Protein 2WSH (pdb70)

Structure (mmCIF, N/CA/C/O backbone):
data_2WSH
#
_entry.id   2WSH
#
_cell.length_a   57.417
_cell.length_b   104.974
_cell.length_c   57.865
_cell.angle_alpha   90.00
_cell.angle_beta   113.56
_cell.angle_gamma   90.00
#
_symmetry.space_group_name_H-M   'P 1 21 1'
#
loop_
_entity.id
_entity.type
_entity.pdbx_description
1 polymer 'ENDONUCLEASE II'
2 non-polymer 'PHOSPHATE ION'
3 non-polymer DI(HYDROXYETHYL)ETHER
4 water water
#
loop_
_atom_site.group_PDB
_atom_site.id
_atom_site.type_symbol
_atom_site.label_atom_id
_atom_site.label_alt_id
_atom_site.label_comp_id
_atom_site.label_asym_id
_atom_site.label_entity_id
_atom_site.label_seq_id
_atom_site.pdbx_PDB_ins_code
_atom_site.Cartn_x
_atom_site.Cartn_y
_atom_site.Cartn_z
_atom_site.occupancy
_atom_site.B_iso_or_equiv
_atom_site.auth_seq_id
_atom_site.auth_comp_id
_atom_site.auth_asym_id
_atom_site.auth_atom_id
_atom_site.pdbx_PDB_model_num
ATOM 1 N N . HIS A 1 6 ? -31.394 -41.077 -0.577 1.00 55.45 -2 HIS A N 1
ATOM 2 C CA . HIS A 1 6 ? -30.109 -40.405 -0.746 1.00 48.00 -2 HIS A CA 1
ATOM 3 C C . HIS A 1 6 ? -29.380 -40.243 0.585 1.00 50.07 -2 HIS A C 1
ATOM 4 O O . HIS A 1 6 ? -29.755 -39.418 1.420 1.00 38.13 -2 HIS A O 1
ATOM 11 N N . HIS A 1 7 ? -28.327 -41.036 0.764 1.00 51.08 -1 HIS A N 1
ATOM 12 C CA . HIS A 1 7 ? -27.602 -41.115 2.029 1.00 46.16 -1 HIS A CA 1
ATOM 13 C C . HIS A 1 7 ? -26.660 -39.928 2.234 1.00 40.93 -1 HIS A C 1
ATOM 14 O O . HIS A 1 7 ? -25.839 -39.617 1.371 1.00 41.95 -1 HIS A O 1
ATOM 29 N N . LYS A 1 9 ? -24.132 -39.482 4.164 1.00 49.05 2 LYS A N 1
ATOM 30 C CA . LYS A 1 9 ? -22.714 -39.791 4.318 1.00 49.83 2 LYS A CA 1
ATOM 31 C C . LYS A 1 9 ? -21.963 -39.586 3.009 1.00 48.27 2 LYS A C 1
ATOM 32 O O . LYS A 1 9 ? -20.902 -38.962 2.980 1.00 56.12 2 LYS A O 1
ATOM 38 N N . GLU A 1 10 ? -22.527 -40.115 1.929 1.00 37.88 3 GLU A N 1
ATOM 39 C CA . GLU A 1 10 ? -21.884 -40.080 0.623 1.00 37.92 3 GLU A CA 1
ATOM 40 C C . GLU A 1 10 ? -21.997 -38.704 -0.017 1.00 45.06 3 GLU A C 1
ATOM 41 O O . GLU A 1 10 ? -21.050 -38.210 -0.625 1.00 37.98 3 GLU A O 1
ATOM 47 N N . ILE A 1 11 ? -23.163 -38.086 0.125 1.00 41.78 4 ILE A N 1
ATOM 48 C CA . ILE A 1 11 ? -23.371 -36.746 -0.399 1.00 35.14 4 ILE A CA 1
ATOM 49 C C . ILE A 1 11 ? -22.407 -35.762 0.257 1.00 36.48 4 ILE A C 1
ATOM 50 O O . ILE A 1 11 ? -21.790 -34.934 -0.419 1.00 30.78 4 ILE A O 1
ATOM 55 N N . ALA A 1 12 ? -22.264 -35.873 1.574 1.00 29.88 5 ALA A N 1
ATOM 56 C CA . ALA A 1 12 ? -21.418 -34.960 2.331 1.00 30.66 5 ALA A CA 1
ATOM 57 C C . ALA A 1 12 ? -19.969 -34.950 1.842 1.00 43.81 5 ALA A C 1
ATOM 58 O O . ALA A 1 12 ? -19.329 -33.899 1.800 1.00 37.56 5 ALA A O 1
ATOM 60 N N . THR A 1 13 ? -19.453 -36.117 1.473 1.00 40.73 6 THR A N 1
ATOM 61 C CA . THR A 1 13 ? -18.066 -36.217 1.024 1.00 44.19 6 THR A CA 1
ATOM 62 C C . THR A 1 13 ? -17.906 -35.805 -0.440 1.00 40.30 6 THR A C 1
ATOM 63 O O . THR A 1 13 ? -16.936 -35.142 -0.806 1.00 43.07 6 THR A O 1
ATOM 67 N N . GLU A 1 14 ? -18.868 -36.190 -1.271 1.00 43.19 7 GLU A N 1
ATOM 68 C CA . GLU A 1 14 ? -18.819 -35.886 -2.695 1.00 42.04 7 GLU A CA 1
ATOM 69 C C . GLU A 1 14 ? -18.952 -34.386 -2.964 1.00 37.75 7 GLU A C 1
ATOM 70 O O . GLU A 1 14 ? -18.365 -33.862 -3.910 1.00 41.20 7 GLU A O 1
ATOM 76 N N . TYR A 1 15 ? -19.713 -33.695 -2.123 1.00 33.33 8 TYR A N 1
ATOM 77 C CA . TYR A 1 15 ? -19.983 -32.280 -2.347 1.00 35.91 8 TYR A CA 1
ATOM 78 C C . TYR A 1 15 ? -19.503 -31.395 -1.210 1.00 36.07 8 TYR A C 1
ATOM 79 O O . TYR A 1 15 ? -19.909 -30.239 -1.096 1.00 36.13 8 TYR A O 1
ATOM 88 N N . SER A 1 16 ? -18.633 -31.948 -0.375 1.00 33.40 9 SER A N 1
ATOM 89 C CA . SER A 1 16 ? -18.027 -31.195 0.714 1.00 29.37 9 SER A CA 1
ATOM 90 C C . SER A 1 16 ? -19.059 -30.513 1.606 1.00 30.65 9 SER A C 1
ATOM 91 O O . SER A 1 16 ? -18.931 -29.335 1.932 1.00 30.48 9 SER A O 1
ATOM 94 N N . PHE A 1 17 ? -20.088 -31.256 1.995 1.00 32.60 10 PHE A N 1
ATOM 95 C CA . PHE A 1 17 ? -20.992 -30.780 3.029 1.00 27.71 10 PHE A CA 1
ATOM 96 C C . PHE A 1 17 ? -20.374 -31.101 4.378 1.00 22.99 10 PHE A C 1
ATOM 97 O O . PHE A 1 17 ? -19.978 -32.234 4.635 1.00 29.78 10 PHE A O 1
ATOM 105 N N . ILE A 1 18 ? -20.275 -30.094 5.232 1.00 30.35 11 ILE A N 1
ATOM 106 C CA . ILE A 1 18 ? -19.740 -30.289 6.567 1.00 29.30 11 ILE A CA 1
ATOM 107 C C . ILE A 1 18 ? -20.871 -30.161 7.581 1.00 31.80 11 ILE A C 1
ATOM 108 O O . ILE A 1 18 ? -21.673 -29.230 7.509 1.00 29.40 11 ILE A O 1
ATOM 113 N N . LYS A 1 19 ? -20.950 -31.110 8.507 1.00 24.36 12 LYS A N 1
ATOM 114 C CA . LYS A 1 19 ? -22.000 -31.085 9.517 1.00 29.25 12 LYS A CA 1
ATOM 115 C C . LYS A 1 19 ? -21.916 -29.815 10.343 1.00 35.03 12 LYS A C 1
ATOM 116 O O . LYS A 1 19 ? -20.864 -29.477 10.885 1.00 30.03 12 LYS A O 1
ATOM 122 N N . TYR A 1 20 ? -23.036 -29.112 10.433 1.00 21.84 13 TYR A N 1
ATOM 123 C CA . TYR A 1 20 ? -23.078 -27.838 11.123 1.00 24.62 13 TYR A CA 1
ATOM 124 C C . TYR A 1 20 ? -23.624 -28.021 12.529 1.00 29.72 13 TYR A C 1
ATOM 125 O O . TYR A 1 20 ? -22.992 -27.620 13.500 1.00 29.76 13 TYR A O 1
ATOM 134 N N . THR A 1 21 ? -24.799 -28.628 12.641 1.00 31.46 14 THR A N 1
ATOM 135 C CA . THR A 1 21 ? -25.367 -28.903 13.954 1.00 29.37 14 THR A CA 1
ATOM 136 C C . THR A 1 21 ? -26.431 -29.988 13.912 1.00 29.58 14 THR A C 1
ATOM 137 O O . THR A 1 21 ? -26.837 -30.448 12.844 1.00 29.30 14 THR A O 1
ATOM 141 N N . GLU A 1 22 ? -26.871 -30.392 15.096 1.00 29.81 15 GLU A N 1
ATOM 142 C CA . GLU A 1 22 ? -27.912 -31.393 15.243 1.00 23.15 15 GLU A CA 1
ATOM 143 C C . GLU A 1 22 ? -28.982 -30.814 16.155 1.00 37.87 15 GLU A C 1
ATOM 144 O O . GLU A 1 22 ? -28.675 -30.035 17.055 1.00 41.77 15 GLU A O 1
ATOM 150 N N . LEU A 1 23 ? -30.240 -31.166 15.909 1.00 30.83 16 LEU A N 1
ATOM 151 C CA . LEU A 1 23 ? -31.324 -30.726 16.779 1.00 38.52 16 LEU A CA 1
ATOM 152 C C . LEU A 1 23 ? -31.716 -31.852 17.728 1.00 45.78 16 LEU A C 1
ATOM 153 O O . LEU A 1 23 ? -31.715 -33.020 17.345 1.00 49.59 16 LEU A O 1
ATOM 158 N N . GLU A 1 24 ? -32.051 -31.501 18.964 1.00 48.89 17 GLU A N 1
ATOM 159 C CA . GLU A 1 24 ? -32.405 -32.503 19.960 1.00 52.67 17 GLU A CA 1
ATOM 160 C C . GLU A 1 24 ? -33.397 -31.979 20.995 1.00 48.91 17 GLU A C 1
ATOM 161 O O . GLU A 1 24 ? -33.269 -30.857 21.485 1.00 47.18 17 GLU A O 1
ATOM 167 N N . LEU A 1 25 ? -34.393 -32.802 21.308 1.00 50.64 18 LEU A N 1
ATOM 168 C CA . LEU A 1 25 ? -35.403 -32.461 22.301 1.00 46.03 18 LEU A CA 1
ATOM 169 C C . LEU A 1 25 ? -34.876 -32.728 23.706 1.00 52.59 18 LEU A C 1
ATOM 170 O O . LEU A 1 25 ? -34.129 -33.681 23.920 1.00 55.08 18 LEU A O 1
ATOM 175 N N . ASP A 1 26 ? -35.260 -31.885 24.662 1.00 56.62 19 ASP A N 1
ATOM 176 C CA . ASP A 1 26 ? -34.894 -32.113 26.057 1.00 49.12 19 ASP A CA 1
ATOM 177 C C . ASP A 1 26 ? -35.973 -32.925 26.774 1.00 55.46 19 ASP A C 1
ATOM 178 O O . ASP A 1 26 ? -36.928 -33.391 26.149 1.00 46.97 19 ASP A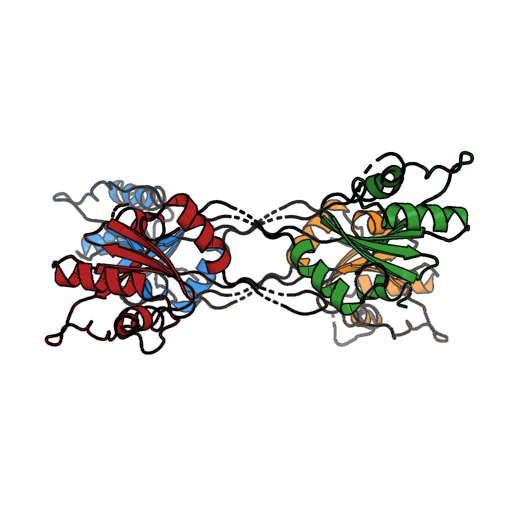 O 1
ATOM 183 N N . ASP A 1 27 ? -35.816 -33.088 28.084 1.00 59.99 20 ASP A N 1
ATOM 184 C CA . ASP A 1 27 ? -36.687 -33.965 28.863 1.00 55.86 20 ASP A CA 1
ATOM 185 C C . ASP A 1 27 ? -38.171 -33.612 28.785 1.00 60.51 20 ASP A C 1
ATOM 186 O O . ASP A 1 27 ? -39.023 -34.501 28.803 1.00 64.21 20 ASP A O 1
ATOM 191 N N . ASN A 1 28 ? -38.481 -32.323 28.702 1.00 57.16 21 ASN A N 1
ATOM 192 C CA . ASN A 1 28 ? -39.871 -31.900 28.564 1.00 54.60 21 ASN A CA 1
ATOM 193 C C . ASN A 1 28 ? -40.255 -31.566 27.123 1.00 51.77 21 ASN A C 1
ATOM 194 O O . ASN A 1 28 ? -41.338 -31.042 26.865 1.00 52.32 21 ASN A O 1
ATOM 199 N N . GLY A 1 29 ? -39.360 -31.878 26.190 1.00 44.66 22 GLY A N 1
ATOM 200 C CA . GLY A 1 29 ? -39.668 -31.800 24.774 1.00 45.62 22 GLY A CA 1
ATOM 201 C C . GLY A 1 29 ? -39.354 -30.479 24.096 1.00 39.92 22 GLY A C 1
ATOM 202 O O . GLY A 1 29 ? -39.978 -30.127 23.095 1.00 44.65 22 GLY A O 1
ATOM 203 N N . SER A 1 30 ? -38.386 -29.746 24.630 1.00 35.41 23 SER A N 1
ATOM 204 C CA . SER A 1 30 ? -37.976 -28.486 24.022 1.00 42.95 23 SER A CA 1
ATOM 205 C C . SER A 1 30 ? -36.660 -28.647 23.269 1.00 40.21 23 SER A C 1
ATOM 206 O O . SER A 1 30 ? -35.723 -29.266 23.773 1.00 37.16 23 SER A O 1
ATOM 209 N N . ILE A 1 31 ? -36.595 -28.094 22.062 1.00 35.20 24 ILE A N 1
ATOM 210 C CA . ILE A 1 31 ? -35.353 -28.090 21.296 1.00 39.08 24 ILE A CA 1
ATOM 211 C C . ILE A 1 31 ? -34.288 -27.276 22.023 1.00 39.37 24 ILE A C 1
ATOM 212 O O . ILE A 1 31 ? -34.385 -26.050 22.116 1.00 34.05 24 ILE A O 1
ATOM 217 N N . LYS A 1 32 ? -33.273 -27.963 22.540 1.00 38.05 25 LYS A N 1
ATOM 218 C CA . LYS A 1 32 ? -32.210 -27.304 23.293 1.00 40.45 25 LYS A CA 1
ATOM 219 C C . LYS A 1 32 ? -31.586 -26.180 22.479 1.00 35.67 25 LYS A C 1
ATOM 220 O O . LYS A 1 32 ? -31.657 -26.182 21.250 1.00 35.17 25 LYS A O 1
ATOM 226 N N . GLN A 1 33 ? -30.980 -25.218 23.169 1.00 40.37 26 GLN A N 1
ATOM 227 C CA . GLN A 1 33 ? -30.317 -24.101 22.505 1.00 37.00 26 GLN A CA 1
ATOM 228 C C . GLN A 1 33 ? -29.114 -24.568 21.697 1.00 42.25 26 GLN A C 1
ATOM 229 O O . GLN A 1 33 ? -28.583 -25.656 21.919 1.00 44.92 26 GLN A O 1
ATOM 235 N N . LEU A 1 34 ? -28.686 -23.733 20.759 1.00 46.52 27 LEU A N 1
ATOM 236 C CA . LEU A 1 34 ? -27.591 -24.084 19.873 1.00 47.63 27 LEU A CA 1
ATOM 237 C C . LEU A 1 34 ? -26.380 -23.194 20.111 1.00 56.58 27 LEU A C 1
ATOM 238 O O . LEU A 1 34 ? -26.438 -21.980 19.907 1.00 58.02 27 LEU A O 1
ATOM 243 N N . SER A 1 35 ? -25.285 -23.803 20.552 1.00 51.04 28 SER A N 1
ATOM 244 C CA . SER A 1 35 ? -24.020 -23.094 20.657 1.00 62.84 28 SER A CA 1
ATOM 245 C C . SER A 1 35 ? -23.208 -23.396 19.405 1.00 56.31 28 SER A C 1
ATOM 246 O O . SER A 1 35 ? -22.584 -24.452 19.292 1.00 61.54 28 SER A O 1
ATOM 249 N N . ILE A 1 36 ? -23.239 -22.467 18.457 1.00 54.21 29 ILE A N 1
ATOM 250 C CA . ILE A 1 36 ? -22.610 -22.671 17.160 1.00 54.36 29 ILE A CA 1
ATOM 251 C C . ILE A 1 36 ? -22.105 -21.349 16.598 1.00 55.61 29 ILE A C 1
ATOM 252 O O . ILE A 1 36 ? -22.757 -20.316 16.753 1.00 53.79 29 ILE A O 1
ATOM 257 N N . PRO A 1 37 ? -20.933 -21.374 15.948 1.00 60.07 30 PRO A N 1
ATOM 258 C CA . PRO A 1 37 ? -20.427 -20.169 15.286 1.00 52.10 30 PRO A CA 1
ATOM 259 C C . PRO A 1 37 ? -21.305 -19.876 14.082 1.00 45.11 30 PRO A C 1
ATOM 260 O O . PRO A 1 37 ? -22.047 -20.752 13.640 1.00 48.65 30 PRO A O 1
ATOM 264 N N A ASN A 1 38 ? -21.252 -18.663 13.549 0.54 43.66 31 ASN A N 1
ATOM 265 N N B ASN A 1 38 ? -21.205 -18.658 13.560 0.46 43.66 31 ASN A N 1
ATOM 266 C CA A ASN A 1 38 ? -22.101 -18.362 12.405 0.54 43.07 31 ASN A CA 1
ATOM 267 C CA B ASN A 1 38 ? -21.940 -18.255 12.370 0.46 43.14 31 ASN A CA 1
ATOM 268 C C A ASN A 1 38 ? -21.443 -18.741 11.084 0.54 43.45 31 ASN A C 1
ATOM 269 C C B ASN A 1 38 ? -21.497 -19.043 11.145 0.46 43.47 31 ASN A C 1
ATOM 270 O O A ASN A 1 38 ? -20.222 -18.854 10.986 0.54 41.41 31 ASN A O 1
ATOM 271 O O B ASN A 1 38 ? -20.474 -19.728 11.170 0.46 42.13 31 ASN A O 1
ATOM 280 N N . LYS A 1 39 ? -22.277 -18.943 10.075 1.00 40.00 32 LYS A N 1
ATOM 281 C CA . LYS A 1 39 ? -21.845 -19.420 8.776 1.00 38.68 32 LYS A CA 1
ATOM 282 C C . LYS A 1 39 ? -22.737 -18.741 7.747 1.00 40.45 32 LYS A C 1
ATOM 283 O O . LYS A 1 39 ? -23.960 -18.842 7.816 1.00 40.28 32 LYS A O 1
ATOM 289 N N . TYR A 1 40 ? -22.122 -18.028 6.809 1.00 34.51 33 TYR A N 1
ATOM 290 C CA . TYR A 1 40 ? -22.866 -17.185 5.884 1.00 37.13 33 TYR A CA 1
ATOM 291 C C . TYR A 1 40 ? -22.754 -17.676 4.448 1.00 36.95 33 TYR A C 1
ATOM 292 O O . TYR A 1 40 ? -21.755 -18.284 4.066 1.00 34.15 33 TYR A O 1
ATOM 301 N N . ASN A 1 41 ? -23.792 -17.410 3.661 1.00 32.44 34 ASN A N 1
ATOM 302 C CA . ASN A 1 41 ? -23.747 -17.652 2.223 1.00 29.73 34 ASN A CA 1
ATOM 303 C C . ASN A 1 41 ? -23.502 -19.119 1.872 1.00 29.98 34 ASN A C 1
ATOM 304 O O . ASN A 1 41 ? -22.511 -19.453 1.224 1.00 31.50 34 ASN A O 1
ATOM 309 N N . VAL A 1 42 ? -24.404 -19.997 2.297 1.00 31.58 35 VAL A N 1
ATOM 310 C CA . VAL A 1 42 ? -24.204 -21.427 2.093 1.00 24.20 35 VAL A CA 1
ATOM 311 C C . VAL A 1 42 ? -25.431 -22.139 1.541 1.00 27.29 35 VAL A C 1
ATOM 312 O O . VAL A 1 42 ? -26.563 -21.660 1.658 1.00 24.62 35 VAL A O 1
ATOM 316 N N . ILE A 1 43 ? -25.185 -23.294 0.938 1.00 22.13 36 ILE A N 1
ATOM 317 C CA . ILE A 1 43 ? -26.231 -24.268 0.690 1.00 22.76 36 ILE A CA 1
ATOM 318 C C . ILE A 1 43 ? -26.297 -25.114 1.945 1.00 25.88 36 ILE A C 1
ATOM 319 O O . ILE A 1 43 ? -25.270 -25.571 2.444 1.00 22.36 36 ILE A O 1
ATOM 324 N N . TYR A 1 44 ? -27.492 -25.298 2.488 1.00 20.99 37 TYR A N 1
ATOM 325 C CA . TYR A 1 44 ? -27.616 -26.173 3.640 1.00 18.05 37 TYR A CA 1
ATOM 326 C C . TYR A 1 44 ? -28.457 -27.396 3.328 1.00 20.10 37 TYR A C 1
ATOM 327 O O . TYR A 1 44 ? -29.286 -27.382 2.423 1.00 21.41 37 TYR A O 1
ATOM 336 N N . ALA A 1 45 ? -28.207 -28.465 4.067 1.00 17.84 38 ALA A N 1
ATOM 337 C CA . ALA A 1 45 ? -28.905 -29.713 3.847 1.00 18.60 38 ALA A CA 1
ATOM 338 C C . ALA A 1 45 ? -29.495 -30.177 5.164 1.00 21.05 38 ALA A C 1
ATOM 339 O O . ALA A 1 45 ? -28.831 -30.146 6.199 1.00 21.24 38 ALA A O 1
ATOM 341 N N . ILE A 1 46 ? -30.756 -30.582 5.128 1.00 18.71 39 ILE A N 1
ATOM 342 C CA . ILE A 1 46 ? -31.377 -31.181 6.291 1.00 17.39 39 ILE A CA 1
ATOM 343 C C . ILE A 1 46 ? -31.386 -32.683 6.094 1.00 22.23 39 ILE A C 1
ATOM 344 O O . ILE A 1 46 ? -31.790 -33.169 5.035 1.00 21.59 39 ILE A O 1
ATOM 349 N N . ALA A 1 47 ? -30.924 -33.410 7.109 1.00 21.85 40 ALA A N 1
ATOM 350 C CA . ALA A 1 47 ? -30.865 -34.867 7.054 1.00 25.38 40 ALA A CA 1
ATOM 351 C C . ALA A 1 47 ? -31.625 -35.479 8.217 1.00 21.05 40 ALA A C 1
ATOM 352 O O . ALA A 1 47 ? -31.482 -35.047 9.360 1.00 22.95 40 ALA A O 1
ATOM 354 N N . ILE A 1 48 ? -32.442 -36.479 7.908 1.00 23.03 41 ILE A N 1
ATOM 355 C CA . ILE A 1 48 ? -33.222 -37.193 8.908 1.00 23.97 41 ILE A CA 1
ATOM 356 C C . ILE A 1 48 ? -32.804 -38.658 8.872 1.00 23.63 41 ILE A C 1
ATOM 357 O O . ILE A 1 48 ? -32.951 -39.329 7.849 1.00 26.77 41 ILE A O 1
ATOM 362 N N . ASN A 1 49 ? -32.272 -39.146 9.985 1.00 25.74 42 ASN A N 1
ATOM 363 C CA . ASN A 1 49 ? -31.713 -40.487 10.024 1.00 31.43 42 ASN A CA 1
ATOM 364 C C . ASN A 1 49 ? -30.686 -40.677 8.905 1.00 28.88 42 ASN A C 1
ATOM 365 O O . ASN A 1 49 ? -30.664 -41.706 8.229 1.00 37.21 42 ASN A O 1
ATOM 370 N N A ASP A 1 50 ? -29.865 -39.649 8.701 0.57 35.78 43 ASP A N 1
ATOM 371 N N B ASP A 1 50 ? -29.824 -39.677 8.747 0.43 35.77 43 ASP A N 1
ATOM 372 C CA A ASP A 1 50 ? -28.780 -39.678 7.720 0.57 36.89 43 ASP A CA 1
ATOM 373 C CA B ASP A 1 50 ? -28.795 -39.665 7.709 0.43 36.88 43 ASP A CA 1
ATOM 374 C C A ASP A 1 50 ? -29.248 -39.570 6.268 0.57 36.89 43 ASP A C 1
ATOM 375 C C B ASP A 1 50 ? -29.366 -39.872 6.311 0.43 37.48 43 ASP A C 1
ATOM 376 O O A ASP A 1 50 ? -28.452 -39.734 5.346 0.57 40.19 43 ASP A O 1
ATOM 377 O O B ASP A 1 50 ? -28.769 -40.555 5.478 0.43 40.71 43 ASP A O 1
ATOM 386 N N . GLU A 1 51 ? -30.530 -39.286 6.063 1.00 34.52 44 GLU A N 1
ATOM 387 C CA . GLU A 1 51 ? -31.083 -39.239 4.715 1.00 35.75 44 GLU A CA 1
ATOM 388 C C . GLU A 1 51 ? -31.498 -37.819 4.350 1.00 26.49 44 GLU A C 1
ATOM 389 O O . GLU A 1 51 ? -32.198 -37.149 5.110 1.00 30.37 44 GLU A O 1
ATOM 395 N N . LEU A 1 52 ? -31.037 -37.360 3.192 1.00 31.12 45 LEU A N 1
ATOM 396 C CA . LEU A 1 52 ? -31.300 -36.005 2.730 1.00 25.13 45 LEU A CA 1
ATOM 397 C C . LEU A 1 52 ? -32.794 -35.782 2.512 1.00 30.47 45 LEU A C 1
ATOM 398 O O . LEU A 1 52 ? -33.428 -36.516 1.758 1.00 28.46 45 LEU A O 1
ATOM 403 N N . VAL A 1 53 ? -33.352 -34.767 3.166 1.00 18.94 46 VAL A N 1
ATOM 404 C CA . VAL A 1 53 ? -34.758 -34.435 2.960 1.00 23.18 46 VAL A CA 1
ATOM 405 C C . VAL A 1 53 ? -34.965 -33.052 2.351 1.00 21.59 46 VAL A C 1
ATOM 406 O O . VAL A 1 53 ? -36.026 -32.766 1.802 1.00 19.46 46 VAL A O 1
ATOM 410 N N . TYR A 1 54 ? -33.954 -32.194 2.434 1.00 24.29 47 TYR A N 1
ATOM 411 C CA . TYR A 1 54 ? -34.133 -30.814 1.993 1.00 20.57 47 TYR A CA 1
ATOM 412 C C . TYR A 1 54 ? -32.829 -30.097 1.669 1.00 18.71 47 TYR A C 1
ATOM 413 O O . TYR A 1 54 ? -31.844 -30.214 2.394 1.00 20.28 47 TYR A O 1
ATOM 422 N N . ILE A 1 55 ? -32.845 -29.347 0.573 1.00 20.66 48 ILE A N 1
ATOM 423 C CA . ILE A 1 55 ? -31.740 -28.468 0.214 1.00 21.82 48 ILE A CA 1
ATOM 424 C C . ILE A 1 55 ? -32.225 -27.027 0.271 1.00 21.44 48 ILE A C 1
ATOM 425 O O . ILE A 1 55 ? -33.181 -26.661 -0.413 1.00 22.08 48 ILE A O 1
ATOM 430 N N . GLY A 1 56 ? -31.582 -26.217 1.104 1.00 23.27 49 GLY A N 1
ATOM 431 C CA . GLY A 1 56 ? -31.919 -24.811 1.203 1.00 19.19 49 GLY A CA 1
ATOM 432 C C . GLY A 1 56 ? -30.730 -23.921 0.903 1.00 25.24 49 GLY A C 1
ATOM 433 O O . GLY A 1 56 ? -29.604 -24.398 0.783 1.00 24.44 49 GLY A O 1
ATOM 434 N N . LYS A 1 57 ? -30.979 -22.625 0.770 1.00 27.22 50 LYS A N 1
ATOM 435 C CA . LYS A 1 57 ? -29.895 -21.656 0.665 1.00 31.31 50 LYS A CA 1
ATOM 436 C C . LYS A 1 57 ? -30.148 -20.544 1.669 1.00 26.05 50 LYS A C 1
ATOM 437 O O . LYS A 1 57 ? -31.299 -20.256 1.995 1.00 27.13 50 LYS A O 1
ATOM 443 N N . THR A 1 58 ? -29.080 -19.925 2.168 1.00 23.62 51 THR A N 1
ATOM 444 C CA . THR A 1 58 ? -29.221 -18.872 3.172 1.00 25.61 51 THR A CA 1
ATOM 445 C C . THR A 1 58 ? -28.008 -17.945 3.257 1.00 25.93 51 THR A C 1
ATOM 446 O O . THR A 1 58 ? -26.868 -18.369 3.057 1.00 26.22 51 THR A O 1
ATOM 450 N N . LYS A 1 59 ? -28.269 -16.676 3.558 1.00 31.89 52 LYS A N 1
ATOM 451 C CA . LYS A 1 59 ? -27.209 -15.698 3.780 1.00 36.78 52 LYS A CA 1
ATOM 452 C C . LYS A 1 59 ? -26.637 -15.842 5.189 1.00 31.88 52 LYS A C 1
ATOM 453 O O . LYS A 1 59 ? -25.563 -15.319 5.488 1.00 36.23 52 LYS A O 1
ATOM 459 N N . ASN A 1 60 ? -27.360 -16.556 6.050 1.00 26.55 53 ASN A N 1
ATOM 460 C CA . ASN A 1 60 ? -27.024 -16.630 7.470 1.00 33.90 53 ASN A CA 1
ATOM 461 C C . ASN A 1 60 ? -27.610 -17.877 8.130 1.00 36.46 53 ASN A C 1
ATOM 462 O O . ASN A 1 60 ? -28.780 -17.899 8.517 1.00 29.16 53 ASN A O 1
ATOM 467 N N . LEU A 1 61 ? -26.783 -18.906 8.278 1.00 26.11 54 LEU A N 1
ATOM 468 C CA . LEU A 1 61 ? -27.266 -20.222 8.692 1.00 29.23 54 LEU A CA 1
ATOM 469 C C . LEU A 1 61 ? -27.698 -20.297 10.154 1.00 28.92 54 LEU A C 1
ATOM 470 O O . LEU A 1 61 ? -28.683 -20.965 10.484 1.00 25.60 54 LEU A O 1
ATOM 475 N N . ARG A 1 62 ? -26.966 -19.622 11.034 1.00 25.51 55 ARG A N 1
ATOM 476 C CA . ARG A 1 62 ? -27.319 -19.649 12.447 1.00 24.04 55 ARG A CA 1
ATOM 477 C C . ARG A 1 62 ? -28.703 -19.037 12.635 1.00 25.08 55 ARG A C 1
ATOM 478 O O . ARG A 1 62 ? -29.509 -19.522 13.430 1.00 28.35 55 ARG A O 1
ATOM 486 N N . LYS A 1 63 ? -28.979 -17.970 11.894 1.00 26.82 56 LYS A N 1
ATOM 487 C CA . LYS A 1 63 ? -30.292 -17.339 11.953 1.00 33.57 56 LYS A CA 1
ATOM 488 C C . LYS A 1 63 ? -31.398 -18.250 11.425 1.00 28.46 56 LYS A C 1
ATOM 489 O O . LYS A 1 63 ? -32.460 -18.358 12.036 1.00 32.08 56 LYS A O 1
ATOM 495 N N A ARG A 1 64 ? -31.138 -18.906 10.297 0.54 29.06 57 ARG A N 1
ATOM 496 N N B ARG A 1 64 ? -31.150 -18.903 10.293 0.46 29.05 57 ARG A N 1
ATOM 497 C CA A ARG A 1 64 ? -32.121 -19.787 9.670 0.54 27.59 57 ARG A CA 1
ATOM 498 C CA B ARG A 1 64 ? -32.158 -19.777 9.705 0.46 27.62 57 ARG A CA 1
ATOM 499 C C A ARG A 1 64 ? -32.488 -20.975 10.559 0.54 29.30 57 ARG A C 1
ATOM 500 C C B ARG A 1 64 ? -32.502 -20.941 10.627 0.46 29.28 57 ARG A C 1
ATOM 501 O O A ARG A 1 64 ? -33.665 -21.304 10.712 0.54 29.71 57 ARG A O 1
ATOM 502 O O B ARG A 1 64 ? -33.676 -21.220 10.872 0.46 29.71 57 ARG A O 1
ATOM 517 N N . ILE A 1 65 ? -31.480 -21.619 11.138 1.00 22.90 58 ILE A N 1
ATOM 518 C CA . ILE A 1 65 ? -31.712 -22.756 12.018 1.00 27.92 58 ILE A CA 1
ATOM 519 C C . ILE A 1 65 ? -32.496 -22.334 13.256 1.00 28.61 58 ILE A C 1
ATOM 520 O O . ILE A 1 65 ? -33.458 -22.996 13.648 1.00 28.46 58 ILE A O 1
ATOM 525 N N . ASN A 1 66 ? -32.081 -21.231 13.871 1.00 27.72 59 ASN A N 1
ATOM 526 C CA . ASN A 1 66 ? -32.777 -20.721 15.049 1.00 26.29 59 ASN A CA 1
ATOM 527 C C . ASN A 1 66 ? -34.233 -20.349 14.756 1.00 24.42 59 ASN A C 1
ATOM 528 O O . ASN A 1 66 ? -35.094 -20.453 15.629 1.00 32.46 59 ASN A O 1
ATOM 533 N N . TYR A 1 67 ? -34.492 -19.918 13.524 1.00 21.39 60 TYR A N 1
ATOM 534 C CA . TYR A 1 67 ? -35.850 -19.687 13.049 1.00 29.33 60 TYR A CA 1
ATOM 535 C C . TYR A 1 67 ? -36.653 -20.978 13.176 1.00 32.88 60 TYR A C 1
ATOM 536 O O . TYR A 1 67 ? -37.760 -20.977 13.717 1.00 27.34 60 TYR A O 1
ATOM 545 N N . TYR A 1 68 ? -36.085 -22.080 12.687 1.00 29.51 61 TYR A N 1
ATOM 546 C CA . TYR A 1 68 ? -36.715 -23.392 12.810 1.00 21.91 61 TYR A CA 1
ATOM 547 C C . TYR A 1 68 ? -36.961 -23.729 14.271 1.00 23.85 61 TYR A C 1
ATOM 548 O O . TYR A 1 68 ? -38.073 -24.078 14.655 1.00 23.70 61 TYR A O 1
ATOM 557 N N . ARG A 1 69 ? -35.910 -23.634 15.082 1.00 19.64 62 ARG A N 1
ATOM 558 C CA . ARG A 1 69 ? -36.005 -23.951 16.500 1.00 24.72 62 ARG A CA 1
ATOM 559 C C . ARG A 1 69 ? -37.108 -23.157 17.196 1.00 20.74 62 ARG A C 1
ATOM 560 O O . ARG A 1 69 ? -37.925 -23.718 17.930 1.00 24.92 62 ARG A O 1
ATOM 568 N N . THR A 1 70 ? -37.119 -21.850 16.964 1.00 24.37 63 THR A N 1
ATOM 569 C CA . THR A 1 70 ? -38.093 -20.967 17.593 1.00 31.99 63 THR A CA 1
ATOM 570 C C . THR A 1 70 ? -39.523 -21.309 17.185 1.00 25.87 63 THR A C 1
ATOM 571 O O . THR A 1 70 ? -40.393 -21.476 18.039 1.00 25.15 63 THR A O 1
ATOM 575 N N . ALA A 1 71 ? -39.758 -21.414 15.880 1.00 27.93 64 ALA A N 1
ATOM 576 C CA . ALA A 1 71 ? -41.082 -21.755 15.367 1.00 22.22 64 ALA A CA 1
ATOM 577 C C . ALA A 1 71 ? -41.614 -23.010 16.042 1.00 27.73 64 ALA A C 1
ATOM 578 O O . ALA A 1 71 ? -42.785 -23.077 16.417 1.00 22.15 64 ALA A O 1
ATOM 580 N N . ILE A 1 72 ? -40.744 -24.000 16.207 1.00 20.66 65 ILE A N 1
ATOM 581 C CA . ILE A 1 72 ? -41.147 -25.282 16.776 1.00 24.81 65 ILE A CA 1
ATOM 582 C C . ILE A 1 72 ? -41.394 -25.184 18.278 1.00 27.81 65 ILE A C 1
ATOM 583 O O . ILE A 1 72 ? -42.409 -25.668 18.781 1.00 25.14 65 ILE A O 1
ATOM 588 N N . ASN A 1 73 ? -40.463 -24.560 18.992 1.00 27.31 66 ASN A N 1
ATOM 589 C CA . ASN A 1 73 ? -40.599 -24.391 20.434 1.00 28.27 66 ASN A CA 1
ATOM 590 C C . ASN A 1 73 ? -41.811 -23.540 20.805 1.00 22.95 66 ASN A C 1
ATOM 591 O O . ASN A 1 73 ? -42.453 -23.774 21.828 1.00 30.55 66 ASN A O 1
ATOM 596 N N . ARG A 1 74 ? -42.120 -22.558 19.966 1.00 22.85 67 ARG A N 1
ATOM 597 C CA . ARG A 1 74 ? -43.259 -21.679 20.210 1.00 29.85 67 ARG A CA 1
ATOM 598 C C . ARG A 1 74 ? -44.558 -22.273 19.675 1.00 32.56 67 ARG A C 1
ATOM 599 O O . ARG A 1 74 ? -45.633 -21.709 19.878 1.00 26.82 67 ARG A O 1
ATOM 607 N N . LYS A 1 75 ? -44.456 -23.408 18.992 1.00 27.88 68 LYS A N 1
ATOM 608 C CA . LYS A 1 75 ? -45.615 -24.013 18.344 1.00 25.30 68 LYS A CA 1
ATOM 609 C C . LYS A 1 75 ? -46.285 -22.993 17.431 1.00 27.87 68 LYS A C 1
ATOM 610 O O . LYS A 1 75 ? -47.508 -22.878 17.395 1.00 29.30 68 LYS A O 1
ATOM 616 N N . ASP A 1 76 ? -45.461 -22.255 16.695 1.00 23.60 69 ASP A N 1
ATOM 617 C CA . ASP A 1 76 ? -45.926 -21.207 15.798 1.00 20.69 69 ASP A CA 1
ATOM 618 C C . ASP A 1 76 ? -46.242 -21.765 14.409 1.00 21.81 69 ASP A C 1
ATOM 619 O O . ASP A 1 76 ? -45.355 -22.252 13.709 1.00 28.81 69 ASP A O 1
ATOM 624 N N . LYS A 1 77 ? -47.508 -21.678 14.014 1.00 24.03 70 LYS A N 1
ATOM 625 C CA . LYS A 1 77 ? -47.969 -22.244 12.748 1.00 31.29 70 LYS A CA 1
ATOM 626 C C . LYS A 1 77 ? -48.255 -21.183 11.681 1.00 30.97 70 LYS A C 1
ATOM 627 O O . LYS A 1 77 ? -48.850 -21.478 10.646 1.00 30.59 70 LYS A O 1
ATOM 633 N N A THR A 1 78 ? -47.821 -19.956 11.946 0.22 29.96 71 THR A N 1
ATOM 634 N N B THR A 1 78 ? -47.838 -19.948 11.931 0.78 29.84 71 THR A N 1
ATOM 635 C CA A THR A 1 78 ? -48.020 -18.834 11.035 0.22 33.14 71 THR A CA 1
ATOM 636 C CA B THR A 1 78 ? -48.055 -18.872 10.969 0.78 33.03 71 THR A CA 1
ATOM 637 C C A THR A 1 78 ? -46.873 -18.751 10.028 0.22 39.28 71 THR A C 1
ATOM 638 C C B THR A 1 78 ? -46.874 -18.757 10.010 0.78 39.42 71 THR A C 1
ATOM 639 O O A THR A 1 78 ? -46.939 -18.020 9.039 0.22 41.38 71 THR A O 1
ATOM 640 O O B THR A 1 78 ? -46.911 -17.993 9.045 0.78 41.51 71 THR A O 1
ATOM 647 N N . SER A 1 79 ? -45.836 -19.541 10.278 1.00 33.05 72 SER A N 1
ATOM 648 C CA . SER A 1 79 ? -44.545 -19.390 9.608 1.00 48.99 72 SER A CA 1
ATOM 649 C C . SER A 1 79 ? -44.409 -19.757 8.126 1.00 54.81 72 SER A C 1
ATOM 650 O O . SER A 1 79 ? -43.338 -19.552 7.554 1.00 63.54 72 SER A O 1
ATOM 653 N N . ASP A 1 80 ? -45.459 -20.276 7.496 1.00 47.25 73 ASP A N 1
ATOM 654 C CA . ASP A 1 80 ? -45.238 -21.136 6.337 1.00 56.54 73 ASP A CA 1
ATOM 655 C C . ASP A 1 80 ? -44.400 -22.242 6.951 1.00 51.83 73 ASP A C 1
ATOM 656 O O . ASP A 1 80 ? -43.171 -22.261 6.840 1.00 56.24 73 ASP A O 1
ATOM 661 N N . SER A 1 81 ? -45.090 -23.149 7.627 1.00 45.61 74 SER A N 1
ATOM 662 C CA . SER A 1 81 ? -44.489 -23.955 8.675 1.00 36.50 74 SER A CA 1
ATOM 663 C C . SER A 1 81 ? -44.459 -25.437 8.355 1.00 41.07 74 SER A C 1
ATOM 664 O O . SER A 1 81 ? -44.293 -26.262 9.251 1.00 33.89 74 SER A O 1
ATOM 667 N N . THR A 1 82 ? -44.630 -25.779 7.085 1.00 36.00 75 THR A N 1
ATOM 668 C CA . THR A 1 82 ? -44.609 -27.177 6.688 1.00 27.08 75 THR A CA 1
ATOM 669 C C . THR A 1 82 ? -43.285 -27.826 7.092 1.00 26.62 75 THR A C 1
ATOM 670 O O . THR A 1 82 ? -43.270 -28.885 7.719 1.00 24.65 75 THR A O 1
ATOM 674 N N . LYS A 1 83 ? -42.175 -27.179 6.750 1.00 19.24 76 LYS A N 1
ATOM 675 C CA . LYS A 1 83 ? -40.861 -27.705 7.096 1.00 25.26 76 LYS A CA 1
ATOM 676 C C . LYS A 1 83 ? -40.668 -27.795 8.610 1.00 29.20 76 LYS A C 1
ATOM 677 O O . LYS A 1 83 ? -40.197 -28.811 9.121 1.00 26.52 76 LYS A O 1
ATOM 683 N N A SER A 1 84 ? -41.030 -26.734 9.324 0.58 25.77 77 SER A N 1
ATOM 684 N N B SER A 1 84 ? -41.036 -26.735 9.323 0.42 25.79 77 SER A N 1
ATOM 685 C CA A SER A 1 84 ? -40.918 -26.744 10.778 0.58 26.66 77 SER A CA 1
ATOM 686 C CA B SER A 1 84 ? -40.923 -26.735 10.777 0.42 26.67 77 SER A CA 1
ATOM 687 C C A SER A 1 84 ? -41.759 -27.875 11.359 0.58 27.68 77 SER A C 1
ATOM 688 C C B SER A 1 84 ? -41.770 -27.855 11.372 0.42 27.66 77 SER A C 1
ATOM 689 O O A SER A 1 84 ? -41.361 -28.527 12.323 0.58 28.39 77 SER A O 1
ATOM 690 O O B SER A 1 84 ? -41.386 -28.479 12.361 0.42 28.37 77 SER A O 1
ATOM 695 N N . ALA A 1 85 ? -42.920 -28.110 10.756 1.00 27.59 78 ALA A N 1
ATOM 696 C CA . ALA A 1 85 ? -43.816 -29.174 11.204 1.00 27.16 78 ALA A CA 1
ATOM 697 C C . ALA A 1 85 ? -43.241 -30.555 10.901 1.00 21.99 78 ALA A C 1
ATOM 698 O O . ALA A 1 85 ? -43.419 -31.498 11.676 1.00 28.01 78 ALA A O 1
ATOM 700 N N . LEU A 1 86 ? -42.557 -30.674 9.768 1.00 25.13 79 LEU A N 1
ATOM 701 C CA . LEU A 1 86 ? -41.924 -31.936 9.393 1.00 23.76 79 LEU A CA 1
ATOM 702 C C . LEU A 1 86 ? -40.753 -32.246 10.323 1.00 24.33 79 LEU A C 1
ATOM 703 O O . LEU A 1 86 ? -40.564 -33.387 10.744 1.00 24.12 79 LEU A O 1
ATOM 708 N N . ILE A 1 87 ? -39.972 -31.219 10.641 1.00 23.80 80 ILE A N 1
ATOM 709 C CA . ILE A 1 87 ? -38.848 -31.360 11.556 1.00 16.88 80 ILE A CA 1
ATOM 710 C C . ILE A 1 87 ? -39.328 -31.799 12.939 1.00 27.32 80 ILE A C 1
ATOM 711 O O . ILE A 1 87 ? -38.725 -32.663 13.576 1.00 21.70 80 ILE A O 1
ATOM 716 N N . HIS A 1 88 ? -40.428 -31.210 13.395 1.00 28.09 81 HIS A N 1
ATOM 717 C CA . HIS A 1 88 ? -40.945 -31.520 14.723 1.00 27.88 81 HIS A CA 1
ATOM 718 C C . HIS A 1 88 ? -41.457 -32.955 14.839 1.00 25.47 81 HIS A C 1
ATOM 719 O O . HIS A 1 88 ? -41.251 -33.610 15.861 1.00 31.83 81 HIS A O 1
ATOM 726 N N . SER A 1 89 ? -42.122 -33.442 13.796 1.00 28.13 82 SER A N 1
ATOM 727 C CA . SER A 1 89 ? -42.613 -34.817 13.802 1.00 32.50 82 SER A CA 1
ATOM 728 C C . SER A 1 89 ? -41.463 -35.813 13.676 1.00 32.94 82 SER A C 1
ATOM 729 O O . SER A 1 89 ? -41.535 -36.923 14.205 1.00 30.48 82 SER A O 1
ATOM 732 N N . ALA A 1 90 ? -40.397 -35.415 12.987 1.00 23.83 83 ALA A N 1
ATOM 733 C CA . ALA A 1 90 ? -39.196 -36.242 12.936 1.00 30.87 83 ALA A CA 1
ATOM 734 C C . ALA A 1 90 ? -38.612 -36.360 14.338 1.00 34.33 83 ALA A C 1
ATOM 735 O O . ALA A 1 90 ? -38.310 -37.458 14.811 1.00 32.14 83 ALA A O 1
ATOM 737 N N . LEU A 1 91 ? -38.469 -35.218 15.003 1.00 27.11 84 LEU A N 1
ATOM 738 C CA . LEU A 1 91 ? -37.979 -35.182 16.374 1.00 25.84 84 LEU A CA 1
ATOM 739 C C . LEU A 1 91 ? -38.859 -36.028 17.288 1.00 36.27 84 LEU A C 1
ATOM 740 O O . LEU A 1 91 ? -38.361 -36.830 18.076 1.00 39.33 84 LEU A O 1
ATOM 745 N N . LYS A 1 92 ? -40.171 -35.844 17.177 1.00 35.40 85 LYS A N 1
ATOM 746 C CA . LYS A 1 92 ? -41.117 -36.591 17.999 1.00 33.67 85 LYS A CA 1
ATOM 747 C C . LYS A 1 92 ? -41.030 -38.092 17.748 1.00 41.00 85 LYS A C 1
ATOM 748 O O . LYS A 1 92 ? -41.034 -38.885 18.688 1.00 46.62 85 LYS A O 1
ATOM 754 N N . GLU A 1 93 ? -40.943 -38.478 16.478 1.00 40.42 86 GLU A N 1
ATOM 755 C CA . GLU A 1 93 ? -40.783 -39.883 16.117 1.00 36.44 86 GLU A CA 1
ATOM 756 C C . GLU A 1 93 ? -39.431 -40.417 16.587 1.00 36.95 86 GLU A C 1
ATOM 757 O O . GLU A 1 93 ? -39.081 -41.569 16.329 1.00 39.80 86 GLU A O 1
ATOM 763 N N . GLY A 1 94 ? -38.678 -39.568 17.280 1.00 37.00 87 GLY A N 1
ATOM 764 C CA . GLY A 1 94 ? -37.402 -39.953 17.861 1.00 33.36 87 GLY A CA 1
ATOM 765 C C . GLY A 1 94 ? -36.256 -40.045 16.869 1.00 47.05 87 GLY A C 1
ATOM 766 O O . GLY A 1 94 ? -35.232 -40.667 17.150 1.00 38.49 87 GLY A O 1
ATOM 767 N N . SER A 1 95 ? -36.422 -39.420 15.708 1.00 37.42 88 SER A N 1
ATOM 768 C CA . SER A 1 95 ? -35.414 -39.478 14.655 1.00 33.28 88 SER A CA 1
ATOM 769 C C . SER A 1 95 ? -34.275 -38.493 14.892 1.00 35.73 88 SER A C 1
ATOM 770 O O . SER A 1 95 ? -34.398 -37.569 15.696 1.00 31.23 88 SER A O 1
ATOM 773 N N . LYS A 1 96 ? -33.167 -38.700 14.186 1.00 29.83 89 LYS A N 1
ATOM 774 C CA . LYS A 1 96 ? -32.024 -37.797 14.265 1.00 33.23 89 LYS A CA 1
ATOM 775 C C . LYS A 1 96 ? -32.136 -36.720 13.192 1.00 23.22 89 LYS A C 1
ATOM 776 O O . LYS A 1 96 ? -32.336 -37.034 12.023 1.00 24.53 89 LYS A O 1
ATOM 782 N N . VAL A 1 97 ? -31.996 -35.458 13.588 1.00 25.32 90 VAL A N 1
ATOM 783 C CA . VAL A 1 97 ? -32.159 -34.338 12.661 1.00 26.74 90 VAL A CA 1
ATOM 784 C C . VAL A 1 97 ? -30.882 -33.514 12.567 1.00 23.28 90 VAL A C 1
ATOM 785 O O . VAL A 1 97 ? -30.480 -32.863 13.535 1.00 27.78 90 VAL A O 1
ATOM 789 N N . GLU A 1 98 ? -30.256 -33.531 11.395 1.00 20.10 91 GLU A N 1
ATOM 790 C CA . GLU A 1 98 ? -28.971 -32.871 11.210 1.00 26.30 91 GLU A CA 1
ATOM 791 C C . GLU A 1 98 ? -29.000 -31.818 10.112 1.00 18.99 91 GLU A C 1
ATOM 792 O O . GLU A 1 98 ? -29.711 -31.956 9.117 1.00 25.50 91 GLU A O 1
ATOM 798 N N . PHE A 1 99 ? -28.222 -30.763 10.311 1.00 17.66 92 PHE A N 1
ATOM 799 C CA . PHE A 1 99 ? -28.005 -29.754 9.289 1.00 17.24 92 PHE A CA 1
ATOM 800 C C . PHE A 1 99 ? -26.556 -29.795 8.826 1.00 22.17 92 PHE A C 1
ATOM 801 O O . PHE A 1 99 ? -25.637 -29.794 9.646 1.00 22.78 92 PHE A O 1
ATOM 809 N N . TYR A 1 100 ? -26.363 -29.839 7.512 1.00 21.82 93 TYR A N 1
ATOM 810 C CA . TYR A 1 100 ? -25.041 -29.728 6.911 1.00 26.60 93 TYR A CA 1
ATOM 811 C C . TYR A 1 100 ? -24.946 -28.418 6.140 1.00 25.83 93 TYR A C 1
ATOM 812 O O . TYR A 1 100 ? -25.956 -27.880 5.692 1.00 23.16 93 TYR A O 1
ATOM 821 N N . ALA A 1 101 ? -23.731 -27.910 5.972 1.00 17.00 94 ALA A N 1
ATOM 822 C CA . ALA A 1 101 ? -23.527 -26.682 5.214 1.00 17.43 94 ALA A CA 1
ATOM 823 C C . ALA A 1 101 ? -22.446 -26.854 4.159 1.00 26.75 94 ALA A C 1
ATOM 824 O O . ALA A 1 101 ? -21.400 -27.444 4.425 1.00 23.79 94 ALA A O 1
ATOM 826 N N . ARG A 1 102 ? -22.706 -26.330 2.965 1.00 23.54 95 ARG A N 1
ATOM 827 C CA . ARG A 1 102 ? -21.712 -26.294 1.899 1.00 24.11 95 ARG A CA 1
ATOM 828 C C . ARG A 1 102 ? -21.386 -2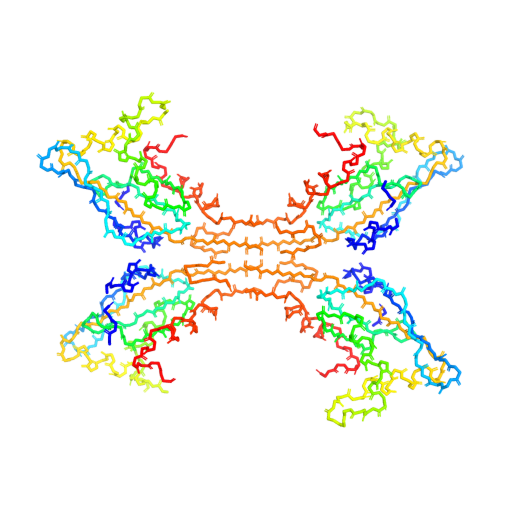4.844 1.571 1.00 25.83 95 ARG A C 1
ATOM 829 O O . ARG A 1 102 ? -22.236 -24.106 1.076 1.00 26.24 95 ARG A O 1
ATOM 837 N N . GLN A 1 103 ? -20.158 -24.430 1.864 1.00 21.18 96 GLN A N 1
ATOM 838 C CA . GLN A 1 103 ? -19.782 -23.026 1.710 1.00 27.87 96 GLN A CA 1
ATOM 839 C C . GLN A 1 103 ? -19.775 -22.593 0.251 1.00 25.55 96 GLN A C 1
ATOM 840 O O . GLN A 1 103 ? -19.117 -23.208 -0.587 1.00 27.16 96 GLN A O 1
ATOM 846 N N . CYS A 1 104 ? -20.518 -21.534 -0.046 1.00 17.75 97 CYS A N 1
ATOM 847 C CA . CYS A 1 104 ? -20.511 -20.953 -1.382 1.00 24.79 97 CYS A CA 1
ATOM 848 C C . CYS A 1 104 ? -19.849 -19.577 -1.340 1.00 26.92 97 CYS A C 1
ATOM 849 O O . CYS A 1 104 ? -19.461 -19.103 -0.275 1.00 26.77 97 CYS A O 1
ATOM 852 N N . PHE A 1 105 ? -19.726 -18.936 -2.496 1.00 23.58 98 PHE A N 1
ATOM 853 C CA . PHE A 1 105 ? -19.002 -17.675 -2.580 1.00 24.50 98 PHE A CA 1
ATOM 854 C C . PHE A 1 105 ? -19.690 -16.703 -3.526 1.00 30.60 98 PHE A C 1
ATOM 855 O O . PHE A 1 105 ? -20.810 -16.944 -3.979 1.00 27.07 98 PHE A O 1
ATOM 863 N N . ASN A 1 106 ? -19.011 -15.603 -3.827 1.00 22.63 99 ASN A N 1
ATOM 864 C CA . ASN A 1 106 ? -19.557 -14.597 -4.728 1.00 30.93 99 ASN A CA 1
ATOM 865 C C . ASN A 1 106 ? -18.668 -14.325 -5.934 1.00 26.60 99 ASN A C 1
ATOM 866 O O . ASN A 1 106 ? -17.443 -14.380 -5.844 1.00 28.55 99 ASN A O 1
ATOM 871 N N . LEU A 1 107 ? -19.299 -14.045 -7.067 1.00 24.13 100 LEU A N 1
ATOM 872 C CA . LEU A 1 107 ? -18.579 -13.692 -8.280 1.00 26.20 100 LEU A CA 1
ATOM 873 C C . LEU A 1 107 ? -19.045 -12.326 -8.762 1.00 28.20 100 LEU A C 1
ATOM 874 O O . LEU A 1 107 ? -20.242 -12.037 -8.783 1.00 31.55 100 LEU A O 1
ATOM 879 N N . SER A 1 108 ? -18.092 -11.484 -9.134 1.00 29.37 101 SER A N 1
ATOM 880 C CA . SER A 1 108 ? -18.407 -10.143 -9.593 1.00 28.99 101 SER A CA 1
ATOM 881 C C . SER A 1 108 ? -17.682 -9.827 -10.884 1.00 34.89 101 SER A C 1
ATOM 882 O O . SER A 1 108 ? -16.575 -10.303 -11.125 1.00 27.03 101 SER A O 1
ATOM 893 N N . THR A 1 110 ? -16.949 -6.330 -13.443 1.00 30.02 103 THR A N 1
ATOM 894 C CA . THR A 1 110 ? -17.082 -4.889 -13.578 1.00 30.27 103 THR A CA 1
ATOM 895 C C . THR A 1 110 ? -16.638 -4.392 -14.945 1.00 23.98 103 THR A C 1
ATOM 896 O O . THR A 1 110 ? -15.551 -4.727 -15.418 1.00 34.04 103 THR A O 1
ATOM 900 N N . ASN A 1 111 ? -17.498 -3.606 -15.583 1.00 24.98 104 ASN A N 1
ATOM 901 C CA . ASN A 1 111 ? -17.107 -2.822 -16.748 1.00 25.61 104 ASN A CA 1
ATOM 902 C C . ASN A 1 111 ? -17.757 -1.446 -16.677 1.00 30.48 104 ASN A C 1
ATOM 903 O O . ASN A 1 111 ? -18.155 -1.008 -15.596 1.00 34.73 104 ASN A O 1
ATOM 908 N N . GLU A 1 112 ? -17.871 -0.761 -17.812 1.00 32.53 105 GLU A N 1
ATOM 909 C CA . GLU A 1 112 ? -18.374 0.612 -17.802 1.00 32.85 105 GLU A CA 1
ATOM 910 C C . GLU A 1 112 ? -19.839 0.720 -17.377 1.00 33.91 105 GLU A C 1
ATOM 911 O O . GLU A 1 112 ? -20.311 1.800 -17.024 1.00 33.92 105 GLU A O 1
ATOM 917 N N . LEU A 1 113 ? -20.552 -0.401 -17.402 1.00 34.41 106 LEU A N 1
ATOM 918 C CA . LEU A 1 113 ? -21.953 -0.420 -16.995 1.00 34.89 106 LEU A CA 1
ATOM 919 C C . LEU A 1 113 ? -22.103 -0.480 -15.477 1.00 34.03 106 LEU A C 1
ATOM 920 O O . LEU A 1 113 ? -23.190 -0.261 -14.943 1.00 38.24 106 LEU A O 1
ATOM 925 N N . GLY A 1 114 ? -21.008 -0.780 -14.787 1.00 39.84 107 GLY A N 1
ATOM 926 C CA . GLY A 1 114 ? -21.041 -0.936 -13.347 1.00 38.29 107 GLY A CA 1
ATOM 927 C C . GLY A 1 114 ? -20.605 -2.331 -12.951 1.00 33.00 107 GLY A C 1
ATOM 928 O O . GLY A 1 114 ? -19.812 -2.957 -13.654 1.00 37.48 107 GLY A O 1
ATOM 929 N N . THR A 1 115 ? -21.121 -2.825 -11.829 1.00 39.28 108 THR A N 1
ATOM 930 C CA . THR A 1 115 ? -20.741 -4.148 -11.338 1.00 38.36 108 THR A CA 1
ATOM 931 C C . THR A 1 115 ? -21.922 -5.117 -11.299 1.00 37.10 108 THR A C 1
ATOM 932 O O . THR A 1 115 ? -22.956 -4.829 -10.697 1.00 41.50 108 THR A O 1
ATOM 944 N N A THR A 1 117 ? -23.079 -8.951 -10.116 0.56 31.86 110 THR A N 1
ATOM 945 N N B THR A 1 117 ? -23.080 -8.953 -10.116 0.44 31.88 110 THR A N 1
ATOM 946 C CA A THR A 1 117 ? -22.653 -9.916 -9.109 0.56 34.31 110 THR A CA 1
ATOM 947 C CA B THR A 1 117 ? -22.662 -9.906 -9.092 0.44 34.30 110 THR A CA 1
ATOM 948 C C A THR A 1 117 ? -23.627 -11.081 -8.945 0.56 40.46 110 THR A C 1
ATOM 949 C C B THR A 1 117 ? -23.629 -11.079 -8.938 0.44 40.37 110 THR A C 1
ATOM 950 O O A THR A 1 117 ? -24.840 -10.920 -9.089 0.56 36.18 110 THR A O 1
ATOM 951 O O B THR A 1 117 ? -24.842 -10.922 -9.084 0.44 36.18 110 THR A O 1
ATOM 958 N N . ILE A 1 118 ? -23.079 -12.253 -8.638 1.00 34.88 111 ILE A N 1
ATOM 959 C CA . ILE A 1 118 ? -23.887 -13.445 -8.402 1.00 32.58 111 ILE A CA 1
ATOM 960 C C . ILE A 1 118 ? -23.408 -14.211 -7.171 1.00 38.42 111 ILE A C 1
ATOM 961 O O . ILE A 1 118 ? -22.217 -14.486 -7.023 1.00 31.27 111 ILE A O 1
ATOM 966 N N . ALA A 1 119 ? -24.338 -14.534 -6.278 1.00 32.88 112 ALA A N 1
ATOM 967 C CA . ALA A 1 119 ? -24.054 -15.445 -5.181 1.00 37.86 112 ALA A CA 1
ATOM 968 C C . ALA A 1 119 ? -24.250 -16.851 -5.723 1.00 35.78 112 ALA A C 1
ATOM 969 O O . ALA A 1 119 ? -25.313 -17.169 -6.255 1.00 36.23 112 ALA A O 1
ATOM 971 N N . THR A 1 120 ? -23.228 -17.691 -5.604 1.00 31.85 113 THR A N 1
ATOM 972 C CA . THR A 1 120 ? -23.283 -19.011 -6.223 1.00 23.39 113 THR A CA 1
ATOM 973 C C . THR A 1 120 ? -24.344 -19.925 -5.605 1.00 28.26 113 THR A C 1
ATOM 974 O O . THR A 1 120 ? -24.760 -20.895 -6.233 1.00 29.09 113 THR A O 1
ATOM 978 N N . ILE A 1 121 ? -24.783 -19.630 -4.383 1.00 20.34 114 ILE A N 1
ATOM 979 C CA . ILE A 1 121 ? -25.899 -20.388 -3.818 1.00 27.37 114 ILE A CA 1
ATOM 980 C C . ILE A 1 121 ? -27.097 -20.308 -4.759 1.00 32.13 114 ILE A C 1
ATOM 981 O O . ILE A 1 121 ? -27.851 -21.268 -4.895 1.00 28.61 114 ILE A O 1
ATOM 986 N N . ASP A 1 122 ? -27.258 -19.161 -5.412 1.00 32.25 115 ASP A N 1
ATOM 987 C CA . ASP A 1 122 ? -28.362 -18.962 -6.345 1.00 30.10 115 ASP A CA 1
ATOM 988 C C . ASP A 1 122 ? -28.240 -19.873 -7.558 1.00 30.78 115 ASP A C 1
ATOM 989 O O . ASP A 1 122 ? -29.241 -20.226 -8.183 1.00 30.30 115 ASP A O 1
ATOM 994 N N . LEU A 1 123 ? -27.008 -20.252 -7.880 1.00 30.02 116 LEU A N 1
ATOM 995 C CA . LEU A 1 123 ? -26.736 -21.141 -9.006 1.00 27.90 116 LEU A CA 1
ATOM 996 C C . LEU A 1 123 ? -26.803 -22.612 -8.609 1.00 36.56 116 LEU A C 1
ATOM 997 O O . LEU A 1 123 ? -27.189 -23.461 -9.409 1.00 26.82 116 LEU A O 1
ATOM 1002 N N . GLU A 1 124 ? -26.408 -22.909 -7.375 1.00 27.96 117 GLU A N 1
ATOM 1003 C CA . GLU A 1 124 ? -26.238 -24.292 -6.946 1.00 27.03 117 GLU A CA 1
ATOM 1004 C C . GLU A 1 124 ? -27.524 -24.942 -6.440 1.00 27.68 117 GLU A C 1
ATOM 1005 O O . GLU A 1 124 ? -27.779 -26.114 -6.712 1.00 28.45 117 GLU A O 1
ATOM 1011 N N . ALA A 1 125 ? -28.327 -24.185 -5.702 1.00 26.50 118 ALA A N 1
ATOM 1012 C CA . ALA A 1 125 ? -29.550 -24.728 -5.121 1.00 28.62 118 ALA A CA 1
ATOM 1013 C C . ALA A 1 125 ? -30.435 -25.418 -6.158 1.00 26.53 118 ALA A C 1
ATOM 1014 O O . ALA A 1 125 ? -30.857 -26.553 -5.947 1.00 24.35 118 ALA A O 1
ATOM 1016 N N . PRO A 1 126 ? -30.724 -24.735 -7.282 1.00 28.52 119 PRO A N 1
ATOM 1017 C CA . PRO A 1 126 ? -31.540 -25.351 -8.336 1.00 33.02 119 PRO A CA 1
ATOM 1018 C C . PRO A 1 126 ? -30.950 -26.666 -8.832 1.00 32.38 119 PRO A C 1
ATOM 1019 O O . PRO A 1 126 ? -31.700 -27.594 -9.145 1.00 34.78 119 PRO A O 1
ATOM 1023 N N . LEU A 1 127 ? -29.625 -26.741 -8.906 1.00 26.68 120 LEU A N 1
ATOM 1024 C CA . LEU A 1 127 ? -28.953 -27.929 -9.429 1.00 29.57 120 LEU A CA 1
ATOM 1025 C C . LEU A 1 127 ? -28.949 -29.088 -8.432 1.00 25.52 120 LEU A C 1
ATOM 1026 O O . LEU A 1 127 ? -29.029 -30.251 -8.825 1.00 28.44 120 LEU A O 1
ATOM 1031 N N . PHE A 1 128 ? -28.841 -28.771 -7.145 1.00 21.98 121 PHE A N 1
ATOM 1032 C CA . PHE A 1 128 ? -28.918 -29.797 -6.112 1.00 22.09 121 PHE A CA 1
ATOM 1033 C C . PHE A 1 128 ? -30.330 -30.371 -6.043 1.00 27.42 121 PHE A C 1
ATOM 1034 O O . PHE A 1 128 ? -30.517 -31.575 -5.881 1.00 31.20 121 PHE A O 1
ATOM 1042 N N . ILE A 1 129 ? -31.322 -29.497 -6.165 1.00 22.99 122 ILE A N 1
ATOM 1043 C CA . ILE A 1 129 ? -32.714 -29.922 -6.116 1.00 23.04 122 ILE A CA 1
ATOM 1044 C C . ILE A 1 129 ? -33.049 -30.838 -7.297 1.00 32.35 122 ILE A C 1
ATOM 1045 O O . ILE A 1 129 ? -33.664 -31.890 -7.123 1.00 26.66 122 ILE A O 1
ATOM 1050 N N . LYS A 1 130 ? -32.626 -30.450 -8.496 1.00 33.85 123 LYS A N 1
ATOM 1051 C CA . LYS A 1 130 ? -32.833 -31.285 -9.677 1.00 34.45 123 LYS A CA 1
ATOM 1052 C C . LYS A 1 130 ? -32.058 -32.594 -9.560 1.00 31.06 123 LYS A C 1
ATOM 1053 O O . LYS A 1 130 ? -32.481 -33.630 -10.074 1.00 31.11 123 LYS A O 1
ATOM 1059 N N . LEU A 1 131 ? -30.925 -32.545 -8.867 1.00 30.06 124 LEU A N 1
ATOM 1060 C CA . LEU A 1 131 ? -30.067 -33.714 -8.734 1.00 26.83 124 LEU A CA 1
ATOM 1061 C C . LEU A 1 131 ? -30.648 -34.758 -7.782 1.00 32.05 124 LEU A C 1
ATOM 1062 O O . LEU A 1 131 ? -30.705 -35.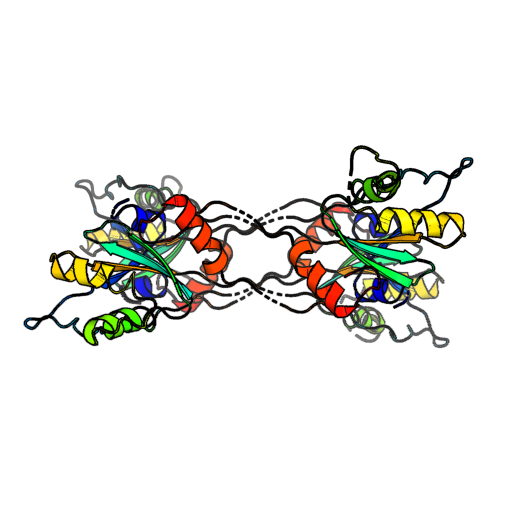944 -8.109 1.00 31.71 124 LEU A O 1
ATOM 1067 N N . PHE A 1 132 ? -31.083 -34.314 -6.606 1.00 26.82 125 PHE A N 1
ATOM 1068 C CA . PHE A 1 132 ? -31.524 -35.238 -5.562 1.00 27.93 125 PHE A CA 1
ATOM 1069 C C . PHE A 1 132 ? -33.041 -35.330 -5.388 1.00 30.12 125 PHE A C 1
ATOM 1070 O O . PHE A 1 132 ? -33.536 -36.271 -4.771 1.00 30.12 125 PHE A O 1
ATOM 1078 N N . ASN A 1 133 ? -33.777 -34.359 -5.921 1.00 28.75 126 ASN A N 1
ATOM 1079 C CA . ASN A 1 133 ? -35.216 -34.293 -5.671 1.00 28.11 126 ASN A CA 1
ATOM 1080 C C . ASN A 1 133 ? -35.540 -34.522 -4.196 1.00 26.74 126 ASN A C 1
ATOM 1081 O O . ASN A 1 133 ? -36.312 -35.424 -3.867 1.00 26.85 126 ASN A O 1
ATOM 1086 N N . PRO A 1 134 ? -34.952 -33.714 -3.300 1.00 22.53 127 PRO A N 1
ATOM 1087 C CA . PRO A 1 134 ? -35.245 -33.930 -1.880 1.00 28.68 127 PRO A CA 1
ATOM 1088 C C . PRO A 1 134 ? -36.746 -33.805 -1.636 1.00 23.01 127 PRO A C 1
ATOM 1089 O O . PRO A 1 134 ? -37.389 -32.967 -2.259 1.00 22.74 127 PRO A O 1
ATOM 1093 N N . PRO A 1 135 ? -37.296 -34.635 -0.738 1.00 26.28 128 PRO A N 1
ATOM 1094 C CA . PRO A 1 135 ? -38.741 -34.745 -0.499 1.00 27.11 128 PRO A CA 1
ATOM 1095 C C . PRO A 1 135 ? -39.384 -33.426 -0.083 1.00 22.51 128 PRO A C 1
ATOM 1096 O O . PRO A 1 135 ? -40.509 -33.125 -0.490 1.00 30.00 128 PRO A O 1
ATOM 1100 N N . TRP A 1 136 ? -38.676 -32.646 0.725 1.00 23.57 129 TRP A N 1
ATOM 1101 C CA . TRP A 1 136 ? -39.244 -31.429 1.298 1.00 21.02 129 TRP A CA 1
ATOM 1102 C C . TRP A 1 136 ? -39.153 -30.224 0.373 1.00 21.51 129 TRP A C 1
ATOM 1103 O O . TRP A 1 136 ? -39.669 -29.157 0.693 1.00 20.88 129 TRP A O 1
ATOM 1114 N N . ASN A 1 137 ? -38.484 -30.390 -0.762 1.00 25.43 130 ASN A N 1
ATOM 1115 C CA . ASN A 1 137 ? -38.381 -29.319 -1.744 1.00 25.52 130 ASN A CA 1
ATOM 1116 C C . ASN A 1 137 ? -39.563 -29.339 -2.705 1.00 27.84 130 ASN A C 1
ATOM 1117 O O . ASN A 1 137 ? -39.653 -30.212 -3.567 1.00 23.69 130 ASN A O 1
ATOM 1122 N N . ILE A 1 138 ? -40.468 -28.379 -2.545 1.00 32.15 131 ILE A N 1
ATOM 1123 C CA . ILE A 1 138 ? -41.642 -28.286 -3.405 1.00 31.12 131 ILE A CA 1
ATOM 1124 C C . ILE A 1 138 ? -41.236 -27.741 -4.763 1.00 34.09 131 ILE A C 1
ATOM 1125 O O . ILE A 1 138 ? -40.827 -26.588 -4.876 1.00 32.60 131 ILE A O 1
ATOM 1130 N N . GLN A 1 139 ? -41.351 -28.575 -5.792 1.00 29.90 132 GLN A N 1
ATOM 1131 C CA . GLN A 1 139 ? -40.947 -28.188 -7.140 1.00 32.42 132 GLN A CA 1
ATOM 1132 C C . GLN A 1 139 ? -42.117 -27.642 -7.957 1.00 46.61 132 GLN A C 1
ATOM 1133 O O . GLN A 1 139 ? -43.183 -28.254 -8.021 1.00 48.34 132 GLN A O 1
ATOM 1139 N N . HIS B 1 6 ? -31.116 9.519 -28.630 1.00 44.27 -2 HIS B N 1
ATOM 1140 C CA . HIS B 1 6 ? -29.678 9.321 -28.461 1.00 36.94 -2 HIS B CA 1
ATOM 1141 C C . HIS B 1 6 ? -28.963 9.163 -29.798 1.00 36.13 -2 HIS B C 1
ATOM 1142 O O . HIS B 1 6 ? -29.308 8.292 -30.598 1.00 30.16 -2 HIS B O 1
ATOM 1149 N N . HIS B 1 7 ? -27.961 10.002 -30.039 1.00 33.71 -1 HIS B N 1
ATOM 1150 C CA . HIS B 1 7 ? -27.172 9.878 -31.255 1.00 41.87 -1 HIS B CA 1
ATOM 1151 C C . HIS B 1 7 ? -26.277 8.648 -31.169 1.00 46.50 -1 HIS B C 1
ATOM 1152 O O . HIS B 1 7 ? -25.537 8.464 -30.199 1.00 39.94 -1 HIS B O 1
ATOM 1167 N N . LYS B 1 9 ? -23.554 7.562 -32.921 1.00 36.32 2 LYS B N 1
ATOM 1168 C CA . LYS B 1 9 ? -22.104 7.707 -32.983 1.00 35.10 2 LYS B CA 1
ATOM 1169 C C . LYS B 1 9 ? -21.480 8.058 -31.636 1.00 32.27 2 LYS B C 1
ATOM 1170 O O . LYS B 1 9 ? -20.327 7.723 -31.377 1.00 30.66 2 LYS B O 1
ATOM 1176 N N . GLU B 1 10 ? -22.246 8.725 -30.781 1.00 34.97 3 GLU B N 1
ATOM 1177 C CA . GLU B 1 10 ? -21.747 9.127 -29.474 1.00 34.90 3 GLU B CA 1
ATOM 1178 C C . GLU B 1 10 ? -21.859 7.981 -28.472 1.00 36.63 3 GLU B C 1
ATOM 1179 O O . GLU B 1 10 ? -21.018 7.834 -27.585 1.00 31.67 3 GLU B O 1
ATOM 1185 N N . ILE B 1 11 ? -22.900 7.168 -28.620 1.00 28.50 4 ILE B N 1
ATOM 1186 C CA . ILE B 1 11 ? -23.049 5.970 -27.800 1.00 32.18 4 ILE B CA 1
ATOM 1187 C C . ILE B 1 11 ? -21.968 4.966 -28.183 1.00 29.52 4 ILE B C 1
ATOM 1188 O O . ILE B 1 11 ? -21.382 4.310 -27.322 1.00 27.95 4 ILE B O 1
ATOM 1193 N N . ALA B 1 12 ? -21.696 4.871 -29.481 1.00 24.39 5 ALA B N 1
ATOM 1194 C CA . ALA B 1 12 ? -20.709 3.931 -29.999 1.00 25.29 5 ALA B CA 1
ATOM 1195 C C . ALA B 1 12 ? -19.325 4.165 -29.402 1.00 31.57 5 ALA B C 1
ATOM 1196 O O . ALA B 1 12 ? -18.663 3.223 -28.971 1.00 23.56 5 ALA B O 1
ATOM 1198 N N . THR B 1 13 ? -18.890 5.422 -29.383 1.00 30.24 6 THR B N 1
ATOM 1199 C CA . THR B 1 13 ? -17.575 5.763 -28.854 1.00 26.71 6 THR B CA 1
ATOM 1200 C C . THR B 1 13 ? -17.487 5.442 -27.368 1.00 23.91 6 THR B C 1
ATOM 1201 O O . THR B 1 13 ? -16.520 4.834 -26.909 1.00 30.81 6 THR B O 1
ATOM 1205 N N . GLU B 1 14 ? -18.514 5.843 -26.625 1.00 27.11 7 GLU B N 1
ATOM 1206 C CA . GLU B 1 14 ? -18.521 5.714 -25.172 1.00 27.42 7 GLU B CA 1
ATOM 1207 C C . GLU B 1 14 ? -18.664 4.277 -24.673 1.00 31.98 7 GLU B C 1
ATOM 1208 O O . GLU B 1 14 ? -18.043 3.895 -23.682 1.00 29.01 7 GLU B O 1
ATOM 1214 N N . TYR B 1 15 ? -19.491 3.487 -25.349 1.00 22.30 8 TYR B N 1
ATOM 1215 C CA . TYR B 1 15 ? -19.744 2.120 -24.905 1.00 17.79 8 TYR B CA 1
ATOM 1216 C C . TYR B 1 15 ? -19.178 1.075 -25.853 1.00 22.03 8 TYR B C 1
ATOM 1217 O O . TYR B 1 15 ? -19.547 -0.098 -25.800 1.00 20.33 8 TYR B O 1
ATOM 1226 N N . SER B 1 16 ? -18.271 1.514 -26.718 1.00 22.80 9 SER B N 1
ATOM 1227 C CA . SER B 1 16 ? -17.518 0.606 -27.573 1.00 23.25 9 SER B CA 1
ATOM 1228 C C . SER B 1 16 ? -18.397 -0.274 -28.461 1.00 27.28 9 SER B C 1
ATOM 1229 O O . SER B 1 16 ? -18.256 -1.497 -28.478 1.00 21.30 9 SER B O 1
ATOM 1232 N N . PHE B 1 17 ? -19.306 0.361 -29.191 1.00 21.19 10 PHE B N 1
ATOM 1233 C CA . PHE B 1 17 ? -20.025 -0.303 -30.268 1.00 26.26 10 PHE B CA 1
ATOM 1234 C C . PHE B 1 17 ? -19.268 -0.015 -31.557 1.00 29.91 10 PHE B C 1
ATOM 1235 O O . PHE B 1 17 ? -18.823 1.116 -31.779 1.00 24.50 10 PHE B O 1
ATOM 1243 N N . ILE B 1 18 ? -19.101 -1.037 -32.393 1.00 26.85 11 ILE B N 1
ATOM 1244 C CA . ILE B 1 18 ? -18.564 -0.843 -33.735 1.00 23.28 11 ILE B CA 1
ATOM 1245 C C . ILE B 1 18 ? -19.705 -0.909 -34.733 1.00 25.46 11 ILE B C 1
ATOM 1246 O O . ILE B 1 18 ? -20.667 -1.649 -34.531 1.00 24.96 11 ILE B O 1
ATOM 1251 N N . LYS B 1 19 ? -19.612 -0.125 -35.801 1.00 21.47 12 LYS B N 1
ATOM 1252 C CA . LYS B 1 19 ? -20.589 -0.229 -36.872 1.00 25.93 12 LYS B CA 1
ATOM 1253 C C . LYS B 1 19 ? -20.369 -1.564 -37.555 1.00 28.07 12 LYS B C 1
ATOM 1254 O O . LYS B 1 19 ? -19.269 -1.859 -38.022 1.00 20.35 12 LYS B O 1
ATOM 1260 N N . TYR B 1 20 ? -21.411 -2.385 -37.592 1.00 22.41 13 TYR B N 1
ATOM 1261 C CA . TYR B 1 20 ? -21.289 -3.704 -38.189 1.00 27.42 13 TYR B CA 1
ATOM 1262 C C . TYR B 1 20 ? -21.711 -3.667 -39.651 1.00 18.98 13 TYR B C 1
ATOM 1263 O O . TYR B 1 20 ? -20.994 -4.151 -40.525 1.00 28.28 13 TYR B O 1
ATOM 1272 N N . THR B 1 21 ? -22.872 -3.084 -39.921 1.00 22.01 14 THR B N 1
ATOM 1273 C CA . THR B 1 21 ? -23.324 -2.952 -41.296 1.00 24.80 14 THR B CA 1
ATOM 1274 C C . THR B 1 21 ? -24.422 -1.909 -41.435 1.00 28.36 14 THR B C 1
ATOM 1275 O O . THR B 1 21 ? -25.113 -1.584 -40.467 1.00 25.75 14 THR B O 1
ATOM 1279 N N . GLU B 1 22 ? -24.565 -1.380 -42.645 1.00 27.15 15 GLU B N 1
ATOM 1280 C CA . GLU B 1 22 ? -25.707 -0.546 -42.994 1.00 28.76 15 GLU B CA 1
ATOM 1281 C C . GLU B 1 22 ? -26.530 -1.276 -44.044 1.00 26.96 15 GLU B C 1
ATOM 1282 O O . GLU B 1 22 ? -26.009 -1.657 -45.088 1.00 30.54 15 GLU B O 1
ATOM 1288 N N . LEU B 1 23 ? -27.812 -1.478 -43.763 1.00 30.80 16 LEU B N 1
ATOM 1289 C CA . LEU B 1 23 ? -28.679 -2.218 -44.675 1.00 29.51 16 LEU B CA 1
ATOM 1290 C C . LEU B 1 23 ? -28.991 -1.430 -45.946 1.00 31.40 16 LEU B C 1
ATOM 1291 O O . LEU B 1 23 ? -29.211 -0.221 -45.902 1.00 35.23 16 LEU B O 1
ATOM 1296 N N . GLU B 1 24 ? -29.007 -2.122 -47.080 1.00 36.46 17 GLU B N 1
ATOM 1297 C CA . GLU B 1 24 ? -29.370 -1.492 -48.344 1.00 36.34 17 GLU B CA 1
ATOM 1298 C C . GLU B 1 24 ? -30.293 -2.379 -49.174 1.00 44.39 17 GLU B C 1
ATOM 1299 O O . GLU B 1 24 ? -30.177 -3.604 -49.155 1.00 39.35 17 GLU B O 1
ATOM 1305 N N . LEU B 1 25 ? -31.219 -1.748 -49.891 1.00 40.81 18 LEU B N 1
ATOM 1306 C CA . LEU B 1 25 ? -32.132 -2.468 -50.768 1.00 47.29 18 LEU B CA 1
ATOM 1307 C C . LEU B 1 25 ? -31.474 -2.696 -52.122 1.00 49.65 18 LEU B C 1
ATOM 1308 O O . LEU B 1 25 ? -30.690 -1.868 -52.584 1.00 48.77 18 LEU B O 1
ATOM 1313 N N . ASP B 1 26 ? -31.787 -3.821 -52.756 1.00 49.92 19 ASP B N 1
ATOM 1314 C CA . ASP B 1 26 ? -31.205 -4.125 -54.057 1.00 62.85 19 ASP B CA 1
ATOM 1315 C C . ASP B 1 26 ? -32.078 -3.625 -55.203 1.00 66.89 19 ASP B C 1
ATOM 1316 O O . ASP B 1 26 ? -33.101 -2.973 -54.985 1.00 62.89 19 ASP B O 1
ATOM 1321 N N . ASP B 1 27 ? -31.661 -3.947 -56.422 1.00 67.36 20 ASP B N 1
ATOM 1322 C CA . ASP B 1 27 ? -32.342 -3.500 -57.629 1.00 70.98 20 ASP B CA 1
ATOM 1323 C C . ASP B 1 27 ? -33.854 -3.699 -57.542 1.00 65.71 20 ASP B C 1
ATOM 1324 O O . ASP B 1 27 ? -34.622 -2.940 -58.134 1.00 60.84 20 ASP B O 1
ATOM 1329 N N . ASN B 1 28 ? -34.282 -4.714 -56.795 1.00 63.11 21 ASN B N 1
ATOM 1330 C CA . ASN B 1 28 ? -35.701 -5.049 -56.730 1.00 67.17 21 ASN B CA 1
ATOM 1331 C C . ASN B 1 28 ? -36.340 -4.887 -55.349 1.00 72.04 21 ASN B C 1
ATOM 1332 O O . ASN B 1 28 ? -37.340 -5.536 -55.041 1.00 70.06 21 ASN B O 1
ATOM 1337 N N . GLY B 1 29 ? -35.755 -4.030 -54.519 1.00 70.08 22 GLY B N 1
ATOM 1338 C CA . GLY B 1 29 ? -36.393 -3.613 -53.282 1.00 63.20 22 GLY B CA 1
ATOM 1339 C C . GLY B 1 29 ? -36.373 -4.579 -52.110 1.00 65.41 22 GLY B C 1
ATOM 1340 O O . GLY B 1 29 ? -37.088 -4.378 -51.127 1.00 57.29 22 GLY B O 1
ATOM 1341 N N . SER B 1 30 ? -35.567 -5.630 -52.201 1.00 56.12 23 SER B N 1
ATOM 1342 C CA . SER B 1 30 ? -35.374 -6.514 -51.058 1.00 49.66 23 SER B CA 1
ATOM 1343 C C . SER B 1 30 ? -34.012 -6.234 -50.432 1.00 44.11 23 SER B C 1
ATOM 1344 O O . SER B 1 30 ? -33.087 -5.789 -51.113 1.00 44.60 23 SER B O 1
ATOM 1347 N N . ILE B 1 31 ? -33.896 -6.483 -49.132 1.00 38.57 24 ILE B N 1
ATOM 1348 C CA . ILE B 1 31 ? -32.674 -6.164 -48.409 1.00 35.24 24 ILE B CA 1
ATOM 1349 C C . ILE B 1 31 ? -31.519 -7.045 -48.869 1.00 39.59 24 ILE B C 1
ATOM 1350 O O . ILE B 1 31 ? -31.634 -8.269 -48.897 1.00 42.79 24 ILE B O 1
ATOM 1355 N N . LYS B 1 32 ? -30.409 -6.416 -49.243 1.00 36.89 25 LYS B N 1
ATOM 1356 C CA . LYS B 1 32 ? -29.225 -7.156 -49.652 1.00 38.27 25 LYS B CA 1
ATOM 1357 C C . LYS B 1 32 ? -28.724 -8.020 -48.505 1.00 46.12 25 LYS B C 1
ATOM 1358 O O . LYS B 1 32 ? -28.655 -7.568 -47.362 1.00 37.25 25 LYS B O 1
ATOM 1364 N N . GLN B 1 33 ? -28.385 -9.268 -48.810 1.00 50.18 26 GLN B N 1
ATOM 1365 C CA . GLN B 1 33 ? -27.798 -10.146 -47.809 1.00 43.16 26 GLN B CA 1
ATOM 1366 C C . GLN B 1 33 ? -26.391 -9.685 -47.466 1.00 48.61 26 GLN B C 1
ATOM 1367 O O . GLN B 1 33 ? -25.768 -8.934 -48.219 1.00 46.16 26 GLN B O 1
ATOM 1373 N N . LEU B 1 34 ? -25.896 -10.133 -46.319 1.00 43.07 27 LEU B N 1
ATOM 1374 C CA . LEU B 1 34 ? -24.565 -9.749 -45.874 1.00 52.38 27 LEU B CA 1
ATOM 1375 C C . LEU B 1 34 ? -23.508 -10.712 -46.392 1.00 45.14 27 LEU B C 1
ATOM 1376 O O . LEU B 1 34 ? -23.752 -11.911 -46.522 1.00 54.26 27 LEU B O 1
ATOM 1381 N N . SER B 1 35 ? -22.333 -10.173 -46.695 1.00 46.14 28 SER B N 1
ATOM 1382 C CA . SER B 1 35 ? -21.181 -10.990 -47.042 1.00 53.00 28 SER B CA 1
ATOM 1383 C C . SER B 1 35 ? -19.948 -10.469 -46.312 1.00 56.38 28 SER B C 1
ATOM 1384 O O . SER B 1 35 ? -18.895 -10.253 -46.912 1.00 59.89 28 SER B O 1
ATOM 1387 N N . ILE B 1 36 ? -20.102 -10.256 -45.009 1.00 43.81 29 ILE B N 1
ATOM 1388 C CA . ILE B 1 36 ? -19.001 -9.854 -44.146 1.00 35.43 29 ILE B CA 1
ATOM 1389 C C . ILE B 1 36 ? -18.867 -10.868 -43.022 1.00 36.72 29 ILE B C 1
ATOM 1390 O O . ILE B 1 36 ? -19.796 -11.631 -42.764 1.00 38.45 29 ILE B O 1
ATOM 1395 N N . PRO B 1 37 ? -17.705 -10.891 -42.354 1.00 33.58 30 PRO B N 1
ATOM 1396 C CA . PRO B 1 37 ? -17.489 -11.854 -41.269 1.00 34.92 30 PRO B CA 1
ATOM 1397 C C . PRO B 1 37 ? -18.538 -11.725 -40.173 1.00 32.96 30 PRO B C 1
ATOM 1398 O O . PRO B 1 37 ? -19.009 -10.626 -39.889 1.00 35.13 30 PRO B O 1
ATOM 1402 N N . ASN B 1 38 ? -18.889 -12.853 -39.565 1.00 32.43 31 ASN B N 1
ATOM 1403 C CA . ASN B 1 38 ? -19.911 -12.895 -38.529 1.00 31.89 31 ASN B CA 1
ATOM 1404 C C . ASN B 1 38 ? -19.370 -12.437 -37.178 1.00 30.23 31 ASN B C 1
ATOM 1405 O O . ASN B 1 38 ? -18.158 -12.404 -36.967 1.00 30.60 31 ASN B O 1
ATOM 1410 N N . LYS B 1 39 ? -20.274 -12.071 -36.273 1.00 22.45 32 LYS B N 1
ATOM 1411 C CA . LYS B 1 39 ? -19.914 -11.812 -34.880 1.00 20.96 32 LYS B CA 1
ATOM 1412 C C . LYS B 1 39 ? -20.820 -12.600 -33.950 1.00 21.94 32 LYS B C 1
ATOM 1413 O O . LYS B 1 39 ? -21.986 -12.837 -34.265 1.00 26.18 32 LYS B O 1
ATOM 1419 N N . TYR B 1 40 ? -20.282 -13.009 -32.808 1.00 18.34 33 TYR B N 1
ATOM 1420 C CA . TYR B 1 40 ? -21.024 -13.840 -31.871 1.00 26.41 33 TYR B CA 1
ATOM 1421 C C . TYR B 1 40 ? -21.073 -13.200 -30.496 1.00 23.46 33 TYR B C 1
ATOM 1422 O O . TYR B 1 40 ? -20.145 -12.495 -30.099 1.00 27.26 33 TYR B O 1
ATOM 1431 N N . ASN B 1 41 ? -22.160 -13.450 -29.774 1.00 18.77 34 ASN B N 1
ATOM 1432 C CA . ASN B 1 41 ? -22.295 -12.987 -28.398 1.00 24.25 34 ASN B CA 1
ATOM 1433 C C . ASN B 1 41 ? -22.128 -11.480 -28.286 1.00 21.97 34 ASN B C 1
ATOM 1434 O O . ASN B 1 41 ? -21.204 -10.995 -27.637 1.00 15.77 34 ASN B O 1
ATOM 1439 N N . VAL B 1 42 ? -23.020 -10.739 -28.930 1.00 20.49 35 VAL B N 1
ATOM 1440 C CA . VAL B 1 42 ? -22.936 -9.288 -28.903 1.00 15.36 35 VAL B CA 1
ATOM 1441 C C . VAL B 1 42 ? -24.215 -8.660 -28.393 1.00 19.20 35 VAL B C 1
ATOM 1442 O O . VAL B 1 42 ? -25.290 -9.265 -28.449 1.00 17.73 35 VAL B O 1
ATOM 1446 N N . ILE B 1 43 ? -24.082 -7.448 -27.872 1.00 16.59 36 ILE B N 1
ATOM 1447 C CA . ILE B 1 43 ? -25.213 -6.555 -27.734 1.00 17.71 36 ILE B CA 1
ATOM 1448 C C . ILE B 1 43 ? -25.245 -5.796 -29.045 1.00 14.72 36 ILE B C 1
ATOM 1449 O O . ILE B 1 43 ? -24.211 -5.322 -29.508 1.00 14.21 36 ILE B O 1
ATOM 1454 N N . TYR B 1 44 ? -26.403 -5.714 -29.683 1.00 15.89 37 TYR B N 1
ATOM 1455 C CA . TYR B 1 44 ? -26.479 -4.926 -30.900 1.00 14.10 37 TYR B CA 1
ATOM 1456 C C . TYR B 1 44 ? -27.400 -3.732 -30.730 1.00 17.18 37 TYR B C 1
ATOM 1457 O O . TYR B 1 44 ? -28.348 -3.759 -29.949 1.00 12.33 37 TYR B O 1
ATOM 1466 N N . ALA B 1 45 ? -27.087 -2.669 -31.452 1.00 19.30 38 ALA B N 1
ATOM 1467 C CA . ALA B 1 45 ? -27.912 -1.482 -31.436 1.00 21.49 38 ALA B CA 1
ATOM 1468 C C . ALA B 1 45 ? -28.392 -1.243 -32.855 1.00 16.93 38 ALA B C 1
ATOM 1469 O O . ALA B 1 45 ? -27.604 -1.308 -33.798 1.00 24.50 38 ALA B O 1
ATOM 1471 N N . ILE B 1 46 ? -29.689 -0.996 -33.011 1.00 16.73 39 ILE B N 1
ATOM 1472 C CA . ILE B 1 46 ? -30.237 -0.612 -34.306 1.00 19.44 39 ILE B CA 1
ATOM 1473 C C . ILE B 1 46 ? -30.374 0.902 -34.353 1.00 18.95 39 ILE B C 1
ATOM 1474 O O . ILE B 1 46 ? -30.949 1.509 -33.449 1.00 18.59 39 ILE B O 1
ATOM 1479 N N . ALA B 1 47 ? -29.831 1.511 -35.400 1.00 16.71 40 ALA B N 1
ATOM 1480 C CA . ALA B 1 47 ? -29.900 2.957 -35.544 1.00 22.05 40 ALA B CA 1
AT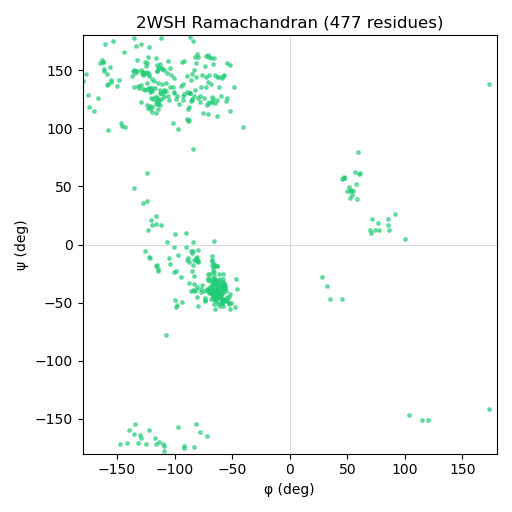OM 1481 C C . ALA B 1 47 ? -30.598 3.350 -36.835 1.00 23.30 40 ALA B C 1
ATOM 1482 O O . ALA B 1 47 ? -30.283 2.828 -37.903 1.00 25.73 40 ALA B O 1
ATOM 1484 N N . ILE B 1 48 ? -31.551 4.269 -36.725 1.00 22.35 41 ILE B N 1
ATOM 1485 C CA . ILE B 1 48 ? -32.201 4.837 -37.898 1.00 31.38 41 ILE B CA 1
ATOM 1486 C C . ILE B 1 48 ? -31.823 6.303 -38.020 1.00 24.07 41 ILE B C 1
ATOM 1487 O O . ILE B 1 48 ? -32.098 7.098 -37.120 1.00 25.86 41 ILE B O 1
ATOM 1492 N N . ASN B 1 49 ? -31.190 6.655 -39.133 1.00 27.03 42 ASN B N 1
ATOM 1493 C CA . ASN B 1 49 ? -30.713 8.016 -39.344 1.00 31.73 42 ASN B CA 1
ATOM 1494 C C . ASN B 1 49 ? -29.855 8.510 -38.179 1.00 34.33 42 ASN B C 1
ATOM 1495 O O . ASN B 1 49 ? -29.960 9.663 -37.763 1.00 30.10 42 ASN B O 1
ATOM 1500 N N . ASP B 1 50 ? -29.010 7.620 -37.663 1.00 30.94 43 ASP B N 1
ATOM 1501 C CA . ASP B 1 50 ? -28.062 7.942 -36.596 1.00 31.09 43 ASP B CA 1
ATOM 1502 C C . ASP B 1 50 ? -28.713 8.100 -35.227 1.00 28.61 43 ASP B C 1
ATOM 1503 O O . ASP B 1 50 ? -28.088 8.591 -34.285 1.00 27.29 43 ASP B O 1
ATOM 1508 N N . GLU B 1 51 ? -29.968 7.676 -35.120 1.00 26.55 44 GLU B N 1
ATOM 1509 C CA . GLU B 1 51 ? -30.660 7.649 -33.840 1.00 31.28 44 GLU B CA 1
ATOM 1510 C C . GLU B 1 51 ? -30.825 6.214 -33.342 1.00 27.52 44 GLU B C 1
ATOM 1511 O O . GLU B 1 51 ? -31.244 5.333 -34.092 1.00 25.24 44 GLU B O 1
ATOM 1517 N N . LEU B 1 52 ? -30.490 5.985 -32.077 1.00 25.51 45 LEU B N 1
ATOM 1518 C CA . LEU B 1 52 ? -30.646 4.667 -31.471 1.00 22.20 45 LEU B CA 1
ATOM 1519 C C . LEU B 1 52 ? -32.122 4.337 -31.263 1.00 29.98 45 LEU B C 1
ATOM 1520 O O . LEU B 1 52 ? -32.838 5.074 -30.587 1.00 31.03 45 LEU B O 1
ATOM 1525 N N . VAL B 1 53 ? -32.585 3.233 -31.844 1.00 21.13 46 VAL B N 1
ATOM 1526 C CA . VAL B 1 53 ? -33.995 2.877 -31.720 1.00 20.67 46 VAL B CA 1
ATOM 1527 C C . VAL B 1 53 ? -34.216 1.592 -30.935 1.00 19.46 46 VAL B C 1
ATOM 1528 O O . VAL B 1 53 ? -35.289 1.382 -30.378 1.00 20.13 46 VAL B O 1
ATOM 1532 N N . TYR B 1 54 ? -33.194 0.745 -30.873 1.00 19.21 47 TYR B N 1
ATOM 1533 C CA . TYR B 1 54 ? -33.342 -0.563 -30.246 1.00 19.32 47 TYR B CA 1
ATOM 1534 C C . TYR B 1 54 ? -32.022 -1.135 -29.726 1.00 20.12 47 TYR B C 1
ATOM 1535 O O . TYR B 1 54 ? -30.969 -0.994 -30.359 1.00 18.97 47 TYR B O 1
ATOM 1544 N N . ILE B 1 55 ? -32.101 -1.785 -28.569 1.00 23.71 48 ILE B N 1
ATOM 1545 C CA . ILE B 1 55 ? -30.989 -2.538 -28.012 1.00 20.01 48 ILE B CA 1
ATOM 1546 C C . ILE B 1 55 ? -31.362 -4.010 -27.940 1.00 21.77 48 ILE B C 1
ATOM 1547 O O . ILE B 1 55 ? -32.372 -4.376 -27.339 1.00 18.58 48 ILE B O 1
ATOM 1552 N N . GLY B 1 56 ? -30.551 -4.854 -28.566 1.00 19.67 49 GLY B N 1
ATOM 1553 C CA . GLY B 1 56 ? -30.827 -6.277 -28.582 1.00 18.78 49 GLY B CA 1
ATOM 1554 C C . GLY B 1 56 ? -29.622 -7.078 -28.148 1.00 18.51 49 GLY B C 1
ATOM 1555 O O . GLY B 1 56 ? -28.540 -6.528 -27.949 1.00 15.64 49 GLY B O 1
ATOM 1556 N N . LYS B 1 57 ? -29.822 -8.380 -27.979 1.00 17.49 50 LYS B N 1
ATOM 1557 C CA . LYS B 1 57 ? -28.737 -9.307 -27.696 1.00 15.33 50 LYS B CA 1
ATOM 1558 C C . LYS B 1 57 ? -28.899 -10.528 -28.594 1.00 16.94 50 LYS B C 1
ATOM 1559 O O . LYS B 1 57 ? -30.020 -10.916 -28.931 1.00 18.75 50 LYS B O 1
ATOM 1565 N N . THR B 1 58 ? -27.780 -11.129 -28.983 1.00 18.45 51 THR B N 1
ATOM 1566 C CA . THR B 1 58 ? -27.803 -12.325 -29.814 1.00 20.32 51 THR B CA 1
ATOM 1567 C C . THR B 1 58 ? -26.479 -13.071 -29.756 1.00 26.60 51 THR B C 1
ATOM 1568 O O . THR B 1 58 ? -25.424 -12.474 -29.546 1.00 19.42 51 THR B O 1
ATOM 1572 N N . LYS B 1 59 ? -26.550 -14.383 -29.947 1.00 22.25 52 LYS B N 1
ATOM 1573 C CA . LYS B 1 59 ? -25.365 -15.225 -29.972 1.00 24.52 52 LYS B CA 1
ATOM 1574 C C . LYS B 1 59 ? -24.774 -15.297 -31.375 1.00 19.76 52 LYS B C 1
ATOM 1575 O O . LYS B 1 59 ? -23.633 -15.719 -31.557 1.00 22.52 52 LYS B O 1
ATOM 1581 N N . ASN B 1 60 ? -25.556 -14.883 -32.365 1.00 16.36 53 ASN B N 1
ATOM 1582 C CA . ASN B 1 60 ? -25.143 -14.967 -33.758 1.00 19.85 53 ASN B CA 1
ATOM 1583 C C . ASN B 1 60 ? -25.687 -13.780 -34.549 1.00 22.88 53 ASN B C 1
ATOM 1584 O O . ASN B 1 60 ? -26.861 -13.752 -34.912 1.00 16.13 53 ASN B O 1
ATOM 1589 N N . LEU B 1 61 ? -24.836 -12.795 -34.819 1.00 22.11 54 LEU B N 1
ATOM 1590 C CA . LEU B 1 61 ? -25.302 -11.542 -35.414 1.00 16.63 54 LEU B CA 1
ATOM 1591 C C . LEU B 1 61 ? -25.845 -11.678 -36.840 1.00 23.17 54 LEU B C 1
ATOM 1592 O O . LEU B 1 61 ? -26.874 -11.084 -37.172 1.00 21.28 54 LEU B O 1
ATOM 1597 N N . ARG B 1 62 ? -25.158 -12.443 -37.686 1.00 16.49 55 ARG B N 1
ATOM 1598 C CA . ARG B 1 62 ? -25.616 -12.623 -39.063 1.00 25.90 55 ARG B CA 1
ATOM 1599 C C . ARG B 1 62 ? -26.970 -13.325 -39.095 1.00 17.69 55 ARG B C 1
ATOM 1600 O O . ARG B 1 62 ? -27.849 -12.967 -39.880 1.00 23.00 55 ARG B O 1
ATOM 1608 N N . LYS B 1 63 ? -27.135 -14.317 -38.226 1.00 18.64 56 LYS B N 1
ATOM 1609 C CA . LYS B 1 63 ? -28.407 -15.019 -38.104 1.00 16.86 56 LYS B CA 1
ATOM 1610 C C . LYS B 1 63 ? -29.531 -14.078 -37.665 1.00 20.00 56 LYS B C 1
ATOM 1611 O O . LYS B 1 63 ? -30.631 -14.114 -38.221 1.00 23.26 56 LYS B O 1
ATOM 1617 N N A ARG B 1 64 ? -29.256 -13.249 -36.662 0.57 21.07 57 ARG B N 1
ATOM 1618 N N B ARG B 1 64 ? -29.255 -13.236 -36.673 0.43 21.04 57 ARG B N 1
ATOM 1619 C CA A ARG B 1 64 ? -30.253 -12.302 -36.174 0.57 18.90 57 ARG B CA 1
ATOM 1620 C CA B ARG B 1 64 ? -30.263 -12.308 -36.162 0.43 18.91 57 ARG B CA 1
ATOM 1621 C C A ARG B 1 64 ? -30.670 -11.343 -37.280 0.57 20.51 57 ARG B C 1
ATOM 1622 C C B ARG B 1 64 ? -30.655 -11.254 -37.199 0.43 20.51 57 ARG B C 1
ATOM 1623 O O A ARG B 1 64 ? -31.856 -11.098 -37.487 0.57 19.47 57 ARG B O 1
ATOM 1624 O O B ARG B 1 64 ? -31.814 -10.853 -37.275 0.43 19.83 57 ARG B O 1
ATOM 1639 N N . ILE B 1 65 ? -29.690 -10.805 -37.997 1.00 18.31 58 ILE B N 1
ATOM 1640 C CA . ILE B 1 65 ? -29.985 -9.859 -39.069 1.00 17.00 58 ILE B CA 1
ATOM 1641 C C . ILE B 1 65 ? -30.747 -10.526 -40.219 1.00 22.29 58 ILE B C 1
ATOM 1642 O O . ILE B 1 65 ? -31.595 -9.896 -40.852 1.00 20.47 58 ILE B O 1
ATOM 1647 N N . ASN B 1 66 ? -30.450 -11.799 -40.482 1.00 18.26 59 ASN B N 1
ATOM 1648 C CA . ASN B 1 66 ? -31.233 -12.572 -41.445 1.00 20.48 59 ASN B CA 1
ATOM 1649 C C . ASN B 1 66 ? -32.692 -12.633 -41.008 1.00 18.46 59 ASN B C 1
ATOM 1650 O O . ASN B 1 66 ? -33.607 -12.565 -41.829 1.00 21.63 59 ASN B O 1
ATOM 1655 N N . TYR B 1 67 ? -32.901 -12.769 -39.705 1.00 15.86 60 TYR B N 1
ATOM 1656 C CA . TYR B 1 67 ? -34.248 -12.813 -39.158 1.00 21.43 60 TYR B CA 1
ATOM 1657 C C . TYR B 1 67 ? -34.973 -11.493 -39.393 1.00 27.11 60 TYR B C 1
ATOM 1658 O O . TYR B 1 67 ? -36.137 -11.482 -39.800 1.00 18.81 60 TYR B O 1
ATOM 1667 N N . TYR B 1 68 ? -34.292 -10.380 -39.133 1.00 21.09 61 TYR B N 1
ATOM 1668 C CA . TYR B 1 68 ? -34.896 -9.070 -39.369 1.00 21.75 61 TYR B CA 1
ATOM 1669 C C . TYR B 1 68 ? -35.154 -8.864 -40.855 1.00 22.96 61 TYR B C 1
ATOM 1670 O O . TYR B 1 68 ? -36.130 -8.226 -41.243 1.00 21.47 61 TYR B O 1
ATOM 1679 N N . ARG B 1 69 ? -34.271 -9.417 -41.678 1.00 22.35 62 ARG B N 1
ATOM 1680 C CA . ARG B 1 69 ? -34.400 -9.337 -43.128 1.00 26.87 62 ARG B CA 1
ATOM 1681 C C . ARG B 1 69 ? -35.678 -9.979 -43.658 1.00 25.49 62 ARG B C 1
ATOM 1682 O O . ARG B 1 69 ? -36.256 -9.507 -44.639 1.00 22.68 62 ARG B O 1
ATOM 1690 N N . THR B 1 70 ? -36.108 -11.061 -43.014 1.00 21.00 63 THR B N 1
ATOM 1691 C CA . THR B 1 70 ? -37.136 -11.933 -43.578 1.00 27.88 63 THR B CA 1
ATOM 1692 C C . THR B 1 70 ? -38.387 -12.100 -42.718 1.00 25.70 63 THR B C 1
ATOM 1693 O O . THR B 1 70 ? -39.387 -12.646 -43.180 1.00 24.20 63 THR B O 1
ATOM 1697 N N . ALA B 1 71 ? -38.332 -11.654 -41.468 1.00 21.12 64 ALA B N 1
ATOM 1698 C CA . ALA B 1 71 ? -39.417 -11.927 -40.525 1.00 28.17 64 ALA B CA 1
ATOM 1699 C C . ALA B 1 71 ? -40.800 -11.563 -41.070 1.00 25.51 64 ALA B C 1
ATOM 1700 O O . ALA B 1 71 ? -41.722 -12.372 -41.017 1.00 28.10 64 ALA B O 1
ATOM 1702 N N . ILE B 1 72 ? -40.944 -10.350 -41.590 1.00 24.77 65 ILE B N 1
ATOM 1703 C CA . ILE B 1 72 ? -42.249 -9.889 -42.054 1.00 28.81 65 ILE B CA 1
ATOM 1704 C C . ILE B 1 72 ? -42.748 -10.655 -43.275 1.00 44.08 65 ILE B C 1
ATOM 1705 O O . ILE B 1 72 ? -43.919 -10.555 -43.631 1.00 35.37 65 ILE B O 1
ATOM 1710 N N . ASN B 1 73 ? -41.862 -11.410 -43.917 1.00 33.34 66 ASN B N 1
ATOM 1711 C CA . ASN B 1 73 ? -42.228 -12.159 -45.117 1.00 31.51 66 ASN B CA 1
ATOM 1712 C C . ASN B 1 73 ? -42.499 -13.635 -44.840 1.00 26.54 66 ASN B C 1
ATOM 1713 O O . ASN B 1 73 ? -42.862 -14.383 -45.743 1.00 38.51 66 ASN B O 1
ATOM 1718 N N . ARG B 1 74 ? -42.327 -14.045 -43.588 1.00 31.30 67 ARG B N 1
ATOM 1719 C CA . ARG B 1 74 ? -42.510 -15.440 -43.200 1.00 39.94 67 ARG B CA 1
ATOM 1720 C C . ARG B 1 74 ? -43.955 -15.722 -42.791 1.00 49.46 67 ARG B C 1
ATOM 1721 O O . ARG B 1 74 ? -44.400 -15.298 -41.724 1.00 48.86 67 ARG B O 1
ATOM 1729 N N . LYS B 1 75 ? -44.682 -16.444 -43.641 1.00 48.03 68 LYS B N 1
ATOM 1730 C CA . LYS B 1 75 ? -46.072 -16.798 -43.355 1.00 46.53 68 LYS B CA 1
ATOM 1731 C C . LYS B 1 75 ? -46.185 -17.795 -42.203 1.00 48.66 68 LYS B C 1
ATOM 1732 O O . LYS B 1 75 ? -47.163 -17.786 -41.455 1.00 46.88 68 LYS B O 1
ATOM 1738 N N . ASP B 1 76 ? -45.180 -18.655 -42.069 1.00 38.44 69 ASP B N 1
ATOM 1739 C CA . ASP B 1 76 ? -45.193 -19.698 -41.048 1.00 41.67 69 ASP B CA 1
ATOM 1740 C C . ASP B 1 76 ? -45.149 -19.127 -39.632 1.00 53.26 69 ASP B C 1
ATOM 1741 O O . ASP B 1 76 ? -45.569 -19.780 -38.677 1.00 57.03 69 ASP B O 1
ATOM 1746 N N . LYS B 1 77 ? -44.635 -17.909 -39.499 1.00 39.52 70 LYS B N 1
ATOM 1747 C CA . LYS B 1 77 ? -44.488 -17.288 -38.186 1.00 54.86 70 LYS B CA 1
ATOM 1748 C C . LYS B 1 77 ? -45.640 -16.346 -37.851 1.00 52.39 70 LYS B C 1
ATOM 1749 O O . LYS B 1 77 ? -46.121 -16.326 -36.717 1.00 57.84 70 LYS B O 1
ATOM 1755 N N . ASP B 1 80 ? -44.764 -12.180 -33.901 1.00 46.41 73 ASP B N 1
ATOM 1756 C CA . ASP B 1 80 ? -44.351 -10.801 -33.649 1.00 49.81 73 ASP B CA 1
ATOM 1757 C C . ASP B 1 80 ? -43.143 -10.395 -34.493 1.00 41.49 73 ASP B C 1
ATOM 1758 O O . ASP B 1 80 ? -42.002 -10.734 -34.177 1.00 39.62 73 ASP B O 1
ATOM 1763 N N . SER B 1 81 ? -43.404 -9.664 -35.570 1.00 32.83 74 SER B N 1
ATOM 1764 C CA . SER B 1 81 ? -42.343 -9.222 -36.460 1.00 35.72 74 SER B CA 1
ATOM 1765 C C . SER B 1 81 ? -42.411 -7.713 -36.669 1.00 23.80 74 SER B C 1
ATOM 1766 O O . SER B 1 81 ? -42.117 -7.210 -37.755 1.00 21.88 74 SER B O 1
ATOM 1769 N N . THR B 1 82 ? -42.796 -6.996 -35.620 1.00 22.54 75 THR B N 1
ATOM 1770 C CA . THR B 1 82 ? -42.958 -5.548 -35.701 1.00 30.18 75 THR B CA 1
ATOM 1771 C C . THR B 1 82 ? -41.653 -4.860 -36.089 1.00 25.98 75 THR B C 1
ATOM 1772 O O . THR B 1 82 ? -41.618 -4.041 -37.011 1.00 22.61 75 THR B O 1
ATOM 1776 N N . LYS B 1 83 ? -40.573 -5.205 -35.394 1.00 26.08 76 LYS B N 1
ATOM 1777 C CA . LYS B 1 83 ? -39.284 -4.584 -35.670 1.00 28.28 76 LYS B CA 1
ATOM 1778 C C . LYS B 1 83 ? -38.846 -4.829 -37.114 1.00 22.13 76 LYS B C 1
ATOM 1779 O O . LYS B 1 83 ? -38.311 -3.933 -37.771 1.00 22.96 76 LYS B O 1
ATOM 1785 N N . SER B 1 84 ? -39.086 -6.035 -37.617 1.00 20.73 77 SER B N 1
ATOM 1786 C CA . SER B 1 84 ? -38.770 -6.329 -39.007 1.00 19.07 77 SER B CA 1
ATOM 1787 C C . SER B 1 84 ? -39.572 -5.403 -39.925 1.00 21.11 77 SER B C 1
ATOM 1788 O O . SER B 1 84 ? -39.052 -4.876 -40.911 1.00 27.11 77 SER B O 1
ATOM 1791 N N . ALA B 1 85 ? -40.838 -5.199 -39.584 1.00 22.41 78 ALA B N 1
ATOM 1792 C CA . ALA B 1 85 ? -41.710 -4.336 -40.372 1.00 29.40 78 ALA B CA 1
ATOM 1793 C C . ALA B 1 85 ? -41.191 -2.899 -40.411 1.00 24.17 78 ALA B C 1
ATOM 1794 O O . ALA B 1 85 ? -41.188 -2.257 -41.460 1.00 26.79 78 ALA B O 1
ATOM 1796 N N . LEU B 1 86 ? -40.744 -2.407 -39.261 1.00 24.78 79 LEU B N 1
ATOM 1797 C CA . LEU B 1 86 ? -40.251 -1.038 -39.153 1.00 21.65 79 LEU B CA 1
ATOM 1798 C C . LEU B 1 86 ? -38.944 -0.826 -39.919 1.00 27.70 79 LEU B C 1
ATOM 1799 O O . LEU B 1 86 ? -38.739 0.220 -40.538 1.00 25.18 79 LEU B O 1
ATOM 1804 N N . ILE B 1 87 ? -38.068 -1.824 -39.886 1.00 20.47 80 ILE B N 1
ATOM 1805 C CA . ILE B 1 87 ? -36.820 -1.758 -40.634 1.00 22.81 80 ILE B CA 1
ATOM 1806 C C . ILE B 1 87 ? -37.086 -1.681 -42.133 1.00 27.53 80 ILE B C 1
ATOM 1807 O O . ILE B 1 87 ? -36.456 -0.900 -42.849 1.00 25.31 80 ILE B O 1
ATOM 1812 N N . HIS B 1 88 ? -38.023 -2.497 -42.604 1.00 22.82 81 HIS B N 1
ATOM 1813 C CA . HIS B 1 88 ? -38.385 -2.501 -44.015 1.00 25.94 81 HIS B CA 1
ATOM 1814 C C . HIS B 1 88 ? -39.026 -1.179 -44.428 1.00 29.78 81 HIS B C 1
ATOM 1815 O O . HIS B 1 88 ? -38.703 -0.622 -45.476 1.00 25.98 81 HIS B O 1
ATOM 1822 N N . SER B 1 89 ? -39.940 -0.685 -43.599 1.00 27.69 82 SER B N 1
ATOM 1823 C CA . SER B 1 89 ? -40.586 0.601 -43.849 1.00 29.08 82 SER B CA 1
ATOM 1824 C C . SER B 1 89 ? -39.576 1.746 -43.917 1.00 33.85 82 SER B C 1
ATOM 1825 O O . SER B 1 89 ? -39.651 2.594 -44.807 1.00 37.14 82 SER B O 1
ATOM 1828 N N . ALA B 1 90 ? -38.632 1.764 -42.978 1.00 28.55 83 ALA B N 1
ATOM 1829 C CA . ALA B 1 90 ? -37.609 2.807 -42.931 1.00 28.49 83 ALA B CA 1
ATOM 1830 C C . ALA B 1 90 ? -36.707 2.774 -44.158 1.00 29.27 83 ALA B C 1
ATOM 1831 O O . ALA B 1 90 ? -36.304 3.819 -44.678 1.00 30.36 83 ALA B O 1
ATOM 1833 N N . LEU B 1 91 ? -36.383 1.574 -44.621 1.00 29.65 84 LEU B N 1
ATOM 1834 C CA . LEU B 1 91 ? -35.533 1.433 -45.796 1.00 24.70 84 LEU B CA 1
ATOM 1835 C C . LEU B 1 91 ? -36.244 1.917 -47.060 1.00 31.08 84 LEU B C 1
ATOM 1836 O O . LEU B 1 91 ? -35.615 2.482 -47.956 1.00 29.54 84 LEU B O 1
ATOM 1841 N N . LYS B 1 92 ? -37.552 1.692 -47.127 1.00 36.83 85 LYS B N 1
ATOM 1842 C CA . LYS B 1 92 ? -38.339 2.101 -48.289 1.00 34.86 85 LYS B CA 1
ATOM 1843 C C . LYS B 1 92 ? -38.432 3.620 -48.393 1.00 33.00 85 LYS B C 1
ATOM 1844 O O . LYS B 1 92 ? -38.545 4.168 -49.490 1.00 39.89 85 LYS B O 1
ATOM 1850 N N . GLU B 1 93 ? -38.381 4.293 -47.249 1.00 39.59 86 GLU B N 1
ATOM 1851 C CA . GLU B 1 93 ? -38.460 5.748 -47.210 1.00 36.18 86 GLU B CA 1
ATOM 1852 C C . GLU B 1 93 ? -37.102 6.393 -47.476 1.00 42.12 86 GLU B C 1
ATOM 1853 O O . GLU B 1 93 ? -37.012 7.595 -47.731 1.00 49.79 86 GLU B O 1
ATOM 1859 N N . GLY B 1 94 ? -36.047 5.587 -47.416 1.00 39.25 87 GLY B N 1
ATOM 1860 C CA . GLY B 1 94 ? -34.709 6.065 -47.711 1.00 35.71 87 GLY B CA 1
ATOM 1861 C C . GLY B 1 94 ? -33.867 6.369 -46.483 1.00 28.82 87 GLY B C 1
ATOM 1862 O O . GLY B 1 94 ? -32.742 6.859 -46.603 1.00 31.77 87 GLY B O 1
ATOM 1863 N N . SER B 1 95 ? -34.403 6.075 -45.302 1.00 31.64 88 SER B N 1
ATOM 1864 C CA . SER B 1 95 ? -33.667 6.294 -44.061 1.00 34.39 88 SER B CA 1
ATOM 1865 C C . SER B 1 95 ? -32.465 5.362 -43.972 1.00 32.11 88 SER B C 1
ATOM 1866 O O . SER B 1 95 ? -32.442 4.298 -44.595 1.00 29.78 88 SER B O 1
ATOM 1869 N N . LYS B 1 96 ? -31.462 5.777 -43.207 1.00 27.14 89 LYS B N 1
ATOM 1870 C CA . LYS B 1 96 ? -30.284 4.957 -42.984 1.00 28.74 89 LYS B CA 1
ATOM 1871 C C . LYS B 1 96 ? -30.545 4.002 -41.827 1.00 22.14 89 LYS B C 1
ATOM 1872 O O . LYS B 1 96 ? -30.896 4.427 -40.728 1.00 28.20 89 LYS B O 1
ATOM 1878 N N . VAL B 1 97 ? -30.394 2.708 -42.086 1.00 25.46 90 VAL B N 1
ATOM 1879 C CA . VAL B 1 97 ? -30.558 1.702 -41.048 1.00 23.78 90 VAL B CA 1
ATOM 1880 C C . VAL B 1 97 ? -29.232 0.997 -40.829 1.00 20.95 90 VAL B C 1
ATOM 1881 O O . VAL B 1 97 ? -28.670 0.412 -41.755 1.00 23.92 90 VAL B O 1
ATOM 1885 N N . GLU B 1 98 ? -28.728 1.070 -39.601 1.00 19.33 91 GLU B N 1
ATOM 1886 C CA . GLU B 1 98 ? -27.439 0.480 -39.274 1.00 22.09 91 GLU B CA 1
ATOM 1887 C C . GLU B 1 98 ? -27.545 -0.447 -38.075 1.00 20.68 91 GLU B C 1
ATOM 1888 O O . GLU B 1 98 ? -28.356 -0.228 -37.177 1.00 18.84 91 GLU B O 1
ATOM 1894 N N . PHE B 1 99 ? -26.716 -1.482 -38.072 1.00 20.49 92 PHE B N 1
ATOM 1895 C CA . PHE B 1 99 ? -26.525 -2.309 -36.896 1.00 16.53 92 PHE B CA 1
ATOM 1896 C C . PHE B 1 99 ? -25.132 -2.041 -36.333 1.00 21.96 92 PHE B C 1
ATOM 1897 O O . PHE B 1 99 ? -24.143 -2.097 -37.062 1.00 22.27 92 PHE B O 1
ATOM 1905 N N . TYR B 1 100 ? -25.072 -1.717 -35.043 1.00 18.75 93 TYR B N 1
ATOM 1906 C CA . TYR B 1 100 ? -23.812 -1.601 -34.317 1.00 20.54 93 TYR B CA 1
ATOM 1907 C C . TYR B 1 100 ? -23.710 -2.777 -33.356 1.00 18.66 93 TYR B C 1
ATOM 1908 O O . TYR B 1 100 ? -24.727 -3.284 -32.877 1.00 17.26 93 TYR B O 1
ATOM 1917 N N . ALA B 1 101 ? -22.489 -3.214 -33.067 1.00 16.17 94 ALA B N 1
ATOM 1918 C CA . ALA B 1 101 ? -22.304 -4.358 -32.184 1.00 23.89 94 ALA B CA 1
ATOM 1919 C C . ALA B 1 101 ? -21.266 -4.088 -31.100 1.00 15.13 94 ALA B C 1
ATOM 1920 O O . ALA B 1 101 ? -20.211 -3.515 -31.366 1.00 22.11 94 ALA B O 1
ATOM 1922 N N . ARG B 1 102 ? -21.591 -4.495 -29.878 1.00 17.87 95 ARG B N 1
ATOM 1923 C CA . ARG B 1 102 ? -20.663 -4.437 -28.753 1.00 19.64 95 ARG B CA 1
ATOM 1924 C C . ARG B 1 102 ? -20.330 -5.860 -28.311 1.00 20.17 95 ARG B C 1
ATOM 1925 O O . ARG B 1 102 ? -21.228 -6.654 -28.003 1.00 17.50 95 ARG B O 1
ATOM 1933 N N . GLN B 1 103 ? -19.039 -6.178 -28.287 1.00 17.46 96 GLN B N 1
ATOM 1934 C CA . GLN B 1 103 ? -18.582 -7.550 -28.064 1.00 20.09 96 GLN B CA 1
ATOM 1935 C C . GLN B 1 103 ? -18.720 -7.971 -26.613 1.00 24.17 96 GLN B C 1
ATOM 1936 O O . GLN B 1 103 ? -18.212 -7.305 -25.714 1.00 25.83 96 GLN B O 1
ATOM 1942 N N . CYS B 1 104 ? -19.404 -9.087 -26.392 1.00 21.12 97 CYS B N 1
ATOM 1943 C CA . CYS B 1 104 ? -19.535 -9.639 -25.053 1.00 17.42 97 CYS B CA 1
ATOM 1944 C C . CYS B 1 104 ? -18.858 -11.008 -24.963 1.00 21.39 97 CYS B C 1
ATOM 1945 O O . CYS B 1 104 ? -18.174 -11.427 -25.896 1.00 18.33 97 CYS B O 1
ATOM 1948 N N . PHE B 1 105 ? -19.043 -11.698 -23.842 1.00 22.59 98 PHE B N 1
ATOM 1949 C CA . PHE B 1 105 ? -18.253 -12.899 -23.563 1.00 19.95 98 PHE B CA 1
ATOM 1950 C C . PHE B 1 105 ? -19.034 -13.996 -22.840 1.00 21.12 98 PHE B C 1
ATOM 1951 O O . PHE B 1 105 ? -20.125 -13.768 -22.317 1.00 23.43 98 PHE B O 1
ATOM 1959 N N . ASN B 1 106 ? -18.468 -15.196 -22.823 1.00 20.17 99 ASN B N 1
ATOM 1960 C CA . ASN B 1 106 ? -19.031 -16.284 -22.037 1.00 25.37 99 ASN B CA 1
ATOM 1961 C C . ASN B 1 106 ? -18.140 -16.597 -20.848 1.00 26.08 99 ASN B C 1
ATOM 1962 O O . ASN B 1 106 ? -16.922 -16.705 -20.987 1.00 32.66 99 ASN B O 1
ATOM 1967 N N . LEU B 1 107 ? -18.753 -16.726 -19.679 1.00 24.03 100 LEU B N 1
ATOM 1968 C CA . LEU B 1 107 ? -18.030 -17.098 -18.472 1.00 31.02 100 LEU B CA 1
ATOM 1969 C C . LEU B 1 107 ? -18.610 -18.394 -17.937 1.00 26.90 100 LEU B C 1
ATOM 1970 O O . LEU B 1 107 ? -19.826 -18.558 -17.875 1.00 26.82 100 LEU B O 1
ATOM 1975 N N . SER B 1 108 ? -17.743 -19.322 -17.560 1.00 24.42 101 SER B N 1
ATOM 1976 C CA . SER B 1 108 ? -18.212 -20.590 -17.029 1.00 31.78 101 SER B CA 1
ATOM 1977 C C . SER B 1 108 ? -17.428 -21.000 -15.793 1.00 27.06 101 SER B C 1
ATOM 1978 O O . SER B 1 108 ? -16.243 -20.695 -15.658 1.00 27.86 101 SER B O 1
ATOM 1989 N N . THR B 1 110 ? -16.847 -24.633 -13.559 1.00 24.19 103 THR B N 1
ATOM 1990 C CA . THR B 1 110 ? -17.114 -26.054 -13.448 1.00 22.80 103 THR B CA 1
ATOM 1991 C C . THR B 1 110 ? -16.658 -26.553 -12.089 1.00 24.38 103 THR B C 1
ATOM 1992 O O . THR B 1 110 ? -15.467 -26.528 -11.773 1.00 22.77 103 THR B O 1
ATOM 1996 N N . ASN B 1 111 ? -17.615 -26.983 -11.279 1.00 23.80 104 ASN B N 1
ATOM 1997 C CA . ASN B 1 111 ? -17.312 -27.623 -10.007 1.00 21.07 104 ASN B CA 1
ATOM 1998 C C . ASN B 1 111 ? -17.940 -29.011 -9.971 1.00 27.68 104 ASN B C 1
ATOM 1999 O O . ASN B 1 111 ? -18.252 -29.577 -11.018 1.00 24.47 104 ASN B O 1
ATOM 2004 N N . GLU B 1 112 ? -18.128 -29.564 -8.778 1.00 32.11 105 GLU B N 1
ATOM 2005 C CA . GLU B 1 112 ? -18.648 -30.923 -8.670 1.00 35.56 105 GLU B CA 1
ATOM 2006 C C . GLU B 1 112 ? -20.104 -31.043 -9.138 1.00 28.82 105 GLU B C 1
ATOM 2007 O O . GLU B 1 112 ? -20.627 -32.147 -9.281 1.00 26.40 105 GLU B O 1
ATOM 2013 N N . LEU B 1 113 ? -20.753 -29.909 -9.382 1.00 29.38 106 LEU B N 1
ATOM 2014 C CA . LEU B 1 113 ? -22.139 -29.915 -9.848 1.00 29.36 106 LEU B CA 1
ATOM 2015 C C . LEU B 1 113 ? -22.215 -29.980 -11.364 1.00 30.47 106 LEU B C 1
ATOM 2016 O O . LEU B 1 113 ? -23.283 -30.198 -11.928 1.00 35.82 106 LEU B O 1
ATOM 2021 N N . GLY B 1 114 ? -21.079 -29.783 -12.021 1.00 26.25 107 GLY B N 1
ATOM 2022 C CA . GLY B 1 114 ? -21.054 -29.682 -13.468 1.00 26.56 107 GLY B CA 1
ATOM 2023 C C . GLY B 1 114 ? -20.628 -28.291 -13.894 1.00 33.39 107 GLY B C 1
ATOM 2024 O O . GLY B 1 114 ? -19.888 -27.619 -13.179 1.00 28.13 107 GLY B O 1
ATOM 2025 N N . THR B 1 115 ? -21.099 -27.849 -15.054 1.00 29.71 108 THR B N 1
ATOM 2026 C CA . THR B 1 115 ? -20.712 -26.542 -15.580 1.00 26.07 108 THR B CA 1
ATOM 2027 C C . THR B 1 115 ? -21.855 -25.528 -15.552 1.00 31.06 108 THR B C 1
ATOM 2028 O O . THR B 1 115 ? -22.923 -25.776 -16.109 1.00 36.89 108 THR B O 1
ATOM 2040 N N . THR B 1 117 ? -22.796 -21.773 -16.862 1.00 22.00 110 THR B N 1
ATOM 2041 C CA . THR B 1 117 ? -22.327 -20.766 -17.804 1.00 26.34 110 THR B CA 1
ATOM 2042 C C . THR B 1 117 ? -23.160 -19.496 -17.725 1.00 31.95 110 THR B C 1
ATOM 2043 O O . THR B 1 117 ? -24.358 -19.541 -17.451 1.00 25.66 110 THR B O 1
ATOM 2047 N N . ILE B 1 118 ? -22.508 -18.362 -17.952 1.00 30.57 111 ILE B N 1
ATOM 2048 C CA . ILE B 1 118 ? -23.195 -17.085 -18.024 1.00 32.41 111 ILE B CA 1
ATOM 2049 C C . ILE B 1 118 ? -22.784 -16.348 -19.292 1.00 36.45 111 ILE B C 1
ATOM 2050 O O . ILE B 1 118 ? -21.600 -16.113 -19.528 1.00 32.91 111 ILE B O 1
ATOM 2055 N N . ALA B 1 119 ? -23.766 -16.018 -20.122 1.00 31.98 112 ALA B N 1
ATOM 2056 C CA . ALA B 1 119 ? -23.534 -15.161 -21.275 1.00 29.64 112 ALA B CA 1
ATOM 2057 C C . ALA B 1 119 ? -23.701 -13.733 -20.799 1.00 30.94 112 ALA B C 1
ATOM 2058 O O . ALA B 1 119 ? -24.775 -13.358 -20.330 1.00 34.01 112 ALA B O 1
ATOM 2060 N N . THR B 1 120 ? -22.642 -12.935 -20.901 1.00 29.61 113 THR B N 1
ATOM 2061 C CA . THR B 1 120 ? -22.697 -11.575 -20.374 1.00 22.64 113 THR B CA 1
ATOM 2062 C C . THR B 1 120 ? -23.662 -10.678 -21.157 1.00 20.45 113 THR B C 1
ATOM 2063 O O . THR B 1 120 ? -24.084 -9.633 -20.661 1.00 25.70 113 THR B O 1
ATOM 2067 N N . ILE B 1 121 ? -24.035 -11.086 -22.367 1.00 24.94 114 ILE B N 1
ATOM 2068 C CA . ILE B 1 121 ? -25.073 -10.348 -23.086 1.00 25.41 114 ILE B CA 1
ATOM 2069 C C . ILE B 1 121 ? -26.358 -10.322 -22.259 1.00 28.03 114 ILE B C 1
ATOM 2070 O O . ILE B 1 121 ? -27.106 -9.345 -22.288 1.00 21.94 114 ILE B O 1
ATOM 2075 N N . ASP B 1 122 ? -26.595 -11.398 -21.512 1.00 24.31 115 ASP B N 1
ATOM 2076 C CA . ASP B 1 122 ? -27.786 -11.515 -20.677 1.00 30.55 115 ASP B CA 1
ATOM 2077 C C . ASP B 1 122 ? -27.783 -10.466 -19.572 1.00 34.91 115 ASP B C 1
ATOM 2078 O O . ASP B 1 122 ? -28.839 -10.012 -19.130 1.00 33.82 115 ASP B O 1
ATOM 2083 N N . LEU B 1 123 ? -26.592 -10.082 -19.130 1.00 27.30 116 LEU B N 1
ATOM 2084 C CA . LEU B 1 123 ? -26.458 -9.094 -18.064 1.00 27.34 116 LEU B CA 1
ATOM 2085 C C . LEU B 1 123 ? -26.529 -7.669 -18.601 1.00 27.98 116 LEU B C 1
ATOM 2086 O O . LEU B 1 123 ? -27.122 -6.788 -17.977 1.00 35.94 116 LEU B O 1
ATOM 2091 N N . GLU B 1 124 ? -25.913 -7.443 -19.757 1.00 23.52 117 GLU B N 1
ATOM 2092 C CA . GLU B 1 124 ? -25.772 -6.092 -20.287 1.00 22.17 117 GLU B CA 1
ATOM 2093 C C . GLU B 1 124 ? -27.051 -5.556 -20.920 1.00 28.96 117 GLU B C 1
ATOM 2094 O O . GLU B 1 124 ? -27.371 -4.377 -20.774 1.00 32.30 117 GLU B O 1
ATOM 2100 N N . ALA B 1 125 ? -27.778 -6.419 -21.621 1.00 25.32 118 ALA B N 1
ATOM 2101 C CA . ALA B 1 125 ? -28.998 -5.995 -22.304 1.00 31.50 118 ALA B CA 1
ATOM 2102 C C . ALA B 1 125 ? -29.917 -5.160 -21.406 1.00 30.37 118 ALA B C 1
ATOM 2103 O O . ALA B 1 125 ? -30.299 -4.048 -21.774 1.00 28.79 118 ALA B O 1
ATOM 2105 N N . PRO B 1 126 ? -30.271 -5.690 -20.221 1.00 23.74 119 PRO B N 1
ATOM 2106 C CA . PRO B 1 126 ? -31.181 -4.958 -19.331 1.00 26.81 119 PRO B CA 1
ATOM 2107 C C . PRO B 1 126 ? -30.605 -3.632 -18.851 1.00 32.10 119 PRO B C 1
ATOM 2108 O O . PRO B 1 126 ? -31.348 -2.658 -18.718 1.00 31.28 119 PRO B O 1
ATOM 2112 N N . LEU B 1 127 ? -29.301 -3.590 -18.593 1.00 29.04 120 LEU B N 1
ATOM 2113 C CA . LEU B 1 127 ? -28.671 -2.351 -18.153 1.00 23.54 120 LEU B CA 1
ATOM 2114 C C . LEU B 1 127 ? -28.695 -1.300 -19.254 1.00 34.25 120 LEU B C 1
ATOM 2115 O O . LEU B 1 127 ? -28.979 -0.131 -18.996 1.00 33.03 120 LEU B O 1
ATOM 2120 N N . PHE B 1 128 ? -28.394 -1.717 -20.483 1.00 26.75 121 PHE B N 1
ATOM 2121 C CA . PHE B 1 128 ? -28.404 -0.799 -21.614 1.00 23.17 121 PHE B CA 1
ATOM 2122 C C . PHE B 1 128 ? -29.804 -0.260 -21.880 1.00 29.14 121 PHE B C 1
ATOM 2123 O O . PHE B 1 128 ? -29.978 0.920 -22.182 1.00 28.65 121 PHE B O 1
ATOM 2131 N N . ILE B 1 129 ? -30.799 -1.132 -21.769 1.00 23.88 122 ILE B N 1
ATOM 2132 C CA . ILE B 1 129 ? -32.177 -0.750 -22.050 1.00 32.71 122 ILE B CA 1
ATOM 2133 C C . ILE B 1 129 ? -32.671 0.257 -21.023 1.00 31.15 122 ILE B C 1
ATOM 2134 O O . ILE B 1 129 ? -33.334 1.231 -21.373 1.00 32.55 122 ILE B O 1
ATOM 2139 N N . LYS B 1 130 ? -32.333 0.031 -19.758 1.00 34.83 123 LYS B N 1
ATOM 2140 C CA . LYS B 1 130 ? -32.686 0.983 -18.715 1.00 31.49 123 LYS B CA 1
ATOM 2141 C C . LYS B 1 130 ? -31.940 2.291 -18.924 1.00 35.55 123 LYS B C 1
ATOM 2142 O O . LYS B 1 130 ? -32.486 3.370 -18.710 1.00 34.65 123 LYS B O 1
ATOM 2148 N N . LEU B 1 131 ? -30.689 2.183 -19.354 1.00 31.87 124 LEU B N 1
ATOM 2149 C CA . LEU B 1 131 ? -29.833 3.350 -19.526 1.00 27.07 124 LEU B CA 1
ATOM 2150 C C . LEU B 1 131 ? -30.307 4.273 -20.648 1.00 34.08 124 LEU B C 1
ATOM 2151 O O . LEU B 1 131 ? -30.368 5.488 -20.470 1.00 35.45 124 LEU B O 1
ATOM 2156 N N . PHE B 1 132 ? -30.645 3.698 -21.799 1.00 28.04 125 PHE B N 1
ATOM 2157 C CA . PHE B 1 132 ? -30.975 4.496 -22.981 1.00 26.06 125 PHE B CA 1
ATOM 2158 C C . PHE B 1 132 ? -32.475 4.673 -23.215 1.00 30.06 125 PHE B C 1
ATOM 2159 O O . PHE B 1 132 ? -32.895 5.619 -23.880 1.00 32.76 125 PHE B O 1
ATOM 2167 N N . ASN B 1 133 ? -33.271 3.758 -22.672 1.00 27.73 126 ASN B N 1
ATOM 2168 C CA . ASN B 1 133 ? -34.710 3.731 -22.922 1.00 33.61 126 ASN B CA 1
ATOM 2169 C C . ASN B 1 133 ? -35.056 3.864 -24.406 1.00 36.38 126 ASN B C 1
ATOM 2170 O O . ASN B 1 133 ? -35.796 4.767 -24.795 1.00 27.32 126 ASN B O 1
ATOM 2175 N N . PRO B 1 134 ? -34.527 2.954 -25.241 1.00 28.34 127 PRO B N 1
ATOM 2176 C CA . PRO B 1 134 ? -34.764 3.007 -26.689 1.00 29.43 127 PRO B CA 1
ATOM 2177 C C . PRO B 1 134 ? -36.247 2.864 -27.028 1.00 22.00 127 PRO B C 1
ATOM 2178 O O . PRO B 1 134 ? -36.950 2.106 -26.363 1.00 28.05 127 PRO B O 1
ATOM 2182 N N . PRO B 1 135 ? -36.709 3.577 -28.067 1.00 27.04 128 PRO B N 1
ATOM 2183 C CA . PRO B 1 135 ? -38.120 3.630 -28.467 1.00 26.00 128 PRO B CA 1
ATOM 2184 C C . PRO B 1 135 ? -38.699 2.240 -28.725 1.00 31.46 128 PRO B C 1
ATOM 2185 O O . PRO B 1 135 ? -39.833 1.961 -28.343 1.00 28.50 128 PRO B O 1
ATOM 2189 N N . TRP B 1 136 ? -37.919 1.372 -29.358 1.00 23.93 129 TRP B N 1
ATOM 2190 C CA . TRP B 1 136 ? -38.413 0.054 -29.752 1.00 24.72 129 TRP B CA 1
ATOM 2191 C C . TRP B 1 136 ? -38.384 -0.957 -28.610 1.00 27.33 129 TRP B C 1
ATOM 2192 O O . TRP B 1 136 ? -38.958 -2.040 -28.719 1.00 23.92 129 TRP B O 1
ATOM 2203 N N . ASN B 1 137 ? -37.709 -0.607 -27.519 1.00 19.17 130 ASN B N 1
ATOM 2204 C CA . ASN B 1 137 ? -37.650 -1.486 -26.351 1.00 21.14 130 ASN B CA 1
ATOM 2205 C C . ASN B 1 137 ? -38.806 -1.266 -25.383 1.00 33.80 130 ASN B C 1
ATOM 2206 O O . ASN B 1 137 ? -38.839 -0.274 -24.656 1.00 38.85 130 ASN B O 1
ATOM 2211 N N . ILE B 1 138 ? -39.745 -2.205 -25.368 1.00 40.38 131 ILE B N 1
ATOM 2212 C CA . ILE B 1 138 ? -40.933 -2.083 -24.535 1.00 44.03 131 ILE B CA 1
ATOM 2213 C C . ILE B 1 138 ? -41.137 -3.314 -23.656 1.00 39.46 131 ILE B C 1
ATOM 2214 O O . ILE B 1 138 ? -41.004 -3.243 -22.434 1.00 53.52 131 ILE B O 1
ATOM 2219 N N . HIS C 1 5 ? 2.353 -6.292 -42.508 1.00 48.19 -3 HIS C N 1
ATOM 2220 C CA . HIS C 1 5 ? 1.820 -5.126 -41.809 1.00 60.90 -3 HIS C CA 1
ATOM 2221 C C . HIS C 1 5 ? 0.297 -5.158 -41.823 1.00 54.87 -3 HIS C C 1
ATOM 2222 O O . HIS C 1 5 ? -0.325 -4.992 -42.872 1.00 54.88 -3 HIS C O 1
ATOM 2229 N N . HIS C 1 6 ? -0.301 -5.367 -40.656 1.00 35.28 -2 HIS C N 1
ATOM 2230 C CA . HIS C 1 6 ? -1.751 -5.438 -40.547 1.00 33.93 -2 HIS C CA 1
ATOM 2231 C C . HIS C 1 6 ? -2.405 -4.067 -40.711 1.00 36.31 -2 HIS C C 1
ATOM 2232 O O . HIS C 1 6 ? -1.942 -3.074 -40.149 1.00 29.13 -2 HIS C O 1
ATOM 2239 N N . HIS C 1 7 ? -3.481 -4.013 -41.486 1.00 33.49 -1 HIS C N 1
ATOM 2240 C CA . HIS C 1 7 ? -4.214 -2.765 -41.655 1.00 42.26 -1 HIS C CA 1
ATOM 2241 C C . HIS C 1 7 ? -5.145 -2.559 -40.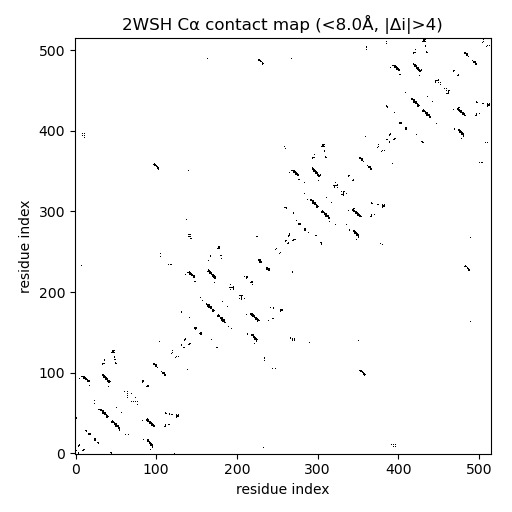470 1.00 39.19 -1 HIS C C 1
ATOM 2242 O O . HIS C 1 7 ? -5.903 -3.455 -40.101 1.00 37.76 -1 HIS C O 1
ATOM 2257 N N . LYS C 1 9 ? -7.856 -0.987 -39.967 1.00 38.20 2 LYS C N 1
ATOM 2258 C CA . LYS C 1 9 ? -9.297 -1.080 -40.192 1.00 43.77 2 LYS C CA 1
ATOM 2259 C C . LYS C 1 9 ? -9.811 -2.517 -40.155 1.00 40.92 2 LYS C C 1
ATOM 2260 O O . LYS C 1 9 ? -10.922 -2.770 -39.689 1.00 42.32 2 LYS C O 1
ATOM 2266 N N . GLU C 1 10 ? -9.006 -3.454 -40.648 1.00 43.97 3 GLU C N 1
ATOM 2267 C CA . GLU C 1 10 ? -9.370 -4.867 -40.610 1.00 36.24 3 GLU C CA 1
ATOM 2268 C C . GLU C 1 10 ? -9.437 -5.334 -39.159 1.00 38.18 3 GLU C C 1
ATOM 2269 O O . GLU C 1 10 ? -10.454 -5.861 -38.707 1.00 39.76 3 GLU C O 1
ATOM 2275 N N . ILE C 1 11 ? -8.337 -5.141 -38.438 1.00 31.71 4 ILE C N 1
ATOM 2276 C CA . ILE C 1 11 ? -8.257 -5.492 -37.026 1.00 32.01 4 ILE C CA 1
ATOM 2277 C C . ILE C 1 11 ? -9.401 -4.869 -36.236 1.00 25.97 4 ILE C C 1
ATOM 2278 O O . ILE C 1 11 ? -10.036 -5.532 -35.417 1.00 30.39 4 ILE C O 1
ATOM 2283 N N . ALA C 1 12 ? -9.661 -3.592 -36.491 1.00 28.70 5 ALA C N 1
ATOM 2284 C CA . ALA C 1 12 ? -10.663 -2.852 -35.735 1.00 25.20 5 ALA C CA 1
ATOM 2285 C C . ALA C 1 12 ? -12.011 -3.562 -35.720 1.00 26.88 5 ALA C C 1
ATOM 2286 O O . ALA C 1 12 ? -12.616 -3.748 -34.661 1.00 27.64 5 ALA C O 1
ATOM 2288 N N . THR C 1 13 ? -12.483 -3.958 -36.897 1.00 23.59 6 THR C N 1
ATOM 2289 C CA . THR C 1 13 ? -13.787 -4.597 -37.002 1.00 30.35 6 THR C CA 1
ATOM 2290 C C . THR C 1 13 ? -13.773 -6.028 -36.473 1.00 25.48 6 THR C C 1
ATOM 2291 O O . THR C 1 13 ? -14.670 -6.424 -35.729 1.00 37.10 6 THR C O 1
ATOM 2295 N N . GLU C 1 14 ? -12.759 -6.799 -36.857 1.00 24.47 7 GLU C N 1
ATOM 2296 C CA . GLU C 1 14 ? -12.650 -8.192 -36.425 1.00 30.58 7 GLU C CA 1
ATOM 2297 C C . GLU C 1 14 ? -12.571 -8.347 -34.912 1.00 29.26 7 GLU C C 1
ATOM 2298 O O . GLU C 1 14 ? -13.177 -9.253 -34.338 1.00 28.72 7 GLU C O 1
ATOM 2304 N N . TYR C 1 15 ? -11.813 -7.469 -34.265 1.00 20.99 8 TYR C N 1
ATOM 2305 C CA . TYR C 1 15 ? -11.546 -7.629 -32.841 1.00 18.51 8 TYR C CA 1
ATOM 2306 C C . TYR C 1 15 ? -12.029 -6.447 -32.011 1.00 25.04 8 TYR C C 1
ATOM 2307 O O . TYR C 1 15 ? -11.560 -6.227 -30.897 1.00 26.37 8 TYR C O 1
ATOM 2316 N N . SER C 1 16 ? -12.972 -5.695 -32.567 1.00 18.94 9 SER C N 1
ATOM 2317 C CA . SER C 1 16 ? -13.652 -4.641 -31.828 1.00 20.79 9 SER C CA 1
ATOM 2318 C C . SER C 1 16 ? -12.697 -3.667 -31.141 1.00 24.49 9 SER C C 1
ATOM 2319 O O . SER C 1 16 ? -12.830 -3.385 -29.954 1.00 17.85 9 SER C O 1
ATOM 2322 N N . PHE C 1 17 ? -11.727 -3.168 -31.897 1.00 19.55 10 PHE C N 1
ATOM 2323 C CA . PHE C 1 17 ? -10.939 -2.027 -31.457 1.00 18.23 10 PHE C CA 1
ATOM 2324 C C . PHE C 1 17 ? -11.624 -0.790 -32.018 1.00 25.86 10 PHE C C 1
ATOM 2325 O O . PHE C 1 17 ? -11.847 -0.698 -33.223 1.00 25.99 10 PHE C O 1
ATOM 2333 N N . ILE C 1 18 ? -11.980 0.150 -31.149 1.00 24.05 11 ILE C N 1
ATOM 2334 C CA . ILE C 1 18 ? -12.619 1.385 -31.588 1.00 19.05 11 ILE C CA 1
ATOM 2335 C C . ILE C 1 18 ? -11.602 2.520 -31.622 1.00 25.36 11 ILE C C 1
ATOM 2336 O O . ILE C 1 18 ? -10.799 2.671 -30.700 1.00 20.19 11 ILE C O 1
ATOM 2341 N N . LYS C 1 19 ? -11.632 3.314 -32.687 1.00 25.50 12 LYS C N 1
ATOM 2342 C CA . LYS C 1 19 ? -10.761 4.478 -32.782 1.00 27.38 12 LYS C CA 1
ATOM 2343 C C . LYS C 1 19 ? -10.979 5.361 -31.562 1.00 23.63 12 LYS C C 1
ATOM 2344 O O . LYS C 1 19 ? -12.103 5.780 -31.284 1.00 25.63 12 LYS C O 1
ATOM 2350 N N . TYR C 1 20 ? -9.903 5.634 -30.832 1.00 20.32 13 TYR C N 1
ATOM 2351 C CA . TYR C 1 20 ? -10.004 6.404 -29.597 1.00 19.15 13 TYR C CA 1
ATOM 2352 C C . TYR C 1 20 ? -9.665 7.873 -29.815 1.00 27.02 13 TYR C C 1
ATOM 2353 O O . TYR C 1 20 ? -10.433 8.763 -29.439 1.00 26.50 13 TYR C O 1
ATOM 2362 N N . THR C 1 21 ? -8.510 8.126 -30.419 1.00 18.21 14 THR C N 1
ATOM 2363 C CA . THR C 1 21 ? -8.101 9.493 -30.717 1.00 25.13 14 THR C CA 1
ATOM 2364 C C . THR C 1 21 ? -7.000 9.528 -31.760 1.00 23.55 14 THR C C 1
ATOM 2365 O O . THR C 1 21 ? -6.285 8.549 -31.960 1.00 25.63 14 THR C O 1
ATOM 2369 N N . GLU C 1 22 ? -6.884 10.665 -32.434 1.00 26.75 15 GLU C N 1
ATOM 2370 C CA . GLU C 1 22 ? -5.775 10.902 -33.339 1.00 29.71 15 GLU C CA 1
ATOM 2371 C C . GLU C 1 22 ? -4.944 12.036 -32.768 1.00 31.72 15 GLU C C 1
ATOM 2372 O O . GLU C 1 22 ? -5.462 13.125 -32.531 1.00 37.22 15 GLU C O 1
ATOM 2378 N N . LEU C 1 23 ? -3.660 11.780 -32.539 1.00 31.45 16 LEU C N 1
ATOM 2379 C CA . LEU C 1 23 ? -2.775 12.795 -31.982 1.00 26.02 16 LEU C CA 1
ATOM 2380 C C . LEU C 1 23 ? -2.506 13.905 -32.993 1.00 33.11 16 LEU C C 1
ATOM 2381 O O . LEU C 1 23 ? -2.443 13.659 -34.195 1.00 30.01 16 LEU C O 1
ATOM 2386 N N . GLU C 1 24 ? -2.349 15.129 -32.499 1.00 33.44 17 GLU C N 1
ATOM 2387 C CA . GLU C 1 24 ? -2.064 16.272 -33.360 1.00 31.23 17 GLU C CA 1
ATOM 2388 C C . GLU C 1 24 ? -0.975 17.141 -32.750 1.00 31.87 17 GLU C C 1
ATOM 2389 O O . GLU C 1 24 ? -0.844 17.217 -31.529 1.00 34.21 17 GLU C O 1
ATOM 2395 N N . LEU C 1 25 ? -0.194 17.790 -33.607 1.00 28.29 18 LEU C N 1
ATOM 2396 C CA . LEU C 1 25 ? 0.828 18.728 -33.162 1.00 34.63 18 LEU C CA 1
ATOM 2397 C C . LEU C 1 25 ? 0.279 20.147 -33.126 1.00 39.05 18 LEU C C 1
ATOM 2398 O O . LEU C 1 25 ? -0.445 20.560 -34.031 1.00 36.77 18 LEU C O 1
ATOM 2403 N N . ASP C 1 26 ? 0.617 20.893 -32.079 1.00 45.29 19 ASP C N 1
ATOM 2404 C CA . ASP C 1 26 ? 0.318 22.319 -32.058 1.00 53.55 19 ASP C CA 1
ATOM 2405 C C . ASP C 1 26 ? 1.429 23.058 -32.799 1.00 55.96 19 ASP C C 1
ATOM 2406 O O . ASP C 1 26 ? 2.419 22.450 -33.207 1.00 54.70 19 ASP C O 1
ATOM 2411 N N . ASP C 1 27 ? 1.267 24.364 -32.970 1.00 62.68 20 ASP C N 1
ATOM 2412 C CA . ASP C 1 27 ? 2.211 25.143 -33.766 1.00 63.50 20 ASP C CA 1
ATOM 2413 C C . ASP C 1 27 ? 3.606 25.201 -33.148 1.00 65.21 20 ASP C C 1
ATOM 2414 O O . ASP C 1 27 ? 4.583 25.519 -33.828 1.00 65.52 20 ASP C O 1
ATOM 2419 N N . ASN C 1 28 ? 3.699 24.888 -31.860 1.00 60.90 21 ASN C N 1
ATOM 2420 C CA . ASN C 1 28 ? 4.989 24.850 -31.188 1.00 51.68 21 ASN C CA 1
ATOM 2421 C C . ASN C 1 28 ? 5.610 23.459 -31.279 1.00 60.87 21 ASN C C 1
ATOM 2422 O O . ASN C 1 28 ? 6.608 23.167 -30.621 1.00 57.38 21 ASN C O 1
ATOM 2427 N N . GLY C 1 29 ? 5.010 22.605 -32.102 1.00 54.64 22 GLY C N 1
ATOM 2428 C CA . GLY C 1 29 ? 5.530 21.269 -32.329 1.00 50.11 22 GLY C CA 1
ATOM 2429 C C . GLY C 1 29 ? 5.351 20.339 -31.144 1.00 56.94 22 GLY C C 1
ATOM 2430 O O . GLY C 1 29 ? 6.058 19.340 -31.013 1.00 50.33 22 GLY C O 1
ATOM 2431 N N . SER C 1 30 ? 4.403 20.667 -30.274 1.00 55.04 23 SER C N 1
ATOM 2432 C CA . SER C 1 30 ? 4.098 19.824 -29.126 1.00 43.52 23 SER C CA 1
ATOM 2433 C C . SER C 1 30 ? 2.771 19.112 -29.360 1.00 37.33 23 SER C C 1
ATOM 2434 O O . SER C 1 30 ? 1.879 19.653 -30.015 1.00 42.44 23 SER C O 1
ATOM 2437 N N . ILE C 1 31 ? 2.640 17.899 -28.834 1.00 35.17 24 ILE C N 1
ATOM 2438 C CA . ILE C 1 31 ? 1.417 17.126 -29.027 1.00 33.01 24 ILE C CA 1
ATOM 2439 C C . ILE C 1 31 ? 0.265 17.712 -28.213 1.00 30.06 24 ILE C C 1
ATOM 2440 O O . ILE C 1 31 ? 0.343 17.799 -26.986 1.00 33.86 24 ILE C O 1
ATOM 2445 N N . LYS C 1 32 ? -0.796 18.118 -28.905 1.00 30.40 25 LYS C N 1
ATOM 2446 C CA . LYS C 1 32 ? -1.957 18.715 -28.258 1.00 28.60 25 LYS C CA 1
ATOM 2447 C C . LYS C 1 32 ? -2.468 17.831 -27.130 1.00 34.73 25 LYS C C 1
ATOM 2448 O O . LYS C 1 32 ? -2.259 16.618 -27.136 1.00 28.58 25 LYS C O 1
ATOM 2454 N N . GLN C 1 33 ? -3.141 18.444 -26.164 1.00 29.96 26 GLN C N 1
ATOM 2455 C CA . GLN C 1 33 ? -3.719 17.700 -25.053 1.00 33.84 26 GLN C CA 1
ATOM 2456 C C . GLN C 1 33 ? -4.953 16.908 -25.480 1.00 32.33 26 GLN C C 1
ATOM 2457 O O . GLN C 1 33 ? -5.639 17.267 -26.439 1.00 32.44 26 GLN C O 1
ATOM 2463 N N . LEU C 1 34 ? -5.224 15.827 -24.756 1.00 28.47 27 LEU C N 1
ATOM 2464 C CA . LEU C 1 34 ? -6.393 14.993 -25.005 1.00 28.18 27 LEU C CA 1
ATOM 2465 C C . LEU C 1 34 ? -7.657 15.708 -24.553 1.00 34.39 27 LEU C C 1
ATOM 2466 O O . LEU C 1 34 ? -7.656 16.409 -23.542 1.00 30.96 27 LEU C O 1
ATOM 2471 N N . SER C 1 35 ? -8.739 15.508 -25.296 1.00 41.81 28 SER C N 1
ATOM 2472 C CA . SER C 1 35 ? -9.985 16.216 -25.040 1.00 39.02 28 SER C CA 1
ATOM 2473 C C . SER C 1 35 ? -11.161 15.260 -24.873 1.00 46.39 28 SER C C 1
ATOM 2474 O O . SER C 1 35 ? -12.270 15.679 -24.541 1.00 47.76 28 SER C O 1
ATOM 2477 N N . ILE C 1 36 ? -10.911 13.975 -25.095 1.00 34.08 29 ILE C N 1
ATOM 2478 C CA . ILE C 1 36 ? -11.967 12.968 -25.056 1.00 35.09 29 ILE C CA 1
ATOM 2479 C C . ILE C 1 36 ? -12.116 12.297 -23.688 1.00 35.78 29 ILE C C 1
ATOM 2480 O O . ILE C 1 36 ? -11.179 12.282 -22.893 1.00 36.53 29 ILE C O 1
ATOM 2485 N N . PRO C 1 37 ? -13.307 11.745 -23.409 1.00 32.45 30 PRO C N 1
ATOM 2486 C CA . PRO C 1 37 ? -13.548 11.006 -22.165 1.00 26.94 30 PRO C CA 1
ATOM 2487 C C . PRO C 1 37 ? -12.584 9.835 -22.022 1.00 26.91 30 PRO C C 1
ATOM 2488 O O . PRO C 1 37 ? -12.223 9.212 -23.018 1.00 25.15 30 PRO C O 1
ATOM 2492 N N . ASN C 1 38 ? -12.176 9.539 -20.796 1.00 23.78 31 ASN C N 1
ATOM 2493 C CA . ASN C 1 38 ? -11.215 8.472 -20.560 1.00 25.01 31 ASN C CA 1
ATOM 2494 C C . ASN C 1 38 ? -11.821 7.084 -20.743 1.00 32.41 31 ASN C C 1
ATOM 2495 O O . ASN C 1 38 ? -13.041 6.920 -20.749 1.00 28.26 31 ASN C O 1
ATOM 2500 N N . LYS C 1 39 ? -10.957 6.090 -20.901 1.00 20.08 32 LYS C N 1
ATOM 2501 C CA . LYS C 1 39 ? -11.370 4.696 -20.887 1.00 22.01 32 LYS C CA 1
ATOM 2502 C C . LYS C 1 39 ? -10.418 3.912 -20.004 1.00 17.85 32 LYS C C 1
ATOM 2503 O O . LYS C 1 39 ? -9.237 4.248 -19.895 1.00 21.46 32 LYS C O 1
ATOM 2509 N N . TYR C 1 40 ? -10.935 2.862 -19.385 1.00 19.38 33 TYR C N 1
ATOM 2510 C CA . TYR C 1 40 ? -10.182 2.106 -18.402 1.00 28.25 33 TYR C CA 1
ATOM 2511 C C . TYR C 1 40 ? -10.172 0.631 -18.759 1.00 22.88 33 TYR C C 1
ATOM 2512 O O . TYR C 1 40 ? -11.135 0.119 -19.328 1.00 28.77 33 TYR C O 1
ATOM 2521 N N . ASN C 1 41 ? -9.076 -0.044 -18.431 1.00 18.68 34 ASN C N 1
ATOM 2522 C CA . ASN C 1 41 ? -8.974 -1.484 -18.631 1.00 26.64 34 ASN C CA 1
ATOM 2523 C C . ASN C 1 41 ? -9.105 -1.862 -20.099 1.00 25.00 34 ASN C C 1
ATOM 2524 O O . ASN C 1 41 ? -10.033 -2.573 -20.486 1.00 22.60 34 ASN C O 1
ATOM 2529 N N . VAL C 1 42 ? -8.182 -1.373 -20.919 1.00 18.43 35 VAL C N 1
ATOM 2530 C CA . VAL C 1 42 ? -8.249 -1.624 -22.351 1.00 18.01 35 VAL C CA 1
ATOM 2531 C C . VAL C 1 42 ? -6.968 -2.238 -22.893 1.00 24.93 35 VAL C C 1
ATOM 2532 O O . VAL C 1 42 ? -5.893 -2.121 -22.297 1.00 20.41 35 VAL C O 1
ATOM 2536 N N . ILE C 1 43 ? -7.107 -2.916 -24.024 1.00 18.31 36 ILE C N 1
ATOM 2537 C CA . ILE C 1 43 ? -5.978 -3.212 -24.886 1.00 20.20 36 ILE C CA 1
ATOM 2538 C C . ILE C 1 43 ? -5.936 -2.080 -25.897 1.00 16.25 36 ILE C C 1
ATOM 2539 O O . ILE C 1 43 ? -6.952 -1.760 -26.514 1.00 20.13 36 ILE C O 1
ATOM 2544 N N . TYR C 1 44 ? -4.786 -1.442 -26.061 1.00 17.00 37 TYR C N 1
ATOM 2545 C CA . TYR C 1 44 ? -4.721 -0.373 -27.045 1.00 18.47 37 TYR C CA 1
ATOM 2546 C C . TYR C 1 44 ? -3.854 -0.751 -28.227 1.00 19.13 37 TYR C C 1
ATOM 2547 O O . TYR C 1 44 ? -2.949 -1.568 -28.104 1.00 16.10 37 TYR C O 1
ATOM 2556 N N . ALA C 1 45 ? -4.169 -0.175 -29.381 1.00 17.83 38 ALA C N 1
ATOM 2557 C CA . ALA C 1 45 ? -3.368 -0.368 -30.578 1.00 21.52 38 ALA C CA 1
ATOM 2558 C C . ALA C 1 45 ? -2.881 0.983 -31.075 1.00 16.47 38 ALA C C 1
ATOM 2559 O O . ALA C 1 45 ? -3.649 1.942 -31.130 1.00 19.15 38 ALA C O 1
ATOM 2561 N N . ILE C 1 46 ? -1.602 1.066 -31.419 1.00 17.93 39 ILE C N 1
ATOM 2562 C CA . ILE C 1 46 ? -1.067 2.277 -32.024 1.00 21.02 39 ILE C CA 1
ATOM 2563 C C . ILE C 1 46 ? -1.004 2.069 -33.527 1.00 25.40 39 ILE C C 1
ATOM 2564 O O . ILE C 1 46 ? -0.426 1.092 -34.002 1.00 25.33 39 ILE C O 1
ATOM 2569 N N . ALA C 1 47 ? -1.619 2.980 -34.270 1.00 18.44 40 ALA C N 1
ATOM 2570 C CA . ALA C 1 47 ? -1.623 2.903 -35.722 1.00 18.61 40 ALA C CA 1
ATOM 2571 C C . ALA C 1 47 ? -0.914 4.108 -36.313 1.00 21.00 40 ALA C C 1
ATOM 2572 O O . ALA C 1 47 ? -1.132 5.242 -35.890 1.00 23.45 40 ALA C O 1
ATOM 2574 N N . ILE C 1 48 ? -0.053 3.853 -37.288 1.00 23.81 41 ILE C N 1
ATOM 2575 C CA . ILE C 1 48 ? 0.613 4.919 -38.014 1.00 18.63 41 ILE C CA 1
ATOM 2576 C C . ILE C 1 48 ? 0.285 4.781 -39.495 1.00 23.71 41 ILE C C 1
ATOM 2577 O O . ILE C 1 48 ? 0.634 3.785 -40.125 1.00 28.99 41 ILE C O 1
ATOM 2582 N N . ASN C 1 49 ? -0.406 5.778 -40.039 1.00 27.23 42 ASN C N 1
ATOM 2583 C CA . ASN C 1 49 ? -0.912 5.700 -41.407 1.00 26.37 42 ASN C CA 1
ATOM 2584 C C . ASN C 1 49 ? -1.723 4.427 -41.636 1.00 25.66 42 ASN C C 1
ATOM 2585 O O . ASN C 1 49 ? -1.539 3.733 -42.634 1.00 32.27 42 ASN C O 1
ATOM 2590 N N . ASP C 1 50 ? -2.609 4.127 -40.690 1.00 32.44 43 ASP C N 1
ATOM 2591 C CA . ASP C 1 50 ? -3.525 2.990 -40.791 1.00 33.87 43 ASP C CA 1
ATOM 2592 C C . ASP C 1 50 ? -2.836 1.636 -40.653 1.00 31.72 43 ASP C C 1
ATOM 2593 O O . ASP C 1 50 ? -3.448 0.596 -40.896 1.00 40.38 43 ASP C O 1
ATOM 2598 N N . GLU C 1 51 ? -1.569 1.649 -40.258 1.00 22.38 44 GLU C N 1
ATOM 2599 C CA . GLU C 1 51 ? -0.830 0.411 -40.035 1.00 23.48 44 GLU C CA 1
ATOM 2600 C C . GLU C 1 51 ? -0.634 0.139 -38.540 1.00 29.33 44 GLU C C 1
ATOM 2601 O O . GLU C 1 51 ? -0.168 1.004 -37.800 1.00 25.29 44 GLU C O 1
ATOM 2607 N N . LEU C 1 52 ? -1.004 -1.059 -38.094 1.00 23.38 45 LEU C N 1
ATOM 2608 C CA . LEU C 1 52 ? -0.765 -1.456 -36.709 1.00 25.63 45 LEU C CA 1
ATOM 2609 C C . LEU C 1 52 ? 0.733 -1.542 -36.415 1.00 32.06 45 LEU C C 1
ATOM 2610 O O . LEU C 1 52 ? 1.454 -2.297 -37.063 1.00 28.07 45 LEU C O 1
ATOM 2615 N N . VAL C 1 53 ? 1.209 -0.773 -35.440 1.00 26.70 46 VAL C N 1
ATOM 2616 C CA . VAL C 1 53 ? 2.622 -0.848 -35.080 1.00 22.21 46 VAL C CA 1
ATOM 2617 C C . VAL C 1 53 ? 2.871 -1.383 -33.671 1.00 22.69 46 VAL C C 1
ATOM 2618 O O . VAL C 1 53 ? 3.959 -1.875 -33.389 1.00 17.01 46 VAL C O 1
ATOM 2622 N N . TYR C 1 54 ? 1.864 -1.310 -32.801 1.00 19.49 47 TYR C N 1
ATOM 2623 C CA . TYR C 1 54 ? 2.043 -1.686 -31.398 1.00 18.24 47 TYR C CA 1
ATOM 2624 C C . TYR C 1 54 ? 0.753 -2.119 -30.699 1.00 21.38 47 TYR C C 1
ATOM 2625 O O . TYR C 1 54 ? -0.308 -1.526 -30.898 1.00 23.55 47 TYR C O 1
ATOM 2634 N N . ILE C 1 55 ? 0.863 -3.155 -29.873 1.00 20.54 48 ILE C N 1
ATOM 2635 C CA . ILE C 1 55 ? -0.234 -3.581 -29.009 1.00 17.59 48 ILE C CA 1
ATOM 2636 C C . ILE C 1 55 ? 0.196 -3.483 -27.548 1.00 23.93 48 ILE C C 1
ATOM 2637 O O . ILE C 1 55 ? 1.212 -4.053 -27.156 1.00 22.76 48 ILE C O 1
ATOM 2642 N N . GLY C 1 56 ? -0.578 -2.758 -26.746 1.00 20.78 49 GLY C N 1
ATOM 2643 C CA . GLY C 1 56 ? -0.263 -2.593 -25.339 1.00 21.68 49 GLY C CA 1
ATOM 2644 C C . GLY C 1 56 ? -1.501 -2.769 -24.486 1.00 22.03 49 GLY C C 1
ATOM 2645 O O . GLY C 1 56 ? -2.591 -2.987 -25.009 1.00 18.25 49 GLY C O 1
ATOM 2646 N N . LYS C 1 57 ? -1.336 -2.682 -23.172 1.00 20.95 50 LYS C N 1
ATOM 2647 C CA . LYS C 1 57 ? -2.462 -2.781 -22.252 1.00 15.28 50 LYS C CA 1
ATOM 2648 C C . LYS C 1 57 ? -2.324 -1.695 -21.205 1.00 23.58 50 LYS C C 1
ATOM 2649 O O . LYS C 1 57 ? -1.209 -1.287 -20.873 1.00 19.93 50 LYS C O 1
ATOM 2655 N N . THR C 1 58 ? -3.453 -1.218 -20.695 1.00 19.01 51 THR C N 1
ATOM 2656 C CA . THR C 1 58 ? -3.433 -0.181 -19.674 1.00 23.53 51 THR C CA 1
ATOM 2657 C C . THR C 1 58 ? -4.745 -0.092 -18.900 1.00 24.49 51 THR C C 1
ATOM 2658 O O . THR C 1 58 ? -5.822 -0.371 -19.430 1.00 21.66 51 THR C O 1
ATOM 2662 N N . LYS C 1 59 ? -4.642 0.300 -17.636 1.00 23.90 52 LYS C N 1
ATOM 2663 C CA . LYS C 1 59 ? -5.810 0.474 -16.788 1.00 24.22 52 LYS C CA 1
ATOM 2664 C C . LYS C 1 59 ? -6.422 1.852 -17.004 1.00 25.99 52 LYS C C 1
ATOM 2665 O O . LYS C 1 59 ? -7.578 2.089 -16.667 1.00 26.57 52 LYS C O 1
ATOM 2671 N N . ASN C 1 60 ? -5.641 2.754 -17.585 1.00 23.59 53 ASN C N 1
ATOM 2672 C CA . ASN C 1 60 ? -6.060 4.138 -17.737 1.00 23.42 53 ASN C CA 1
ATOM 2673 C C . ASN C 1 60 ? -5.497 4.707 -19.032 1.00 18.98 53 ASN C C 1
ATOM 2674 O O . ASN C 1 60 ? -4.315 5.023 -19.107 1.00 17.12 53 ASN C O 1
ATOM 2679 N N . LEU C 1 61 ? -6.340 4.842 -20.051 1.00 19.53 54 LEU C N 1
ATOM 2680 C CA . LEU C 1 61 ? -5.854 5.160 -21.394 1.00 15.54 54 LEU C CA 1
ATOM 2681 C C . LEU C 1 61 ? -5.281 6.571 -21.541 1.00 23.68 54 LEU C C 1
ATOM 2682 O O . LEU C 1 61 ? -4.210 6.756 -22.121 1.00 19.25 54 LEU C O 1
ATOM 2687 N N . ARG C 1 62 ? -5.994 7.568 -21.034 1.00 19.50 55 ARG C N 1
ATOM 2688 C CA . ARG C 1 62 ? -5.486 8.931 -21.091 1.00 15.76 55 ARG C CA 1
ATOM 2689 C C . ARG C 1 62 ? -4.133 9.045 -20.383 1.00 13.96 55 ARG C C 1
ATOM 2690 O O . ARG C 1 62 ? -3.250 9.772 -20.834 1.00 20.24 55 ARG C O 1
ATOM 2698 N N . LYS C 1 63 ? -3.965 8.318 -19.283 1.00 18.88 56 LYS C N 1
ATOM 2699 C CA . LYS C 1 63 ? -2.692 8.339 -18.566 1.00 14.15 56 LYS C CA 1
ATOM 2700 C C . LYS C 1 63 ? -1.561 7.799 -19.442 1.00 25.91 56 LYS C C 1
ATOM 2701 O O . LYS C 1 63 ? -0.500 8.420 -19.566 1.00 17.05 56 LYS C O 1
ATOM 2707 N N A ARG C 1 64 ? -1.797 6.643 -20.052 0.56 20.93 57 ARG C N 1
ATOM 2708 N N B ARG C 1 64 ? -1.797 6.641 -20.049 0.44 20.92 57 ARG C N 1
ATOM 2709 C CA A ARG C 1 64 ? -0.808 6.016 -20.922 0.56 21.12 57 ARG C CA 1
ATOM 2710 C CA B ARG C 1 64 ? -0.810 6.020 -20.925 0.44 21.11 57 ARG C CA 1
ATOM 2711 C C A ARG C 1 64 ? -0.469 6.901 -22.120 0.56 20.31 57 ARG C C 1
ATOM 2712 C C B ARG C 1 64 ? -0.468 6.928 -22.101 0.44 20.31 57 ARG C C 1
ATOM 2713 O O A ARG C 1 64 ? 0.700 7.090 -22.448 0.56 21.01 57 ARG C O 1
ATOM 2714 O O B ARG C 1 64 ? 0.703 7.159 -22.396 0.44 21.00 57 ARG C O 1
ATOM 2729 N N . ILE C 1 65 ? -1.493 7.442 -22.771 1.00 18.50 58 ILE C N 1
ATOM 2730 C CA . ILE C 1 65 ? -1.284 8.326 -23.910 1.00 15.36 58 ILE C CA 1
ATOM 2731 C C . ILE C 1 65 ? -0.553 9.596 -23.481 1.00 23.01 58 ILE C C 1
ATOM 2732 O O . ILE C 1 65 ? 0.304 10.104 -24.205 1.00 18.72 58 ILE C O 1
ATOM 2737 N N . ASN C 1 66 ? -0.884 10.102 -22.297 1.00 20.97 59 ASN C N 1
ATOM 2738 C CA . ASN C 1 66 ? -0.181 11.258 -21.756 1.00 22.45 59 ASN C CA 1
ATOM 2739 C C . ASN C 1 66 ? 1.295 10.958 -21.534 1.00 20.43 59 ASN C C 1
ATOM 2740 O O . ASN C 1 66 ? 2.151 11.806 -21.771 1.00 23.17 59 ASN C O 1
ATOM 2745 N N . TYR C 1 67 ? 1.587 9.744 -21.082 1.00 17.47 60 TYR C N 1
ATOM 2746 C CA . TYR C 1 67 ? 2.969 9.307 -20.959 1.00 24.42 60 TYR C CA 1
ATOM 2747 C C . TYR C 1 67 ? 3.693 9.395 -22.302 1.00 23.46 60 TYR C C 1
ATOM 2748 O O . TYR C 1 67 ? 4.793 9.928 -22.376 1.00 21.78 60 TYR C O 1
ATOM 2757 N N . TYR C 1 68 ? 3.076 8.883 -23.365 1.00 24.92 61 TYR C N 1
ATOM 2758 C CA . TYR C 1 68 ? 3.704 8.944 -24.684 1.00 19.46 61 TYR C CA 1
ATOM 2759 C C . TYR C 1 68 ? 3.886 10.384 -25.143 1.00 23.18 61 TYR C C 1
ATOM 2760 O O . TYR C 1 68 ? 4.827 10.696 -25.868 1.00 21.49 61 TYR C O 1
ATOM 2769 N N . ARG C 1 69 ? 2.978 11.258 -24.721 1.00 20.94 62 ARG C N 1
ATOM 2770 C CA . ARG C 1 69 ? 3.016 12.659 -25.119 1.00 27.91 62 ARG C CA 1
ATOM 2771 C C . ARG C 1 69 ? 4.164 13.424 -24.463 1.00 25.44 62 ARG C C 1
ATOM 2772 O O . ARG C 1 69 ? 4.633 14.428 -24.999 1.00 31.28 62 ARG C O 1
ATOM 2780 N N . THR C 1 70 ? 4.613 12.954 -23.304 1.00 28.09 63 THR C N 1
ATOM 2781 C CA . THR C 1 70 ? 5.558 13.725 -22.502 1.00 31.72 63 THR C CA 1
ATOM 2782 C C . THR C 1 70 ? 6.866 12.999 -22.196 1.00 34.63 63 THR C C 1
ATOM 2783 O O . THR C 1 70 ? 7.812 13.608 -21.704 1.00 39.90 63 THR C O 1
ATOM 2787 N N . ALA C 1 71 ? 6.916 11.703 -22.488 1.00 33.23 64 ALA C N 1
ATOM 2788 C CA . ALA C 1 71 ? 8.045 10.862 -22.083 1.00 34.88 64 ALA C CA 1
ATOM 2789 C C . ALA C 1 71 ? 9.412 11.381 -22.534 1.00 48.00 64 ALA C C 1
ATOM 2790 O O . ALA C 1 71 ? 10.348 11.444 -21.737 1.00 47.54 64 ALA C O 1
ATOM 2792 N N . ILE C 1 72 ? 9.532 11.743 -23.807 1.00 40.02 65 ILE C N 1
ATOM 2793 C CA . ILE C 1 72 ? 10.819 12.195 -24.333 1.00 47.11 65 ILE C CA 1
ATOM 2794 C C . ILE C 1 72 ? 11.291 13.513 -23.717 1.00 54.28 65 ILE C C 1
ATOM 2795 O O . ILE C 1 72 ? 12.476 13.845 -23.780 1.00 50.76 65 ILE C O 1
ATOM 2800 N N . ASN C 1 73 ? 10.363 14.253 -23.119 1.00 52.42 66 ASN C N 1
ATOM 2801 C CA . ASN C 1 73 ? 10.676 15.553 -22.532 1.00 52.10 66 ASN C CA 1
ATOM 2802 C C . ASN C 1 73 ? 11.309 15.458 -21.145 1.00 57.60 66 ASN C C 1
ATOM 2803 O O . ASN C 1 73 ? 11.812 16.449 -20.614 1.00 72.93 66 ASN C O 1
ATOM 2808 N N . ARG C 1 74 ? 11.282 14.264 -20.564 1.00 60.01 67 ARG C N 1
ATOM 2809 C CA . ARG C 1 74 ? 11.854 14.047 -19.239 1.00 67.55 67 ARG C CA 1
ATOM 2810 C C . ARG C 1 74 ? 13.150 13.246 -19.324 1.00 74.17 67 ARG C C 1
ATOM 2811 O O . ARG C 1 74 ? 13.977 13.476 -20.208 1.00 71.65 67 ARG C O 1
ATOM 2819 N N . ASP C 1 80 ? 13.394 4.222 -20.599 1.00 52.12 73 ASP C N 1
ATOM 2820 C CA . ASP C 1 80 ? 13.210 3.942 -22.020 1.00 49.17 73 ASP C CA 1
ATOM 2821 C C . ASP C 1 80 ? 11.974 4.643 -22.575 1.00 45.33 73 ASP C C 1
ATOM 2822 O O . ASP C 1 80 ? 10.845 4.329 -22.194 1.00 51.43 73 ASP C O 1
ATOM 2827 N N . SER C 1 81 ? 12.195 5.587 -23.484 1.00 37.88 74 SER C N 1
ATOM 2828 C CA . SER C 1 81 ? 11.102 6.347 -24.081 1.00 41.36 74 SER C CA 1
ATOM 2829 C C . SER C 1 81 ? 11.123 6.241 -25.608 1.00 30.52 74 SER C C 1
ATOM 2830 O O . SER C 1 81 ? 10.818 7.202 -26.315 1.00 29.65 74 SER C O 1
ATOM 2833 N N . THR C 1 82 ? 11.477 5.059 -26.101 1.00 29.25 75 THR C N 1
ATOM 2834 C CA . THR C 1 82 ? 11.616 4.820 -27.532 1.00 27.84 75 THR C CA 1
ATOM 2835 C C . THR C 1 82 ? 10.312 5.046 -28.291 1.00 18.25 75 THR C C 1
ATOM 2836 O O . THR C 1 82 ? 10.272 5.790 -29.270 1.00 24.93 75 THR C O 1
ATOM 2840 N N . LYS C 1 83 ? 9.243 4.403 -27.838 1.00 24.46 76 LYS C N 1
ATOM 2841 C CA . LYS C 1 83 ? 7.953 4.539 -28.504 1.00 28.08 76 LYS C CA 1
ATOM 2842 C C . LYS C 1 83 ? 7.465 5.988 -28.517 1.00 26.15 76 LYS C C 1
ATOM 2843 O O . LYS C 1 83 ? 6.936 6.461 -29.523 1.00 24.73 76 LYS C O 1
ATOM 2849 N N . SER C 1 84 ? 7.660 6.696 -27.408 1.00 23.64 77 SER C N 1
ATOM 2850 C CA . SER C 1 84 ? 7.297 8.107 -27.343 1.00 21.54 77 SER C CA 1
ATOM 2851 C C . SER C 1 84 ? 8.032 8.892 -28.422 1.00 23.56 77 SER C C 1
ATOM 2852 O O . SER C 1 84 ? 7.432 9.682 -29.152 1.00 25.39 77 SER C O 1
ATOM 2855 N N . ALA C 1 85 ? 9.335 8.661 -28.523 1.00 24.78 78 ALA C N 1
ATOM 2856 C CA . ALA C 1 85 ? 10.156 9.334 -29.522 1.00 29.31 78 ALA C CA 1
ATOM 2857 C C . ALA C 1 85 ? 9.695 8.993 -30.936 1.00 26.15 78 ALA C C 1
ATOM 2858 O O . ALA C 1 85 ? 9.628 9.864 -31.801 1.00 24.45 78 ALA C O 1
ATOM 2860 N N . LEU C 1 8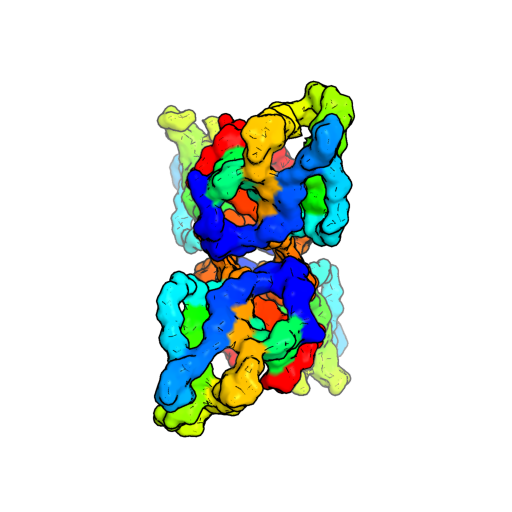6 ? 9.383 7.721 -31.162 1.00 28.00 79 LEU C N 1
ATOM 2861 C CA . LEU C 1 86 ? 8.914 7.270 -32.469 1.00 28.59 79 LEU C CA 1
ATOM 2862 C C . LEU C 1 86 ? 7.596 7.938 -32.844 1.00 28.99 79 LEU C C 1
ATOM 2863 O O . LEU C 1 86 ? 7.345 8.231 -34.015 1.00 21.84 79 LEU C O 1
ATOM 2868 N N . ILE C 1 87 ? 6.753 8.174 -31.844 1.00 22.99 80 ILE C N 1
ATOM 2869 C CA . ILE C 1 87 ? 5.460 8.808 -32.074 1.00 25.78 80 ILE C CA 1
ATOM 2870 C C . ILE C 1 87 ? 5.642 10.275 -32.456 1.00 26.15 80 ILE C C 1
ATOM 2871 O O . ILE C 1 87 ? 4.977 10.775 -33.365 1.00 24.16 80 ILE C O 1
ATOM 2876 N N . HIS C 1 88 ? 6.560 10.953 -31.771 1.00 24.92 81 HIS C N 1
ATOM 2877 C CA . HIS C 1 88 ? 6.870 12.350 -32.076 1.00 38.13 81 HIS C CA 1
ATOM 2878 C C . HIS C 1 88 ? 7.435 12.539 -33.484 1.00 29.40 81 HIS C C 1
ATOM 2879 O O . HIS C 1 88 ? 7.022 13.445 -34.208 1.00 27.30 81 HIS C O 1
ATOM 2886 N N . SER C 1 89 ? 8.384 11.693 -33.871 1.00 26.06 82 SER C N 1
ATOM 2887 C CA . SER C 1 89 ? 8.990 11.819 -35.193 1.00 31.96 82 SER C CA 1
ATOM 2888 C C . SER C 1 89 ? 7.965 11.548 -36.293 1.00 30.05 82 SER C C 1
ATOM 2889 O O . SER C 1 89 ? 7.975 12.203 -37.333 1.00 28.26 82 SER C O 1
ATOM 2892 N N . ALA C 1 90 ? 7.076 10.587 -36.058 1.00 26.89 83 ALA C N 1
ATOM 2893 C CA . ALA C 1 90 ? 6.031 10.275 -37.026 1.00 27.71 83 ALA C CA 1
ATOM 2894 C C . ALA C 1 90 ? 5.107 11.472 -37.215 1.00 30.10 83 ALA C C 1
ATOM 2895 O O . ALA C 1 90 ? 4.752 11.821 -38.340 1.00 29.22 83 ALA C O 1
ATOM 2897 N N . LEU C 1 91 ? 4.722 12.105 -36.111 1.00 27.56 84 LEU C N 1
ATOM 2898 C CA . LEU C 1 91 ? 3.838 13.263 -36.183 1.00 28.27 84 LEU C CA 1
ATOM 2899 C C . LEU C 1 91 ? 4.514 14.417 -36.915 1.00 32.58 84 LEU C C 1
ATOM 2900 O O . LEU C 1 91 ? 3.881 15.116 -37.704 1.00 31.98 84 LEU C O 1
ATOM 2905 N N . LYS C 1 92 ? 5.802 14.608 -36.654 1.00 30.15 85 LYS C N 1
ATOM 2906 C CA . LYS C 1 92 ? 6.558 15.669 -37.310 1.00 35.80 85 LYS C CA 1
ATOM 2907 C C . LYS C 1 92 ? 6.762 15.379 -38.795 1.00 37.79 85 LYS C C 1
ATOM 2908 O O . LYS C 1 92 ? 6.940 16.297 -39.599 1.00 36.98 85 LYS C O 1
ATOM 2914 N N . GLU C 1 93 ? 6.731 14.101 -39.155 1.00 31.10 86 GLU C N 1
ATOM 2915 C CA . GLU C 1 93 ? 6.867 13.703 -40.550 1.00 29.32 86 GLU C CA 1
ATOM 2916 C C . GLU C 1 93 ? 5.550 13.873 -41.298 1.00 30.06 86 GLU C C 1
ATOM 2917 O O . GLU C 1 93 ? 5.483 13.669 -42.510 1.00 33.51 86 GLU C O 1
ATOM 2923 N N . GLY C 1 94 ? 4.505 14.250 -40.569 1.00 33.34 87 GLY C N 1
ATOM 2924 C CA . GLY C 1 94 ? 3.197 14.456 -41.165 1.00 30.32 87 GLY C CA 1
ATOM 2925 C C . GLY C 1 94 ? 2.391 13.176 -41.285 1.00 31.60 87 GLY C C 1
ATOM 2926 O O . GLY C 1 94 ? 1.416 13.109 -42.034 1.00 30.45 87 GLY C O 1
ATOM 2927 N N . SER C 1 95 ? 2.804 12.150 -40.551 1.00 31.91 88 SER C N 1
ATOM 2928 C CA . SER C 1 95 ? 2.094 10.878 -40.557 1.00 30.14 88 SER C CA 1
ATOM 2929 C C . SER C 1 95 ? 0.909 10.896 -39.604 1.00 27.61 88 SER C C 1
ATOM 2930 O O . SER C 1 95 ? 0.921 11.596 -38.591 1.00 31.92 88 SER C O 1
ATOM 2933 N N . LYS C 1 96 ? -0.115 10.121 -39.938 1.00 28.08 89 LYS C N 1
ATOM 2934 C CA . LYS C 1 96 ? -1.261 9.969 -39.061 1.00 25.36 89 LYS C CA 1
ATOM 2935 C C . LYS C 1 96 ? -0.906 9.009 -37.931 1.00 29.59 89 LYS C C 1
ATOM 2936 O O . LYS C 1 96 ? -0.421 7.904 -38.175 1.00 31.51 89 LYS C O 1
ATOM 2942 N N . VAL C 1 97 ? -1.135 9.442 -36.695 1.00 23.39 90 VAL C N 1
ATOM 2943 C CA . VAL C 1 97 ? -0.920 8.590 -35.530 1.00 23.44 90 VAL C CA 1
ATOM 2944 C C . VAL C 1 97 ? -2.206 8.481 -34.725 1.00 24.58 90 VAL C C 1
ATOM 2945 O O . VAL C 1 97 ? -2.726 9.482 -34.226 1.00 26.04 90 VAL C O 1
ATOM 2949 N N . GLU C 1 98 ? -2.727 7.264 -34.614 1.00 19.94 91 GLU C N 1
ATOM 2950 C CA . GLU C 1 98 ? -3.981 7.036 -33.911 1.00 17.51 91 GLU C CA 1
ATOM 2951 C C . GLU C 1 98 ? -3.843 5.998 -32.815 1.00 21.20 91 GLU C C 1
ATOM 2952 O O . GLU C 1 98 ? -2.994 5.109 -32.879 1.00 23.11 91 GLU C O 1
ATOM 2958 N N . PHE C 1 99 ? -4.701 6.115 -31.811 1.00 15.48 92 PHE C N 1
ATOM 2959 C CA . PHE C 1 99 ? -4.846 5.074 -30.816 1.00 19.24 92 PHE C CA 1
ATOM 2960 C C . PHE C 1 99 ? -6.223 4.452 -30.971 1.00 16.38 92 PHE C C 1
ATOM 2961 O O . PHE C 1 99 ? -7.220 5.160 -31.115 1.00 19.98 92 PHE C O 1
ATOM 2969 N N . TYR C 1 100 ? -6.258 3.124 -30.974 1.00 15.71 93 TYR C N 1
ATOM 2970 C CA . TYR C 1 100 ? -7.492 2.360 -30.956 1.00 15.95 93 TYR C CA 1
ATOM 2971 C C . TYR C 1 100 ? -7.566 1.624 -29.627 1.00 17.19 93 TYR C C 1
ATOM 2972 O O . TYR C 1 100 ? -6.535 1.310 -29.035 1.00 19.32 93 TYR C O 1
ATOM 2981 N N . ALA C 1 101 ? -8.776 1.338 -29.157 1.00 18.13 94 ALA C N 1
ATOM 2982 C CA . ALA C 1 101 ? -8.924 0.644 -27.884 1.00 15.30 94 ALA C CA 1
ATOM 2983 C C . ALA C 1 101 ? -9.956 -0.475 -27.940 1.00 21.83 94 ALA C C 1
ATOM 2984 O O . ALA C 1 101 ? -11.040 -0.311 -28.497 1.00 18.83 94 ALA C O 1
ATOM 2986 N N . ARG C 1 102 ? -9.594 -1.616 -27.364 1.00 19.92 95 ARG C N 1
ATOM 2987 C CA . ARG C 1 102 ? -10.510 -2.726 -27.164 1.00 13.34 95 ARG C CA 1
ATOM 2988 C C . ARG C 1 102 ? -10.887 -2.760 -25.689 1.00 22.52 95 ARG C C 1
ATOM 2989 O O . ARG C 1 102 ? -10.017 -2.820 -24.814 1.00 21.34 95 ARG C O 1
ATOM 2997 N N . GLN C 1 103 ? -12.185 -2.709 -25.417 1.00 21.91 96 GLN C N 1
ATOM 2998 C CA . GLN C 1 103 ? -12.675 -2.628 -24.049 1.00 19.15 96 GLN C CA 1
ATOM 2999 C C . GLN C 1 103 ? -12.627 -3.982 -23.354 1.00 23.36 96 GLN C C 1
ATOM 3000 O O . GLN C 1 103 ? -13.219 -4.955 -23.822 1.00 23.51 96 GLN C O 1
ATOM 3006 N N . CYS C 1 104 ? -11.911 -4.035 -22.237 1.00 18.73 97 CYS C N 1
ATOM 3007 C CA . CYS C 1 104 ? -11.824 -5.248 -21.434 1.00 23.50 97 CYS C CA 1
ATOM 3008 C C . CYS C 1 104 ? -12.491 -5.029 -20.081 1.00 24.70 97 CYS C C 1
ATOM 3009 O O . CYS C 1 104 ? -13.156 -4.015 -19.866 1.00 22.72 97 CYS C O 1
ATOM 3012 N N . PHE C 1 105 ? -12.317 -5.975 -19.163 1.00 24.07 98 PHE C N 1
ATOM 3013 C CA . PHE C 1 105 ? -12.977 -5.864 -17.870 1.00 26.65 98 PHE C CA 1
ATOM 3014 C C . PHE C 1 105 ? -12.264 -6.592 -16.737 1.00 29.90 98 PHE C C 1
ATOM 3015 O O . PHE C 1 105 ? -11.264 -7.286 -16.941 1.00 24.05 98 PHE C O 1
ATOM 3023 N N . ASN C 1 106 ? -12.800 -6.423 -15.536 1.00 22.07 99 ASN C N 1
ATOM 3024 C CA . ASN C 1 106 ? -12.281 -7.097 -14.354 1.00 25.46 99 ASN C CA 1
ATOM 3025 C C . ASN C 1 106 ? -13.274 -8.140 -13.860 1.00 27.13 99 ASN C C 1
ATOM 3026 O O . ASN C 1 106 ? -14.479 -7.895 -13.841 1.00 27.38 99 ASN C O 1
ATOM 3031 N N . LEU C 1 107 ? -12.763 -9.305 -13.478 1.00 23.42 100 LEU C N 1
ATOM 3032 C CA . LEU C 1 107 ? -13.568 -10.329 -12.828 1.00 24.32 100 LEU C CA 1
ATOM 3033 C C . LEU C 1 107 ? -13.060 -10.495 -11.404 1.00 29.39 100 LEU C C 1
ATOM 3034 O O . LEU C 1 107 ? -11.856 -10.474 -11.167 1.00 28.75 100 LEU C O 1
ATOM 3039 N N . SER C 1 108 ? -13.974 -10.652 -10.455 1.00 26.74 101 SER C N 1
ATOM 3040 C CA . SER C 1 108 ? -13.571 -10.882 -9.076 1.00 27.51 101 SER C CA 1
ATOM 3041 C C . SER C 1 108 ? -14.294 -12.069 -8.477 1.00 24.89 101 SER C C 1
ATOM 3042 O O . SER C 1 108 ? -15.433 -12.368 -8.833 1.00 29.61 101 SER C O 1
ATOM 3053 N N . THR C 1 110 ? -14.945 -13.540 -4.459 1.00 20.65 103 THR C N 1
ATOM 3054 C CA . THR C 1 110 ? -14.777 -13.318 -3.037 1.00 24.24 103 THR C CA 1
ATOM 3055 C C . THR C 1 110 ? -15.247 -14.539 -2.264 1.00 19.51 103 THR C C 1
ATOM 3056 O O . THR C 1 110 ? -16.415 -14.923 -2.339 1.00 21.70 103 THR C O 1
ATOM 3060 N N . ASN C 1 111 ? -14.325 -15.158 -1.537 1.00 21.94 104 ASN C N 1
ATOM 3061 C CA . ASN C 1 111 ? -14.674 -16.248 -0.636 1.00 17.60 104 ASN C CA 1
ATOM 3062 C C . ASN C 1 111 ? -13.996 -16.075 0.719 1.00 24.92 104 ASN C C 1
ATOM 3063 O O . ASN C 1 111 ? -13.663 -14.959 1.109 1.00 24.26 104 ASN C O 1
ATOM 3068 N N . GLU C 1 112 ? -13.788 -17.177 1.431 1.00 25.41 105 GLU C N 1
ATOM 3069 C CA . GLU C 1 112 ? -13.212 -17.113 2.770 1.00 27.71 105 GLU C CA 1
ATOM 3070 C C . GLU C 1 112 ? -11.836 -16.444 2.804 1.00 32.56 105 GLU C C 1
ATOM 3071 O O . GLU C 1 112 ? -11.425 -15.909 3.832 1.00 29.54 105 GLU C O 1
ATOM 3077 N N . LEU C 1 113 ? -11.127 -16.480 1.681 1.00 21.08 106 LEU C N 1
ATOM 3078 C CA . LEU C 1 113 ? -9.786 -15.910 1.601 1.00 21.38 106 LEU C CA 1
ATOM 3079 C C . LEU C 1 113 ? -9.808 -14.415 1.307 1.00 26.69 106 LEU C C 1
ATOM 3080 O O . LEU C 1 113 ? -8.773 -13.750 1.345 1.00 34.50 106 LEU C O 1
ATOM 3085 N N . GLY C 1 114 ? -10.991 -13.886 1.020 1.00 24.78 107 GLY C N 1
ATOM 3086 C CA . GLY C 1 114 ? -11.111 -12.507 0.598 1.00 26.69 107 GLY C CA 1
ATOM 3087 C C . GLY C 1 114 ? -11.337 -12.439 -0.900 1.00 31.96 107 GLY C C 1
ATOM 3088 O O . GLY C 1 114 ? -11.951 -13.333 -1.480 1.00 23.53 107 GLY C O 1
ATOM 3089 N N . THR C 1 115 ? -10.820 -11.392 -1.534 1.00 35.39 108 THR C N 1
ATOM 3090 C CA . THR C 1 115 ? -11.125 -11.126 -2.936 1.00 30.08 108 THR C CA 1
ATOM 3091 C C . THR C 1 115 ? -9.947 -11.367 -3.878 1.00 27.55 108 THR C C 1
ATOM 3092 O O . THR C 1 115 ? -8.879 -10.781 -3.717 1.00 29.75 108 THR C O 1
ATOM 3104 N N . THR C 1 117 ? -8.885 -11.075 -7.884 1.00 26.65 110 THR C N 1
ATOM 3105 C CA . THR C 1 117 ? -9.327 -10.393 -9.096 1.00 30.00 110 THR C CA 1
ATOM 3106 C C . THR C 1 117 ? -8.481 -10.733 -10.318 1.00 31.04 110 THR C C 1
ATOM 3107 O O . THR C 1 117 ? -7.263 -10.868 -10.230 1.00 27.69 110 THR C O 1
ATOM 3111 N N . ILE C 1 118 ? -9.144 -10.880 -11.459 1.00 25.05 111 ILE C N 1
ATOM 3112 C CA . ILE C 1 118 ? -8.455 -11.095 -12.723 1.00 30.88 111 ILE C CA 1
ATOM 3113 C C . ILE C 1 118 ? -8.806 -9.973 -13.693 1.00 32.91 111 ILE C C 1
ATOM 3114 O O . ILE C 1 118 ? -9.980 -9.701 -13.938 1.00 29.83 111 ILE C O 1
ATOM 3119 N N . ALA C 1 119 ? -7.786 -9.314 -14.231 1.00 34.70 112 ALA C N 1
ATOM 3120 C CA . ALA C 1 119 ? -7.994 -8.290 -15.252 1.00 29.35 112 ALA C CA 1
ATOM 3121 C C . ALA C 1 119 ? -7.801 -8.910 -16.633 1.00 28.59 112 ALA C C 1
ATOM 3122 O O . ALA C 1 119 ? -6.733 -9.442 -16.935 1.00 30.07 112 ALA C O 1
ATOM 3124 N N . THR C 1 120 ? -8.830 -8.850 -17.473 1.00 27.55 113 THR C N 1
ATOM 3125 C CA . THR C 1 120 ? -8.769 -9.550 -18.753 1.00 25.93 113 THR C CA 1
ATOM 3126 C C . THR C 1 120 ? -7.716 -8.967 -19.698 1.00 21.54 113 THR C C 1
ATOM 3127 O O . THR C 1 120 ? -7.227 -9.665 -20.589 1.00 28.01 113 THR C O 1
ATOM 3131 N N . ILE C 1 121 ? -7.346 -7.705 -19.497 1.00 20.98 114 ILE C N 1
ATOM 3132 C CA . ILE C 1 121 ? -6.274 -7.134 -20.308 1.00 25.76 114 ILE C CA 1
ATOM 3133 C C . ILE C 1 121 ? -5.015 -7.972 -20.140 1.00 25.50 114 ILE C C 1
ATOM 3134 O O . ILE C 1 121 ? -4.225 -8.106 -21.070 1.00 23.06 114 ILE C O 1
ATOM 3139 N N . ASP C 1 122 ? -4.843 -8.545 -18.951 1.00 30.36 115 ASP C N 1
ATOM 3140 C CA . ASP C 1 122 ? -3.674 -9.371 -18.657 1.00 25.96 115 ASP C CA 1
ATOM 3141 C C . ASP C 1 122 ? -3.726 -10.700 -19.402 1.00 29.04 115 ASP C C 1
ATOM 3142 O O . ASP C 1 122 ? -2.691 -11.277 -19.736 1.00 29.95 115 ASP C O 1
ATOM 3147 N N . LEU C 1 123 ? -4.936 -11.178 -19.670 1.00 31.10 116 LEU C N 1
ATOM 3148 C CA . LEU C 1 123 ? -5.112 -12.406 -20.435 1.00 31.98 116 LEU C CA 1
ATOM 3149 C C . LEU C 1 123 ? -4.970 -12.149 -21.930 1.00 37.94 116 LEU C C 1
ATOM 3150 O O . LEU C 1 123 ? -4.286 -12.890 -22.639 1.00 30.08 116 LEU C O 1
ATOM 3155 N N . GLU C 1 124 ? -5.612 -11.084 -22.399 1.00 28.79 117 GLU C N 1
ATOM 3156 C CA . GLU C 1 124 ? -5.779 -10.858 -23.830 1.00 23.53 117 GLU C CA 1
ATOM 3157 C C . GLU C 1 124 ? -4.585 -10.201 -24.521 1.00 26.10 117 GLU C C 1
ATOM 3158 O O . GLU C 1 124 ? -4.373 -10.401 -25.716 1.00 35.85 117 GLU C O 1
ATOM 3164 N N . ALA C 1 125 ? -3.807 -9.421 -23.781 1.00 21.58 118 ALA C N 1
ATOM 3165 C CA . ALA C 1 125 ? -2.685 -8.703 -24.384 1.00 22.92 118 ALA C CA 1
ATOM 3166 C C . ALA C 1 125 ? -1.676 -9.637 -25.055 1.00 26.56 118 ALA C C 1
ATOM 3167 O O . ALA C 1 125 ? -1.313 -9.426 -26.213 1.00 26.71 118 ALA C O 1
ATOM 3169 N N . PRO C 1 126 ? -1.225 -10.678 -24.333 1.00 28.40 119 PRO C N 1
ATOM 3170 C CA . PRO C 1 126 ? -0.211 -11.591 -24.876 1.00 30.09 119 PRO C CA 1
ATOM 3171 C C . PRO C 1 126 ? -0.697 -12.285 -26.135 1.00 24.87 119 PRO C C 1
ATOM 3172 O O . PRO C 1 126 ? 0.092 -12.516 -27.052 1.00 33.58 119 PRO C O 1
ATOM 3176 N N . LEU C 1 127 ? -1.985 -12.609 -26.174 1.00 34.36 120 LEU C N 1
ATOM 3177 C CA . LEU C 1 127 ? -2.572 -13.293 -27.319 1.00 28.88 120 LEU C CA 1
ATOM 3178 C C . LEU C 1 127 ? -2.609 -12.410 -28.565 1.00 35.67 120 LEU C C 1
ATOM 3179 O O . LEU C 1 127 ? -2.323 -12.873 -29.672 1.00 33.92 120 LEU C O 1
ATOM 3184 N N . PHE C 1 128 ? -2.969 -11.141 -28.387 1.00 26.91 121 PHE C N 1
ATOM 3185 C CA . PHE C 1 128 ? -2.977 -10.203 -29.504 1.00 29.14 121 PHE C CA 1
ATOM 3186 C C . PHE C 1 128 ? -1.569 -9.924 -30.016 1.00 30.09 121 PHE C C 1
ATOM 3187 O O . PHE C 1 128 ? -1.352 -9.808 -31.224 1.00 24.43 121 PHE C O 1
ATOM 3195 N N . ILE C 1 129 ? -0.616 -9.818 -29.097 1.00 25.59 122 ILE C N 1
ATOM 3196 C CA . ILE C 1 129 ? 0.773 -9.575 -29.470 1.00 25.97 122 ILE C CA 1
ATOM 3197 C C . ILE C 1 129 ? 1.315 -10.748 -30.281 1.00 31.28 122 ILE C C 1
ATOM 3198 O O . ILE C 1 129 ? 2.043 -10.560 -31.256 1.00 31.56 122 ILE C O 1
ATOM 3203 N N . LYS C 1 130 ? 0.954 -11.961 -29.878 1.00 27.09 123 LYS C N 1
ATOM 3204 C CA . LYS C 1 130 ? 1.378 -13.153 -30.602 1.00 35.99 123 LYS C CA 1
ATOM 3205 C C . LYS C 1 130 ? 0.657 -13.241 -31.946 1.00 33.10 123 LYS C C 1
ATOM 3206 O O . LYS C 1 130 ? 1.252 -13.612 -32.958 1.00 33.77 123 LYS C O 1
ATOM 3212 N N . LEU C 1 131 ? -0.622 -12.879 -31.949 1.00 29.12 124 LEU C N 1
ATOM 3213 C CA . LEU C 1 131 ? -1.453 -12.952 -33.148 1.00 33.53 124 LEU C CA 1
ATOM 3214 C C . LEU C 1 131 ? -0.993 -11.986 -34.235 1.00 30.82 124 LEU C C 1
ATOM 3215 O O . LEU C 1 131 ? -0.868 -12.361 -35.401 1.00 33.07 124 LEU C O 1
ATOM 3220 N N . PHE C 1 132 ? -0.735 -10.743 -33.849 1.00 27.97 125 PHE C N 1
ATOM 3221 C CA . PHE C 1 132 ? -0.409 -9.701 -34.813 1.00 26.01 125 PHE C CA 1
ATOM 3222 C C . PHE C 1 132 ? 1.086 -9.523 -35.011 1.00 26.09 125 PHE C C 1
ATOM 3223 O O . PHE C 1 132 ? 1.529 -9.087 -36.073 1.00 31.82 125 PHE C O 1
ATOM 3231 N N . ASN C 1 133 ? 1.860 -9.849 -33.982 1.00 30.12 126 ASN C N 1
ATOM 3232 C CA . ASN C 1 133 ? 3.303 -9.640 -34.013 1.00 28.55 126 ASN C CA 1
ATOM 3233 C C . ASN C 1 133 ? 3.671 -8.245 -34.522 1.00 31.93 126 ASN C C 1
ATOM 3234 O O . ASN C 1 133 ? 4.393 -8.113 -35.509 1.00 26.00 126 ASN C O 1
ATOM 3239 N N . PRO C 1 134 ? 3.167 -7.195 -33.849 1.00 29.36 127 PRO C N 1
ATOM 3240 C CA . PRO C 1 134 ? 3.416 -5.810 -34.267 1.00 26.54 127 PRO C CA 1
ATOM 3241 C C . PRO C 1 134 ? 4.893 -5.438 -34.156 1.00 23.83 127 PRO C C 1
ATOM 3242 O O . PRO C 1 134 ? 5.574 -5.910 -33.245 1.00 25.52 127 PRO C O 1
ATOM 3246 N N . PRO C 1 135 ? 5.377 -4.582 -35.069 1.00 22.80 128 PRO C N 1
ATOM 3247 C CA . PRO C 1 135 ? 6.789 -4.202 -35.186 1.00 23.56 128 PRO C CA 1
ATOM 3248 C C . PRO C 1 135 ? 7.377 -3.631 -33.897 1.00 29.61 128 PRO C C 1
ATOM 3249 O O . PRO C 1 135 ? 8.538 -3.895 -33.598 1.00 28.77 128 PRO C O 1
ATOM 3253 N N . TRP C 1 136 ? 6.596 -2.855 -33.153 1.00 23.73 129 TRP C N 1
ATOM 3254 C CA . TRP C 1 136 ? 7.101 -2.205 -31.942 1.00 22.60 129 TRP C CA 1
ATOM 3255 C C . TRP C 1 136 ? 7.134 -3.150 -30.741 1.00 20.00 129 TRP C C 1
ATOM 3256 O O . TRP C 1 136 ? 7.750 -2.843 -29.722 1.00 30.64 129 TRP C O 1
ATOM 3267 N N . ASN C 1 137 ? 6.465 -4.292 -30.857 1.00 23.30 130 ASN C N 1
ATOM 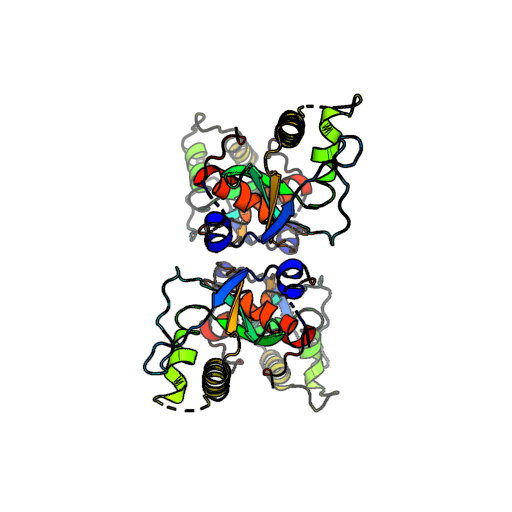3268 C CA . ASN C 1 137 ? 6.479 -5.283 -29.786 1.00 18.68 130 ASN C CA 1
ATOM 3269 C C . ASN C 1 137 ? 7.702 -6.197 -29.864 1.00 28.85 130 ASN C C 1
ATOM 3270 O O . ASN C 1 137 ? 7.629 -7.306 -30.394 1.00 31.59 130 ASN C O 1
ATOM 3275 N N . ILE C 1 138 ? 8.823 -5.720 -29.337 1.00 36.89 131 ILE C N 1
ATOM 3276 C CA . ILE C 1 138 ? 10.047 -6.510 -29.292 1.00 42.33 131 ILE C CA 1
ATOM 3277 C C . ILE C 1 138 ? 10.164 -7.253 -27.965 1.00 43.18 131 ILE C C 1
ATOM 3278 O O . ILE C 1 138 ? 9.554 -8.304 -27.774 1.00 48.78 131 ILE C O 1
ATOM 3283 N N . HIS D 1 6 ? -1.896 -22.589 14.471 1.00 39.36 -2 HIS D N 1
ATOM 3284 C CA . HIS D 1 6 ? -1.981 -23.628 13.447 1.00 39.57 -2 HIS D CA 1
ATOM 3285 C C . HIS D 1 6 ? -2.803 -24.835 13.893 1.00 31.61 -2 HIS D C 1
ATOM 3286 O O . HIS D 1 6 ? -2.419 -25.969 13.617 1.00 28.96 -2 HIS D O 1
ATOM 3293 N N . HIS D 1 7 ? -3.919 -24.621 14.583 1.00 27.95 -1 HIS D N 1
ATOM 3294 C CA . HIS D 1 7 ? -4.733 -25.770 14.969 1.00 27.78 -1 HIS D CA 1
ATOM 3295 C C . HIS D 1 7 ? -5.659 -26.224 13.843 1.00 34.89 -1 HIS D C 1
ATOM 3296 O O . HIS D 1 7 ? -6.558 -25.494 13.420 1.00 33.53 -1 HIS D O 1
ATOM 3311 N N . LYS D 1 9 ? -8.101 -28.417 13.410 1.00 30.85 2 LYS D N 1
ATOM 3312 C CA . LYS D 1 9 ? -9.540 -28.600 13.569 1.00 37.53 2 LYS D CA 1
ATOM 3313 C C . LYS D 1 9 ? -10.329 -27.323 13.293 1.00 33.81 2 LYS D C 1
ATOM 3314 O O . LYS D 1 9 ? -11.338 -27.349 12.587 1.00 39.82 2 LYS D O 1
ATOM 3320 N N . GLU D 1 10 ? -9.875 -26.211 13.862 1.00 37.12 3 GLU D N 1
ATOM 3321 C CA . GLU D 1 10 ? -10.532 -24.926 13.665 1.00 39.46 3 GLU D CA 1
ATOM 3322 C C . GLU D 1 10 ? -10.415 -24.485 12.213 1.00 36.41 3 GLU D C 1
ATOM 3323 O O . GLU D 1 10 ? -11.405 -24.126 11.573 1.00 33.97 3 GLU D O 1
ATOM 3329 N N . ILE D 1 11 ? -9.190 -24.511 11.701 1.00 31.68 4 ILE D N 1
ATOM 3330 C CA . ILE D 1 11 ? -8.930 -24.163 10.313 1.00 23.79 4 ILE D CA 1
ATOM 3331 C C . ILE D 1 11 ? -9.799 -24.993 9.373 1.00 25.61 4 ILE D C 1
ATOM 3332 O O . ILE D 1 11 ? -10.397 -24.462 8.435 1.00 20.32 4 ILE D O 1
ATOM 3337 N N . ALA D 1 12 ? -9.870 -26.295 9.632 1.00 23.63 5 ALA D N 1
ATOM 3338 C CA . ALA D 1 12 ? -10.647 -27.200 8.793 1.00 23.27 5 ALA D CA 1
ATOM 3339 C C . ALA D 1 12 ? -12.088 -26.725 8.682 1.00 28.94 5 ALA D C 1
ATOM 3340 O O . ALA D 1 12 ? -12.651 -26.663 7.590 1.00 27.86 5 ALA D O 1
ATOM 3342 N N . THR D 1 13 ? -12.678 -26.384 9.821 1.00 34.36 6 THR D N 1
ATOM 3343 C CA . THR D 1 13 ? -14.075 -25.972 9.862 1.00 38.01 6 THR D CA 1
ATOM 3344 C C . THR D 1 13 ? -14.326 -24.669 9.106 1.00 30.62 6 THR D C 1
ATOM 3345 O O . THR D 1 13 ? -15.249 -24.580 8.299 1.00 27.51 6 THR D O 1
ATOM 3349 N N . GLU D 1 14 ? -13.498 -23.663 9.354 1.00 31.91 7 GLU D N 1
ATOM 3350 C CA . GLU D 1 14 ? -13.754 -22.341 8.798 1.00 27.46 7 GLU D CA 1
ATOM 3351 C C . GLU D 1 14 ? -13.313 -22.173 7.348 1.00 30.63 7 GLU D C 1
ATOM 3352 O O . GLU D 1 14 ? -13.679 -21.198 6.698 1.00 29.39 7 GLU D O 1
ATOM 3358 N N . TYR D 1 15 ? -12.535 -23.123 6.838 1.00 21.83 8 TYR D N 1
ATOM 3359 C CA . TYR D 1 15 ? -12.088 -23.060 5.451 1.00 20.47 8 TYR D CA 1
ATOM 3360 C C . TYR D 1 15 ? -12.483 -24.304 4.672 1.00 19.44 8 TYR D C 1
ATOM 3361 O O . TYR D 1 15 ? -12.004 -24.536 3.563 1.00 19.47 8 TYR D O 1
ATOM 3370 N N . SER D 1 16 ? -13.361 -25.103 5.265 1.00 25.26 9 SER D N 1
ATOM 3371 C CA . SER D 1 16 ? -13.922 -26.270 4.589 1.00 21.44 9 SER D CA 1
ATOM 3372 C C . SER D 1 16 ? -12.866 -27.267 4.135 1.00 21.97 9 SER D C 1
ATOM 3373 O O . SER D 1 16 ? -12.958 -27.828 3.046 1.00 23.91 9 SER D O 1
ATOM 3376 N N . PHE D 1 17 ? -11.853 -27.472 4.965 1.00 19.88 10 PHE D N 1
ATOM 3377 C CA . PHE D 1 17 ? -10.937 -28.579 4.751 1.00 23.37 10 PHE D CA 1
ATOM 3378 C C . PHE D 1 17 ? -11.594 -29.819 5.327 1.00 20.36 10 PHE D C 1
ATOM 3379 O O . PHE D 1 17 ? -12.123 -29.791 6.437 1.00 24.04 10 PHE D O 1
ATOM 3387 N N . ILE D 1 18 ? -11.574 -30.903 4.562 1.00 24.21 11 ILE D N 1
ATOM 3388 C CA . ILE D 1 18 ? -12.138 -32.161 5.020 1.00 24.39 11 ILE D CA 1
ATOM 3389 C C . ILE D 1 18 ? -11.030 -33.201 5.140 1.00 19.89 11 ILE D C 1
ATOM 3390 O O . ILE D 1 18 ? -10.261 -33.411 4.201 1.00 21.26 11 ILE D O 1
ATOM 3395 N N . LYS D 1 19 ? -10.929 -33.829 6.307 1.00 19.16 12 LYS D N 1
ATOM 3396 C CA . LYS D 1 19 ? -9.886 -34.822 6.532 1.00 20.65 12 LYS D CA 1
ATOM 3397 C C . LYS D 1 19 ? -9.946 -35.888 5.450 1.00 27.83 12 LYS D C 1
ATOM 3398 O O . LYS D 1 19 ? -10.995 -36.482 5.206 1.00 27.91 12 LYS D O 1
ATOM 3404 N N . TYR D 1 20 ? -8.818 -36.117 4.790 1.00 18.97 13 TYR D N 1
ATOM 3405 C CA . TYR D 1 20 ? -8.783 -37.041 3.667 1.00 18.57 13 TYR D CA 1
ATOM 3406 C C . TYR D 1 20 ? -8.233 -38.408 4.058 1.00 28.50 13 TYR D C 1
ATOM 3407 O O . TYR D 1 20 ? -8.811 -39.440 3.721 1.00 24.79 13 TYR D O 1
ATOM 3416 N N . THR D 1 21 ? -7.112 -38.415 4.768 1.00 24.99 14 THR D N 1
ATOM 3417 C CA . THR D 1 21 ? -6.536 -39.668 5.231 1.00 26.63 14 THR D CA 1
ATOM 3418 C C . THR D 1 21 ? -5.526 -39.444 6.345 1.00 34.41 14 THR D C 1
ATOM 3419 O O . THR D 1 21 ? -4.998 -38.344 6.512 1.00 21.70 14 THR D O 1
ATOM 3423 N N . GLU D 1 22 ? -5.284 -40.496 7.117 1.00 26.14 15 GLU D N 1
ATOM 3424 C CA . GLU D 1 22 ? -4.183 -40.519 8.062 1.00 26.36 15 GLU D CA 1
ATOM 3425 C C . GLU D 1 22 ? -3.129 -41.452 7.496 1.00 32.55 15 GLU D C 1
ATOM 3426 O O . GLU D 1 22 ? -3.456 -42.494 6.931 1.00 43.83 15 GLU D O 1
ATOM 3432 N N . LEU D 1 23 ? -1.864 -41.072 7.621 1.00 29.82 16 LEU D N 1
ATOM 3433 C CA . LEU D 1 23 ? -0.783 -41.915 7.135 1.00 28.81 16 LEU D CA 1
ATOM 3434 C C . LEU D 1 23 ? -0.293 -42.825 8.253 1.00 33.18 16 LEU D C 1
ATOM 3435 O O . LEU D 1 23 ? -0.499 -42.538 9.429 1.00 30.58 16 LEU D O 1
ATOM 3440 N N . GLU D 1 24 ? 0.340 -43.931 7.882 1.00 34.95 17 GLU D N 1
ATOM 3441 C CA . GLU D 1 24 ? 0.961 -44.811 8.865 1.00 40.39 17 GLU D CA 1
ATOM 3442 C C . GLU D 1 24 ? 1.933 -45.792 8.219 1.00 40.01 17 GLU D C 1
ATOM 3443 O O . GLU D 1 24 ? 1.829 -46.103 7.031 1.00 37.67 17 GLU D O 1
ATOM 3449 N N . LEU D 1 25 ? 2.883 -46.269 9.014 1.00 37.06 18 LEU D N 1
ATOM 3450 C CA . LEU D 1 25 ? 3.933 -47.144 8.512 1.00 40.55 18 LEU D CA 1
ATOM 3451 C C . LEU D 1 25 ? 3.518 -48.610 8.507 1.00 41.42 18 LEU D C 1
ATOM 3452 O O . LEU D 1 25 ? 2.830 -49.076 9.417 1.00 37.47 18 LEU D O 1
ATOM 3457 N N . ASP D 1 26 ? 3.935 -49.328 7.469 1.00 39.64 19 ASP D N 1
ATOM 3458 C CA . ASP D 1 26 ? 3.822 -50.779 7.459 1.00 52.17 19 ASP D CA 1
ATOM 3459 C C . ASP D 1 26 ? 5.054 -51.364 8.141 1.00 52.90 19 ASP D C 1
ATOM 3460 O O . ASP D 1 26 ? 5.948 -50.628 8.562 1.00 39.97 19 ASP D O 1
ATOM 3465 N N . ASP D 1 27 ? 5.104 -52.686 8.244 1.00 55.51 20 ASP D N 1
ATOM 3466 C CA . ASP D 1 27 ? 6.170 -53.352 8.984 1.00 51.43 20 ASP D CA 1
ATOM 3467 C C . ASP D 1 27 ? 7.554 -53.122 8.377 1.00 51.87 20 ASP D C 1
ATOM 3468 O O . ASP D 1 27 ? 8.568 -53.308 9.047 1.00 51.01 20 ASP D O 1
ATOM 3473 N N . ASN D 1 28 ? 7.590 -52.710 7.114 1.00 53.28 21 ASN D N 1
ATOM 3474 C CA . ASN D 1 28 ? 8.856 -52.472 6.428 1.00 55.01 21 ASN D CA 1
ATOM 3475 C C . ASN D 1 28 ? 9.351 -51.036 6.572 1.00 55.28 21 ASN D C 1
ATOM 3476 O O . ASN D 1 28 ? 10.426 -50.689 6.084 1.00 60.91 21 ASN D O 1
ATOM 3481 N N . GLY D 1 29 ? 8.562 -50.202 7.241 1.00 51.00 22 GLY D N 1
ATOM 3482 C CA . GLY D 1 29 ? 8.942 -48.819 7.460 1.00 43.72 22 GLY D CA 1
ATOM 3483 C C . GLY D 1 29 ? 8.569 -47.915 6.302 1.00 44.99 22 GLY D C 1
ATOM 3484 O O . GLY D 1 29 ? 9.154 -46.849 6.118 1.00 41.77 22 GLY D O 1
ATOM 3485 N N . SER D 1 30 ? 7.596 -48.348 5.509 1.00 47.37 23 SER D N 1
ATOM 3486 C CA . SER D 1 30 ? 7.053 -47.513 4.446 1.00 43.73 23 SER D CA 1
ATOM 3487 C C . SER D 1 30 ? 5.588 -47.208 4.734 1.00 44.41 23 SER D C 1
ATOM 3488 O O . SER D 1 30 ? 4.949 -47.896 5.528 1.00 43.29 23 SER D O 1
ATOM 3491 N N . ILE D 1 31 ? 5.062 -46.167 4.102 1.00 40.81 24 ILE D N 1
ATOM 3492 C CA . ILE D 1 31 ? 3.688 -45.754 4.349 1.00 37.45 24 ILE D CA 1
ATOM 3493 C C . ILE D 1 31 ? 2.709 -46.684 3.637 1.00 40.43 24 ILE D C 1
ATOM 3494 O O . ILE D 1 31 ? 2.917 -47.045 2.482 1.00 45.70 24 ILE D O 1
ATOM 3499 N N . LYS D 1 32 ? 1.652 -47.082 4.340 1.00 34.05 25 LYS D N 1
ATOM 3500 C CA . LYS D 1 32 ? 0.636 -47.955 3.766 1.00 33.58 25 LYS D CA 1
ATOM 3501 C C . LYS D 1 32 ? -0.059 -47.262 2.603 1.00 41.54 25 LYS D C 1
ATOM 3502 O O . LYS D 1 32 ? -0.272 -46.052 2.639 1.00 37.14 25 LYS D O 1
ATOM 3508 N N . GLN D 1 33 ? -0.413 -48.027 1.573 1.00 46.84 26 GLN D N 1
ATOM 3509 C CA . GLN D 1 33 ? -1.228 -47.492 0.488 1.00 43.38 26 GLN D CA 1
ATOM 3510 C C . GLN D 1 33 ? -2.633 -47.206 1.007 1.00 51.43 26 GLN D C 1
ATOM 3511 O O . GLN D 1 33 ? -3.042 -47.745 2.036 1.00 43.30 26 GLN D O 1
ATOM 3517 N N . LEU D 1 34 ? -3.369 -46.361 0.293 1.00 46.16 27 LEU D N 1
ATOM 3518 C CA . LEU D 1 34 ? -4.737 -46.039 0.675 1.00 52.03 27 LEU D CA 1
ATOM 3519 C C . LEU D 1 34 ? -5.718 -46.732 -0.262 1.00 44.61 27 LEU D C 1
ATOM 3520 O O . LEU D 1 34 ? -5.359 -47.110 -1.377 1.00 53.64 27 LEU D O 1
ATOM 3525 N N . SER D 1 35 ? -6.953 -46.907 0.197 1.00 54.95 28 SER D N 1
ATOM 3526 C CA . SER D 1 35 ? -8.032 -47.372 -0.668 1.00 69.28 28 SER D CA 1
ATOM 3527 C C . SER D 1 35 ? -9.171 -46.361 -0.603 1.00 62.87 28 SER D C 1
ATOM 3528 O O . SER D 1 35 ? -10.285 -46.677 -0.185 1.00 58.44 28 SER D O 1
ATOM 3531 N N . ILE D 1 36 ? -8.876 -45.135 -1.016 1.00 57.39 29 ILE D N 1
ATOM 3532 C CA . ILE D 1 36 ? -9.823 -44.040 -0.884 1.00 52.25 29 ILE D CA 1
ATOM 3533 C C . ILE D 1 36 ? -10.172 -43.450 -2.242 1.00 43.51 29 ILE D C 1
ATOM 3534 O O . ILE D 1 36 ? -9.309 -43.346 -3.117 1.00 46.98 29 ILE D O 1
ATOM 3539 N N . PRO D 1 37 ? -11.444 -43.067 -2.426 1.00 43.12 30 PRO D N 1
ATOM 3540 C CA . PRO D 1 37 ? -11.818 -42.292 -3.610 1.00 40.70 30 PRO D CA 1
ATOM 3541 C C . PRO D 1 37 ? -10.854 -41.127 -3.791 1.00 36.01 30 PRO D C 1
ATOM 3542 O O . PRO D 1 37 ? -10.508 -40.457 -2.819 1.00 38.97 30 PRO D O 1
ATOM 3546 N N . ASN D 1 38 ? -10.415 -40.903 -5.022 1.00 39.47 31 ASN D N 1
ATOM 3547 C CA . ASN D 1 38 ? -9.487 -39.826 -5.318 1.00 34.86 31 ASN D CA 1
ATOM 3548 C C . ASN D 1 38 ? -10.162 -38.460 -5.213 1.00 38.34 31 ASN D C 1
ATOM 3549 O O . ASN D 1 38 ? -11.387 -38.364 -5.202 1.00 31.77 31 ASN D O 1
ATOM 3554 N N . LYS D 1 39 ? -9.357 -37.408 -5.111 1.00 34.96 32 LYS D N 1
ATOM 3555 C CA . LYS D 1 39 ? -9.858 -36.043 -5.217 1.00 29.09 32 LYS D CA 1
ATOM 3556 C C . LYS D 1 39 ? -8.960 -35.259 -6.162 1.00 31.15 32 LYS D C 1
ATOM 3557 O O . LYS D 1 39 ? -7.768 -35.542 -6.271 1.00 24.52 32 LYS D O 1
ATOM 3563 N N . TYR D 1 40 ? -9.538 -34.285 -6.855 1.00 23.00 33 TYR D N 1
ATOM 3564 C CA . TYR D 1 40 ? -8.817 -33.549 -7.883 1.00 26.82 33 TYR D CA 1
ATOM 3565 C C . TYR D 1 40 ? -8.981 -32.052 -7.685 1.00 22.74 33 TYR D C 1
ATOM 3566 O O . TYR D 1 40 ? -9.995 -31.597 -7.156 1.00 24.96 33 TYR D O 1
ATOM 3575 N N A ASN D 1 41 ? -7.984 -31.299 -8.141 0.50 24.30 34 ASN D N 1
ATOM 3576 N N B ASN D 1 41 ? -7.974 -31.289 -8.096 0.50 24.27 34 ASN D N 1
ATOM 3577 C CA A ASN D 1 41 ? -7.951 -29.845 -7.996 0.50 24.46 34 ASN D CA 1
ATOM 3578 C CA B ASN D 1 41 ? -8.027 -29.835 -7.997 0.50 24.44 34 ASN D CA 1
ATOM 3579 C C A ASN D 1 41 ? -8.306 -29.386 -6.590 0.50 23.39 34 ASN D C 1
ATOM 3580 C C B ASN D 1 41 ? -8.315 -29.360 -6.576 0.50 23.39 34 ASN D C 1
ATOM 3581 O O A ASN D 1 41 ? -9.362 -28.793 -6.362 0.50 19.00 34 ASN D O 1
ATOM 3582 O O B ASN D 1 41 ? -9.340 -28.724 -6.322 0.50 18.99 34 ASN D O 1
ATOM 3591 N N . VAL D 1 42 ? -7.410 -29.665 -5.651 1.00 19.65 35 VAL D N 1
ATOM 3592 C CA . VAL D 1 42 ? -7.615 -29.301 -4.259 1.00 17.89 35 VAL D CA 1
ATOM 3593 C C . VAL D 1 42 ? -6.419 -28.563 -3.673 1.00 21.55 35 VAL D C 1
ATOM 3594 O O . VAL D 1 42 ? -5.283 -28.723 -4.127 1.00 18.11 35 VAL D O 1
ATOM 3598 N N . ILE D 1 43 ? -6.692 -27.737 -2.671 1.00 18.11 36 ILE D N 1
ATOM 3599 C CA . ILE D 1 43 ? -5.654 -27.270 -1.770 1.00 16.13 36 ILE D CA 1
ATOM 3600 C C . ILE D 1 43 ? -5.569 -28.329 -0.688 1.00 20.78 36 ILE D C 1
ATOM 3601 O O . ILE D 1 43 ? -6.595 -28.744 -0.148 1.00 18.85 36 ILE D O 1
ATOM 3606 N N . TYR D 1 44 ? -4.365 -28.797 -0.382 1.00 16.64 37 TYR D N 1
ATOM 3607 C CA . TYR D 1 44 ? -4.228 -29.774 0.686 1.00 15.41 37 TYR D CA 1
ATOM 3608 C C . TYR D 1 44 ? -3.421 -29.211 1.841 1.00 15.56 37 TYR D C 1
ATOM 3609 O O . TYR D 1 44 ? -2.567 -28.350 1.651 1.00 15.63 37 TYR D O 1
ATOM 3618 N N . ALA D 1 45 ? -3.742 -29.678 3.040 1.00 16.50 38 ALA D N 1
ATOM 3619 C CA . ALA D 1 45 ? -3.033 -29.294 4.248 1.00 14.48 38 ALA D CA 1
ATOM 3620 C C . ALA D 1 45 ? -2.480 -30.549 4.886 1.00 20.15 38 ALA D C 1
ATOM 3621 O O . ALA D 1 45 ? -3.185 -31.553 5.003 1.00 22.89 38 ALA D O 1
ATOM 3623 N N . ILE D 1 46 ? -1.219 -30.491 5.294 1.00 15.60 39 ILE D N 1
ATOM 3624 C CA . ILE D 1 46 ? -0.630 -31.557 6.076 1.00 14.58 39 ILE D CA 1
ATOM 3625 C C . ILE D 1 46 ? -0.632 -31.131 7.532 1.00 16.51 39 ILE D C 1
ATOM 3626 O O . ILE D 1 46 ? -0.227 -30.018 7.857 1.00 14.64 39 ILE D O 1
ATOM 3631 N N . ALA D 1 47 ? -1.106 -32.013 8.403 1.00 14.48 40 ALA D N 1
ATOM 3632 C CA . ALA D 1 47 ? -1.155 -31.732 9.826 1.00 16.11 40 ALA D CA 1
ATOM 3633 C C . ALA D 1 47 ? -0.407 -32.811 10.596 1.00 16.59 40 ALA D C 1
ATOM 3634 O O . ALA D 1 47 ? -0.510 -34.001 10.289 1.00 17.88 40 ALA D O 1
ATOM 3636 N N . ILE D 1 48 ? 0.349 -32.387 11.599 1.00 16.54 41 ILE D N 1
ATOM 3637 C CA . ILE D 1 48 ? 1.089 -33.312 12.443 1.00 15.40 41 ILE D CA 1
ATOM 3638 C C . ILE D 1 48 ? 0.699 -33.078 13.893 1.00 20.35 41 ILE D C 1
ATOM 3639 O O . ILE D 1 48 ? 0.855 -31.976 14.418 1.00 20.74 41 ILE D O 1
ATOM 3644 N N . ASN D 1 49 ? 0.169 -34.116 14.531 1.00 19.90 42 ASN D N 1
ATOM 3645 C CA . ASN D 1 49 ? -0.411 -33.968 15.860 1.00 22.28 42 ASN D CA 1
ATOM 3646 C C . ASN D 1 49 ? -1.384 -32.789 15.909 1.00 29.56 42 ASN D C 1
ATOM 3647 O O . ASN D 1 49 ? -1.331 -31.966 16.822 1.00 21.17 42 ASN D O 1
ATOM 3652 N N . ASP D 1 50 ? -2.256 -32.713 14.905 1.00 26.71 43 ASP D N 1
ATOM 3653 C CA . ASP D 1 50 ? -3.317 -31.704 14.847 1.00 22.91 43 ASP D CA 1
ATOM 3654 C C . ASP D 1 50 ? -2.818 -30.281 14.598 1.00 22.08 43 ASP D C 1
ATOM 3655 O O . ASP D 1 50 ? -3.576 -29.320 14.747 1.00 30.50 43 ASP D O 1
ATOM 3660 N N . GLU D 1 51 ? -1.551 -30.149 14.219 1.00 22.15 44 GLU D N 1
ATOM 3661 C CA . GLU D 1 51 ? -0.981 -28.844 13.897 1.00 21.96 44 GLU D CA 1
ATOM 3662 C C . GLU D 1 51 ? -0.663 -28.731 12.406 1.00 21.50 44 GLU D C 1
ATOM 3663 O O . GLU D 1 51 ? -0.016 -29.606 11.835 1.00 22.21 44 GLU D O 1
ATOM 3669 N N . LEU D 1 52 ? -1.114 -27.645 11.783 1.00 20.71 45 LEU D N 1
ATOM 3670 C CA . LEU D 1 52 ? -0.846 -27.400 10.366 1.00 15.60 45 LEU D CA 1
ATOM 3671 C C . LEU D 1 52 ? 0.636 -27.132 10.103 1.00 22.30 45 LEU D C 1
ATOM 3672 O O . LEU D 1 52 ? 1.211 -26.204 10.667 1.00 23.29 45 LEU D O 1
ATOM 3677 N N . VAL D 1 53 ? 1.253 -27.934 9.239 1.00 15.39 46 VAL D N 1
ATOM 3678 C CA . VAL D 1 53 ? 2.666 -27.737 8.916 1.00 17.23 46 VAL D CA 1
ATOM 3679 C C . VAL D 1 53 ? 2.927 -27.348 7.461 1.00 15.65 46 VAL D C 1
ATOM 3680 O O . VAL D 1 53 ? 3.995 -26.835 7.142 1.00 17.20 46 VAL D O 1
ATOM 3684 N N . TYR D 1 54 ? 1.956 -27.583 6.583 1.00 14.29 47 TYR D N 1
ATOM 3685 C CA . TYR D 1 54 ? 2.178 -27.363 5.158 1.00 15.92 47 TYR D CA 1
ATOM 3686 C C . TYR D 1 54 ? 0.891 -27.150 4.374 1.00 17.02 47 TYR D C 1
ATOM 3687 O O . TYR D 1 54 ? -0.093 -27.849 4.592 1.00 17.88 47 TYR D O 1
ATOM 3696 N N . ILE D 1 55 ? 0.920 -26.186 3.457 1.00 14.51 48 ILE D N 1
ATOM 3697 C CA . ILE D 1 55 ? -0.163 -25.981 2.499 1.00 15.68 48 ILE D CA 1
ATOM 3698 C C . ILE D 1 55 ? 0.358 -26.211 1.087 1.00 21.11 48 ILE D C 1
ATOM 3699 O O . ILE D 1 55 ? 1.365 -25.627 0.682 1.00 16.10 48 ILE D O 1
ATOM 3704 N N . GLY D 1 56 ? -0.329 -27.072 0.345 1.00 20.62 49 GLY D N 1
ATOM 3705 C CA . GLY D 1 56 ? 0.038 -27.351 -1.029 1.00 19.55 49 GLY D CA 1
ATOM 3706 C C . GLY D 1 56 ? -1.174 -27.322 -1.934 1.00 21.59 49 GLY D C 1
ATOM 3707 O O . GLY D 1 56 ? -2.306 -27.233 -1.459 1.00 16.75 49 GLY D O 1
ATOM 3708 N N . LYS D 1 57 ? -0.930 -27.375 -3.239 1.00 21.96 50 LYS D N 1
ATOM 3709 C CA . LYS D 1 57 ? -1.996 -27.489 -4.226 1.00 21.09 50 LYS D CA 1
ATOM 3710 C C . LYS D 1 57 ? -1.690 -28.658 -5.148 1.00 21.85 50 LYS D C 1
ATOM 3711 O O . LYS D 1 57 ? -0.526 -28.962 -5.402 1.00 19.21 50 LYS D O 1
ATOM 3717 N N . THR D 1 58 ? -2.732 -29.319 -5.645 1.00 23.69 51 THR D N 1
ATOM 3718 C CA . THR D 1 58 ? -2.533 -30.422 -6.576 1.00 20.76 51 THR D CA 1
ATOM 3719 C C . THR D 1 58 ? -3.742 -30.667 -7.468 1.00 20.66 51 THR D C 1
ATOM 3720 O O . THR D 1 58 ? -4.879 -30.367 -7.101 1.00 22.17 51 THR D O 1
ATOM 3724 N N . LYS D 1 59 ? -3.477 -31.206 -8.652 1.00 28.39 52 LYS D N 1
ATOM 3725 C CA . LYS D 1 59 ? -4.535 -31.583 -9.573 1.00 28.85 52 LYS D CA 1
ATOM 3726 C C . LYS D 1 59 ? -5.045 -32.977 -9.231 1.00 34.05 52 LYS D C 1
ATOM 3727 O O . LYS D 1 59 ? -6.173 -33.336 -9.559 1.00 30.16 52 LYS D O 1
ATOM 3733 N N . ASN D 1 60 ? -4.206 -33.757 -8.558 1.00 23.06 53 ASN D N 1
ATOM 3734 C CA . ASN D 1 60 ? -4.526 -35.146 -8.263 1.00 28.39 53 ASN D CA 1
ATOM 3735 C C . ASN D 1 60 ? -3.999 -35.518 -6.885 1.00 22.84 53 ASN D C 1
ATOM 3736 O O . ASN D 1 60 ? -2.810 -35.777 -6.729 1.00 23.18 53 ASN D O 1
ATOM 3741 N N . LEU D 1 61 ? -4.882 -35.539 -5.891 1.00 24.43 54 LEU D N 1
ATOM 3742 C CA . LEU D 1 61 ? -4.458 -35.734 -4.504 1.00 21.54 54 LEU D CA 1
ATOM 3743 C C . LEU D 1 61 ? -3.900 -37.127 -4.231 1.00 30.98 54 LEU D C 1
ATOM 3744 O O . LEU D 1 61 ? -2.923 -37.278 -3.499 1.00 22.06 54 LEU D O 1
ATOM 3749 N N . ARG D 1 62 ? -4.523 -38.147 -4.806 1.00 31.36 55 ARG D N 1
ATOM 3750 C CA . ARG D 1 62 ? -4.031 -39.502 -4.615 1.00 29.47 55 ARG D CA 1
ATOM 3751 C C . ARG D 1 62 ? -2.594 -39.609 -5.127 1.00 25.94 55 ARG D C 1
ATOM 3752 O O . ARG D 1 62 ? -1.731 -40.217 -4.488 1.00 25.12 55 ARG D O 1
ATOM 3760 N N . LYS D 1 63 ? -2.340 -39.000 -6.280 1.00 27.59 56 LYS D N 1
ATOM 3761 C CA . LYS D 1 63 ? -1.013 -39.026 -6.885 1.00 27.51 56 LYS D CA 1
ATOM 3762 C C . LYS D 1 63 ? 0.014 -38.263 -6.049 1.00 25.93 56 LYS D C 1
ATOM 3763 O O . LYS D 1 63 ? 1.149 -38.710 -5.889 1.00 29.65 56 LYS D O 1
ATOM 3769 N N A ARG D 1 64 ? -0.400 -37.112 -5.526 0.60 22.70 57 ARG D N 1
ATOM 3770 N N B ARG D 1 64 ? -0.375 -37.108 -5.517 0.40 22.77 57 ARG D N 1
ATOM 3771 C CA A ARG D 1 64 ? 0.471 -36.279 -4.706 0.60 22.78 57 ARG D CA 1
ATOM 3772 C CA B ARG D 1 64 ? 0.559 -36.310 -4.724 0.40 22.76 57 ARG D CA 1
ATOM 3773 C C A ARG D 1 64 ? 0.873 -37.004 -3.427 0.60 22.43 57 ARG D C 1
ATOM 3774 C C B ARG D 1 64 ? 0.883 -36.979 -3.389 0.40 22.49 57 ARG D C 1
ATOM 3775 O O A ARG D 1 64 ? 2.027 -36.958 -3.007 0.60 24.35 57 ARG D O 1
ATOM 3776 O O B ARG D 1 64 ? 2.001 -36.868 -2.889 0.40 24.27 57 ARG D O 1
ATOM 3791 N N . ILE D 1 65 ? -0.093 -37.673 -2.810 1.00 22.88 58 ILE D N 1
ATOM 3792 C CA . ILE D 1 65 ? 0.149 -38.393 -1.565 1.00 21.53 58 ILE D CA 1
ATOM 3793 C C . ILE D 1 65 ? 1.063 -39.587 -1.808 1.00 29.79 58 ILE D C 1
ATOM 3794 O O . ILE D 1 65 ? 1.946 -39.879 -1.001 1.00 22.87 58 ILE D O 1
ATOM 3799 N N . ASN D 1 66 ? 0.861 -40.268 -2.933 1.00 29.33 59 ASN D N 1
ATOM 3800 C CA . ASN D 1 66 ? 1.767 -41.339 -3.333 1.00 26.77 59 ASN D CA 1
ATOM 3801 C C . ASN D 1 66 ? 3.163 -40.801 -3.590 1.00 23.04 59 ASN D C 1
ATOM 3802 O O . ASN D 1 66 ? 4.154 -41.502 -3.389 1.00 32.47 59 ASN D O 1
ATOM 3807 N N . TYR D 1 67 ? 3.246 -39.549 -4.027 1.00 30.43 60 TYR D N 1
ATOM 3808 C CA . TYR D 1 67 ? 4.543 -38.914 -4.193 1.00 23.05 60 TYR D CA 1
ATOM 3809 C C . TYR D 1 67 ? 5.255 -38.782 -2.845 1.00 25.97 60 TYR D C 1
ATOM 3810 O O . TYR D 1 67 ? 6.443 -39.072 -2.732 1.00 27.09 60 TYR D O 1
ATOM 3819 N N . TYR D 1 68 ? 4.527 -38.340 -1.825 1.00 23.40 61 TYR D N 1
ATOM 3820 C CA . TYR D 1 68 ? 5.104 -38.238 -0.486 1.00 29.48 61 TYR D CA 1
ATOM 3821 C C . TYR D 1 68 ? 5.449 -39.619 0.060 1.00 25.68 61 TYR D C 1
ATOM 3822 O O . TYR D 1 68 ? 6.437 -39.783 0.776 1.00 34.24 61 TYR D O 1
ATOM 3831 N N . ARG D 1 69 ? 4.638 -40.612 -0.290 1.00 23.55 62 ARG D N 1
ATOM 3832 C CA . ARG D 1 69 ? 4.907 -41.991 0.105 1.00 28.90 62 ARG D CA 1
ATOM 3833 C C . ARG D 1 69 ? 6.267 -42.471 -0.397 1.00 33.50 62 ARG D C 1
ATOM 3834 O O . ARG D 1 69 ? 7.048 -43.051 0.356 1.00 37.11 62 ARG D O 1
ATOM 3842 N N . THR D 1 70 ? 6.549 -42.221 -1.670 1.00 30.20 63 THR D N 1
ATOM 3843 C CA . THR D 1 70 ? 7.684 -42.855 -2.3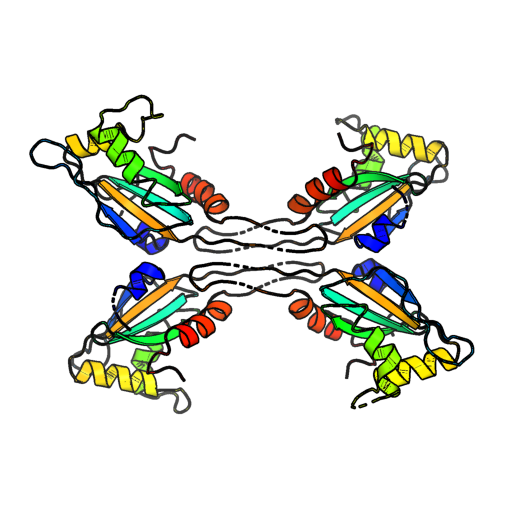31 1.00 28.41 63 THR D CA 1
ATOM 3844 C C . THR D 1 70 ? 8.898 -41.956 -2.555 1.00 30.27 63 THR D C 1
ATOM 3845 O O . THR D 1 70 ? 9.969 -42.446 -2.910 1.00 28.80 63 THR D O 1
ATOM 3849 N N . ALA D 1 71 ? 8.741 -40.650 -2.362 1.00 26.45 64 ALA D N 1
ATOM 3850 C CA . ALA D 1 71 ? 9.834 -39.716 -2.629 1.00 21.79 64 ALA D CA 1
ATOM 3851 C C . ALA D 1 71 ? 11.039 -39.995 -1.739 1.00 29.60 64 ALA D C 1
ATOM 3852 O O . ALA D 1 71 ? 12.175 -39.672 -2.094 1.00 20.17 64 ALA D O 1
ATOM 3854 N N . ILE D 1 72 ? 10.782 -40.602 -0.584 1.00 24.92 65 ILE D N 1
ATOM 3855 C CA . ILE D 1 72 ? 11.835 -40.919 0.374 1.00 30.70 65 ILE D CA 1
ATOM 3856 C C . ILE D 1 72 ? 12.872 -41.851 -0.243 1.00 26.08 65 ILE D C 1
ATOM 3857 O O . ILE D 1 72 ? 14.045 -41.810 0.118 1.00 32.31 65 ILE D O 1
ATOM 3862 N N . ASN D 1 73 ? 12.433 -42.684 -1.180 1.00 21.57 66 ASN D N 1
ATOM 3863 C CA . ASN D 1 73 ? 13.315 -43.661 -1.815 1.00 30.26 66 ASN D CA 1
ATOM 3864 C C . ASN D 1 73 ? 14.172 -43.031 -2.899 1.00 30.83 66 ASN D C 1
ATOM 3865 O O . ASN D 1 73 ? 15.143 -43.626 -3.367 1.00 32.42 66 ASN D O 1
ATOM 3870 N N . ARG D 1 74 ? 13.798 -41.819 -3.293 1.00 25.11 67 ARG D N 1
ATOM 3871 C CA . ARG D 1 74 ? 14.597 -41.009 -4.206 1.00 30.76 67 ARG D CA 1
ATOM 3872 C C . ARG D 1 74 ? 14.938 -41.705 -5.519 1.00 35.44 67 ARG D C 1
ATOM 3873 O O . ARG D 1 74 ? 16.085 -41.665 -5.963 1.00 39.19 67 ARG D O 1
ATOM 3881 N N . LYS D 1 75 ? 13.949 -42.339 -6.141 1.00 32.07 68 LYS D N 1
ATOM 3882 C CA . LYS D 1 75 ? 14.142 -42.873 -7.483 1.00 33.24 68 LYS D CA 1
ATOM 3883 C C . LYS D 1 75 ? 14.561 -41.728 -8.396 1.00 40.33 68 LYS D C 1
ATOM 3884 O O . LYS D 1 75 ? 15.418 -41.888 -9.265 1.00 29.09 68 LYS D O 1
ATOM 3890 N N . ASP D 1 76 ? 13.940 -40.571 -8.186 1.00 30.44 69 ASP D N 1
ATOM 3891 C CA . ASP D 1 76 ? 14.341 -39.344 -8.858 1.00 32.88 69 ASP D CA 1
ATOM 3892 C C . ASP D 1 76 ? 15.165 -38.486 -7.900 1.00 35.93 69 ASP D C 1
ATOM 3893 O O . ASP D 1 76 ? 14.624 -37.858 -6.987 1.00 32.80 69 ASP D O 1
ATOM 3898 N N . LYS D 1 77 ? 16.476 -38.468 -8.115 1.00 30.95 70 LYS D N 1
ATOM 3899 C CA . LYS D 1 77 ? 17.394 -37.733 -7.252 1.00 26.14 70 LYS D CA 1
ATOM 3900 C C . LYS D 1 77 ? 17.159 -36.223 -7.271 1.00 31.77 70 LYS D C 1
ATOM 3901 O O . LYS D 1 77 ? 17.605 -35.511 -6.370 1.00 33.60 70 LYS D O 1
ATOM 3907 N N . THR D 1 78 ? 16.462 -35.736 -8.293 1.00 26.54 71 THR D N 1
ATOM 3908 C CA . THR D 1 78 ? 16.268 -34.298 -8.453 1.00 34.09 71 THR D CA 1
ATOM 3909 C C . THR D 1 78 ? 14.927 -33.822 -7.907 1.00 39.27 71 THR D C 1
ATOM 3910 O O . THR D 1 78 ? 14.677 -32.618 -7.818 1.00 34.76 71 THR D O 1
ATOM 3914 N N . SER D 1 79 ? 14.065 -34.766 -7.543 1.00 34.80 72 SER D N 1
ATOM 3915 C CA . SER D 1 79 ? 12.785 -34.431 -6.926 1.00 32.46 72 SER D CA 1
ATOM 3916 C C . SER D 1 79 ? 12.985 -34.029 -5.467 1.00 33.27 72 SER D C 1
ATOM 3917 O O . SER D 1 79 ? 13.854 -34.567 -4.784 1.00 34.46 72 SER D O 1
ATOM 3920 N N . ASP D 1 80 ? 12.174 -33.088 -4.992 1.00 28.96 73 ASP D N 1
ATOM 3921 C CA . ASP D 1 80 ? 12.249 -32.642 -3.602 1.00 36.35 73 ASP D CA 1
ATOM 3922 C C . ASP D 1 80 ? 11.740 -33.718 -2.646 1.00 27.88 73 ASP D C 1
ATOM 3923 O O . ASP D 1 80 ? 10.550 -34.037 -2.636 1.00 30.26 73 ASP D O 1
ATOM 3928 N N . SER D 1 81 ? 12.642 -34.273 -1.841 1.00 23.54 74 SER D N 1
ATOM 3929 C CA . SER D 1 81 ? 12.274 -35.338 -0.913 1.00 28.02 74 SER D CA 1
ATOM 3930 C C . SER D 1 81 ? 12.232 -34.865 0.540 1.00 28.06 74 SER D C 1
ATOM 3931 O O . SER D 1 81 ? 11.974 -35.655 1.450 1.00 22.50 74 SER D O 1
ATOM 3934 N N . THR D 1 82 ? 12.478 -33.576 0.753 1.00 21.71 75 THR D N 1
ATOM 3935 C CA . THR D 1 82 ? 12.560 -33.032 2.110 1.00 23.98 75 THR D CA 1
ATOM 3936 C C . THR D 1 82 ? 11.255 -33.159 2.897 1.00 18.45 75 THR D C 1
ATOM 3937 O O . THR D 1 82 ? 11.275 -33.493 4.080 1.00 20.15 75 THR D O 1
ATOM 3941 N N . LYS D 1 83 ? 10.123 -32.886 2.253 1.00 22.79 76 LYS D N 1
ATOM 3942 C CA . LYS D 1 83 ? 8.838 -32.990 2.946 1.00 16.56 76 LYS D CA 1
ATOM 3943 C C . LYS D 1 83 ? 8.474 -34.446 3.227 1.00 19.98 76 LYS D C 1
ATOM 3944 O O . LYS D 1 83 ? 7.958 -34.772 4.300 1.00 17.04 76 LYS D O 1
ATOM 3950 N N . SER D 1 84 ? 8.756 -35.320 2.266 1.00 20.86 77 SER D N 1
ATOM 3951 C CA . SER D 1 84 ? 8.586 -36.752 2.468 1.00 18.97 77 SER D CA 1
ATOM 3952 C C . SER D 1 84 ? 9.430 -37.228 3.651 1.00 20.01 77 SER D C 1
ATOM 3953 O O . SER D 1 84 ? 8.975 -38.035 4.464 1.00 19.56 77 SER D O 1
ATOM 3956 N N . ALA D 1 85 ? 10.654 -36.719 3.747 1.00 19.97 78 ALA D N 1
ATOM 3957 C CA . ALA D 1 85 ? 11.564 -37.093 4.826 1.00 25.11 78 ALA D CA 1
ATOM 3958 C C . ALA D 1 85 ? 11.018 -36.656 6.180 1.00 23.09 78 ALA D C 1
ATOM 3959 O O . ALA D 1 85 ? 11.090 -37.396 7.161 1.00 25.06 78 ALA D O 1
ATOM 3961 N N . LEU D 1 86 ? 10.474 -35.447 6.229 1.00 18.72 79 LEU D N 1
ATOM 3962 C CA . LEU D 1 86 ? 9.884 -34.934 7.458 1.00 21.08 79 LEU D CA 1
ATOM 3963 C C . LEU D 1 86 ? 8.637 -35.726 7.859 1.00 19.86 79 LEU D C 1
ATOM 3964 O O . LEU D 1 86 ? 8.364 -35.907 9.044 1.00 19.73 79 LEU D O 1
ATOM 3969 N N . ILE D 1 87 ? 7.881 -36.191 6.871 1.00 21.51 80 ILE D N 1
ATOM 3970 C CA . ILE D 1 87 ? 6.690 -36.988 7.143 1.00 18.18 80 ILE D CA 1
ATOM 3971 C C . ILE D 1 87 ? 7.073 -38.345 7.734 1.00 18.91 80 ILE D C 1
ATOM 3972 O O . ILE D 1 87 ? 6.430 -38.830 8.665 1.00 22.87 80 ILE D O 1
ATOM 3977 N N . HIS D 1 88 ? 8.123 -38.954 7.192 1.00 20.71 81 HIS D N 1
ATOM 3978 C CA . HIS D 1 88 ? 8.577 -40.248 7.686 1.00 20.54 81 HIS D CA 1
ATOM 3979 C C . HIS D 1 88 ? 9.179 -40.129 9.084 1.00 22.41 81 HIS D C 1
ATOM 3980 O O . HIS D 1 88 ? 9.000 -41.015 9.920 1.00 23.29 81 HIS D O 1
ATOM 3987 N N . SER D 1 89 ? 9.886 -39.032 9.339 1.00 23.82 82 SER D N 1
ATOM 3988 C CA . SER D 1 89 ? 10.407 -38.759 10.677 1.00 21.33 82 SER D CA 1
ATOM 3989 C C . SER D 1 89 ? 9.279 -38.615 11.693 1.00 25.03 82 SER D C 1
ATOM 3990 O O . SER D 1 89 ? 9.367 -39.134 12.807 1.00 20.02 82 SER D O 1
ATOM 3993 N N . ALA D 1 90 ? 8.225 -37.904 11.308 1.00 20.96 83 ALA D N 1
ATOM 3994 C CA . ALA D 1 90 ? 7.080 -37.722 12.187 1.00 19.77 83 ALA D CA 1
ATOM 3995 C C . ALA D 1 90 ? 6.466 -39.076 12.533 1.00 20.11 83 ALA D C 1
ATOM 3996 O O . ALA D 1 90 ? 6.181 -39.357 13.692 1.00 22.93 83 ALA D O 1
ATOM 3998 N N . LEU D 1 91 ? 6.276 -39.919 11.524 1.00 18.28 84 LEU D N 1
ATOM 3999 C CA . LEU D 1 91 ? 5.664 -41.225 11.744 1.00 19.85 84 LEU D CA 1
ATOM 4000 C C . LEU D 1 91 ? 6.571 -42.097 12.598 1.00 27.29 84 LEU D C 1
ATOM 4001 O O . LEU D 1 91 ? 6.110 -42.805 13.494 1.00 21.63 84 LEU D O 1
ATOM 4006 N N . LYS D 1 92 ? 7.867 -42.022 12.325 1.00 21.67 85 LYS D N 1
ATOM 4007 C CA . LYS D 1 92 ? 8.853 -42.784 13.073 1.00 26.34 85 LYS D CA 1
ATOM 4008 C C . LYS D 1 92 ? 8.813 -42.414 14.554 1.00 27.65 85 LYS D C 1
ATOM 4009 O O . LYS D 1 92 ? 9.015 -43.267 15.417 1.00 29.99 85 LYS D O 1
ATOM 4015 N N . GLU D 1 93 ? 8.541 -41.142 14.844 1.00 24.57 86 GLU D N 1
ATOM 4016 C CA . GLU D 1 93 ? 8.505 -40.663 16.223 1.00 25.32 86 GLU D CA 1
ATOM 4017 C C . GLU D 1 93 ? 7.150 -40.920 16.880 1.00 25.82 86 GLU D C 1
ATOM 4018 O O . GLU D 1 93 ? 6.930 -40.543 18.029 1.00 25.74 86 GLU D O 1
ATOM 4024 N N . GLY D 1 94 ? 6.245 -41.557 16.145 1.00 24.91 87 GLY D N 1
ATOM 4025 C CA . GLY D 1 94 ? 4.943 -41.910 16.680 1.00 25.15 87 GLY D CA 1
ATOM 4026 C C . GLY D 1 94 ? 3.892 -40.820 16.572 1.00 25.46 87 GLY D C 1
ATOM 4027 O O . GLY D 1 94 ? 2.829 -40.915 17.185 1.00 22.32 87 GLY D O 1
ATOM 4028 N N . SER D 1 95 ? 4.179 -39.784 15.790 1.00 21.14 88 SER D N 1
ATOM 4029 C CA . SER D 1 95 ? 3.248 -38.668 15.649 1.00 21.00 88 SER D CA 1
ATOM 4030 C C . SER D 1 95 ? 2.144 -38.983 14.649 1.00 22.17 88 SER D C 1
ATOM 4031 O O . SER D 1 95 ? 2.311 -39.832 13.779 1.00 22.37 88 SER D O 1
ATOM 4034 N N . LYS D 1 96 ? 1.015 -38.296 14.781 1.00 23.39 89 LYS D N 1
ATOM 4035 C CA . LYS D 1 96 ? -0.089 -38.475 13.845 1.00 25.06 89 LYS D CA 1
ATOM 4036 C C . LYS D 1 96 ? 0.093 -37.566 12.639 1.00 22.94 89 LYS D C 1
ATOM 4037 O O . LYS D 1 96 ? 0.344 -36.371 12.788 1.00 26.83 89 LYS D O 1
ATOM 4043 N N . VAL D 1 97 ? -0.027 -38.135 11.445 1.00 21.17 90 VAL D N 1
ATOM 4044 C CA . VAL D 1 97 ? 0.122 -37.366 10.216 1.00 21.36 90 VAL D CA 1
ATOM 4045 C C . VAL D 1 97 ? -1.150 -37.466 9.388 1.00 24.79 90 VAL D C 1
ATOM 4046 O O . VAL D 1 97 ? -1.539 -38.555 8.974 1.00 23.97 90 VAL D O 1
ATOM 4050 N N . GLU D 1 98 ? -1.785 -36.324 9.145 1.00 20.15 91 GLU D N 1
ATOM 4051 C CA . GLU D 1 98 ? -3.044 -36.285 8.412 1.00 21.12 91 GLU D CA 1
ATOM 4052 C C . GLU D 1 98 ? -2.964 -35.357 7.208 1.00 21.34 91 GLU D C 1
ATOM 4053 O O . GLU D 1 98 ? -2.258 -34.351 7.236 1.00 15.94 91 GLU D O 1
ATOM 4059 N N . PHE D 1 99 ? -3.695 -35.710 6.154 1.00 16.94 92 PHE D N 1
ATOM 4060 C CA . PHE D 1 99 ? -3.893 -34.834 5.010 1.00 18.76 92 PHE D CA 1
ATOM 4061 C C . PHE D 1 99 ? -5.340 -34.355 4.994 1.00 21.75 92 PHE D C 1
ATOM 4062 O O . PHE D 1 99 ? -6.264 -35.161 5.109 1.00 18.80 92 PHE D O 1
ATOM 4070 N N . TYR D 1 100 ? -5.531 -33.044 4.878 1.00 19.23 93 TYR D N 1
ATOM 4071 C CA . TYR D 1 100 ? -6.854 -32.465 4.681 1.00 16.28 93 TYR D CA 1
ATOM 4072 C C . TYR D 1 100 ? -6.928 -31.891 3.278 1.00 19.50 93 TYR D C 1
ATOM 4073 O O . TYR D 1 100 ? -5.918 -31.451 2.728 1.00 19.21 93 TYR D O 1
ATOM 4082 N N . ALA D 1 101 ? -8.124 -31.876 2.705 1.00 18.03 94 ALA D N 1
ATOM 4083 C CA . ALA D 1 101 ? -8.302 -31.350 1.360 1.00 16.33 94 ALA D CA 1
ATOM 4084 C C . ALA D 1 101 ? -9.462 -30.363 1.291 1.00 22.03 94 ALA D C 1
ATOM 4085 O O . ALA D 1 101 ? -10.538 -30.607 1.837 1.00 19.64 94 ALA D O 1
ATOM 4087 N N . ARG D 1 102 ? -9.217 -29.244 0.621 1.00 23.05 95 ARG D N 1
ATOM 4088 C CA . ARG D 1 102 ? -10.240 -28.251 0.345 1.00 19.56 95 ARG D CA 1
ATOM 4089 C C . ARG D 1 102 ? -10.487 -28.263 -1.156 1.00 19.19 95 ARG D C 1
ATOM 4090 O O . ARG D 1 102 ? -9.555 -28.122 -1.947 1.00 18.33 95 ARG D O 1
ATOM 4098 N N . GLN D 1 103 ? -11.743 -28.443 -1.548 1.00 20.92 96 GLN D N 1
ATOM 4099 C CA . GLN D 1 103 ? -12.081 -28.578 -2.962 1.00 18.79 96 GLN D CA 1
ATOM 4100 C C . GLN D 1 103 ? -12.138 -27.237 -3.688 1.00 21.46 96 GLN D C 1
ATOM 4101 O O . GLN D 1 103 ? -12.850 -26.318 -3.273 1.00 23.81 96 GLN D O 1
ATOM 4107 N N . CYS D 1 104 ? -11.386 -27.140 -4.779 1.00 16.85 97 CYS D N 1
ATOM 4108 C CA . CYS D 1 104 ? -11.433 -25.971 -5.643 1.00 19.65 97 CYS D CA 1
ATOM 4109 C C . CYS D 1 104 ? -12.104 -26.307 -6.978 1.00 19.71 97 CYS D C 1
ATOM 4110 O O . CYS D 1 104 ? -12.634 -27.406 -7.156 1.00 22.16 97 CYS D O 1
ATOM 4113 N N . PHE D 1 105 ? -12.096 -25.363 -7.909 1.00 20.72 98 PHE D N 1
ATOM 4114 C CA . PHE D 1 105 ? -12.818 -25.557 -9.163 1.00 25.09 98 PHE D CA 1
ATOM 4115 C C . PHE D 1 105 ? -12.116 -24.870 -10.322 1.00 23.04 98 PHE D C 1
ATOM 4116 O O . PHE D 1 105 ? -10.988 -24.396 -10.184 1.00 23.10 98 PHE D O 1
ATOM 4124 N N . ASN D 1 106 ? -12.784 -24.841 -11.469 1.00 25.82 99 ASN D N 1
ATOM 4125 C CA . ASN D 1 106 ? -12.243 -24.223 -12.670 1.00 23.94 99 ASN D CA 1
ATOM 4126 C C . ASN D 1 106 ? -13.112 -23.063 -13.134 1.00 24.76 99 ASN D C 1
ATOM 4127 O O . ASN D 1 106 ? -14.337 -23.137 -13.074 1.00 22.74 99 ASN D O 1
ATOM 4132 N N . LEU D 1 107 ? -12.466 -21.993 -13.586 1.00 22.04 100 LEU D N 1
ATOM 4133 C CA . LEU D 1 107 ? -13.159 -20.847 -14.162 1.00 22.85 100 LEU D CA 1
ATOM 4134 C C . LEU D 1 107 ? -12.677 -20.665 -15.588 1.00 25.67 100 LEU D C 1
ATOM 4135 O O . LEU D 1 107 ? -11.476 -20.685 -15.848 1.00 26.92 100 LEU D O 1
ATOM 4140 N N . SER D 1 108 ? -13.609 -20.476 -16.512 1.00 22.50 101 SER D N 1
ATOM 4141 C CA . SER D 1 108 ? -13.239 -20.258 -17.900 1.00 28.81 101 SER D CA 1
ATOM 4142 C C . SER D 1 108 ? -13.919 -19.019 -18.457 1.00 28.38 101 SER D C 1
ATOM 4143 O O . SER D 1 108 ? -14.978 -18.613 -17.984 1.00 26.00 101 SER D O 1
ATOM 4154 N N . THR D 1 110 ? -14.591 -17.240 -22.518 1.00 23.64 103 THR D N 1
ATOM 4155 C CA . THR D 1 110 ? -14.440 -17.407 -23.953 1.00 27.25 103 THR D CA 1
ATOM 4156 C C . THR D 1 110 ? -14.684 -16.091 -24.681 1.00 25.29 103 THR D C 1
ATOM 4157 O O . THR D 1 110 ? -15.722 -15.454 -24.497 1.00 23.30 103 THR D O 1
ATOM 4161 N N . ASN D 1 111 ? -13.716 -15.687 -25.495 1.00 25.07 104 ASN D N 1
ATOM 4162 C CA . ASN D 1 111 ? -13.864 -14.522 -26.359 1.00 27.35 104 ASN D CA 1
ATOM 4163 C C . ASN D 1 111 ? -13.786 -14.964 -27.820 1.00 30.62 104 ASN D C 1
ATOM 4164 O O . ASN D 1 111 ? -13.867 -16.159 -28.109 1.00 33.39 104 ASN D O 1
ATOM 4169 N N . GLU D 1 112 ? -13.617 -14.013 -28.736 1.00 31.19 105 GLU D N 1
ATOM 4170 C CA . GLU D 1 112 ? -13.590 -14.336 -30.165 1.00 33.09 105 GLU D CA 1
ATOM 4171 C C . GLU D 1 112 ? -12.504 -15.348 -30.504 1.00 38.95 105 GLU D C 1
ATOM 4172 O O . GLU D 1 112 ? -12.637 -16.120 -31.453 1.00 40.20 105 GLU D O 1
ATOM 4178 N N . LEU D 1 113 ? -11.428 -15.335 -29.725 1.00 39.74 106 LEU D N 1
ATOM 4179 C CA . LEU D 1 113 ? -10.263 -16.167 -30.003 1.00 49.34 106 LEU D CA 1
ATOM 4180 C C . LEU D 1 113 ? -10.448 -17.609 -29.553 1.00 58.41 106 LEU D C 1
ATOM 4181 O O . LEU D 1 113 ? -10.256 -18.546 -30.331 1.00 53.63 106 LEU D O 1
ATOM 4186 N N . GLY D 1 114 ? -10.814 -17.781 -28.291 1.00 45.68 107 GLY D N 1
ATOM 4187 C CA . GLY D 1 114 ? -10.973 -19.103 -27.722 1.00 47.25 107 GLY D CA 1
ATOM 4188 C C . GLY D 1 114 ? -11.236 -19.033 -26.235 1.00 46.71 107 GLY D C 1
ATOM 4189 O O . GLY D 1 114 ? -11.938 -18.139 -25.761 1.00 32.13 107 GLY D O 1
ATOM 4190 N N . THR D 1 115 ? -10.647 -19.966 -25.496 1.00 50.24 108 THR D N 1
ATOM 4191 C CA . THR D 1 115 ? -10.963 -20.122 -24.085 1.00 44.06 108 THR D CA 1
ATOM 4192 C C . THR D 1 115 ? -9.746 -20.043 -23.170 1.00 47.30 108 THR D C 1
ATOM 4193 O O . THR D 1 115 ? -8.795 -20.810 -23.315 1.00 57.94 108 THR D O 1
ATOM 4205 N N . THR D 1 117 ? -8.698 -20.616 -19.271 1.00 36.25 110 THR D N 1
ATOM 4206 C CA . THR D 1 117 ? -9.208 -21.340 -18.110 1.00 32.31 110 THR D CA 1
ATOM 4207 C C . THR D 1 117 ? -8.241 -21.280 -16.935 1.00 37.94 110 THR D C 1
ATOM 4208 O O . THR D 1 117 ? -7.032 -21.423 -17.109 1.00 41.01 110 THR D O 1
ATOM 4212 N N . ILE D 1 118 ? -8.780 -21.076 -15.736 1.00 32.54 111 ILE D N 1
ATOM 4213 C CA . ILE D 1 118 ? -7.962 -21.110 -14.528 1.00 31.87 111 ILE D CA 1
ATOM 4214 C C . ILE D 1 118 ? -8.501 -22.094 -13.493 1.00 32.89 111 ILE D C 1
ATOM 4215 O O . ILE D 1 118 ? -9.699 -22.137 -13.215 1.00 25.46 111 ILE D O 1
ATOM 4220 N N . ALA D 1 119 ? -7.604 -22.902 -12.943 1.00 29.20 112 ALA D N 1
ATOM 4221 C CA . ALA D 1 119 ? -7.923 -23.713 -11.781 1.00 26.40 112 ALA D CA 1
ATOM 4222 C C . ALA D 1 119 ? -7.707 -22.838 -10.555 1.00 24.66 112 ALA D C 1
ATOM 4223 O O . ALA D 1 119 ? -6.626 -22.274 -10.381 1.00 29.56 112 ALA D O 1
ATOM 4225 N N . THR D 1 120 ? -8.727 -22.715 -9.708 1.00 20.66 113 THR D N 1
ATOM 4226 C CA . THR D 1 120 ? -8.655 -21.772 -8.593 1.00 23.65 113 THR D CA 1
ATOM 4227 C C . THR D 1 120 ? -7.623 -22.138 -7.523 1.00 21.27 113 THR D C 1
ATOM 4228 O O . THR D 1 120 ? -7.291 -21.304 -6.682 1.00 25.07 113 THR D O 1
ATOM 4232 N N . ILE D 1 121 ? -7.113 -23.370 -7.547 1.00 20.19 114 ILE D N 1
ATOM 4233 C CA . ILE D 1 121 ? -6.015 -23.727 -6.647 1.00 20.66 114 ILE D CA 1
ATOM 4234 C C . ILE D 1 121 ? -4.833 -22.778 -6.860 1.00 23.77 114 ILE D C 1
ATOM 4235 O O . ILE D 1 121 ? -4.104 -22.458 -5.920 1.00 20.57 114 ILE D O 1
ATOM 4240 N N . ASP D 1 122 ? -4.657 -22.327 -8.099 1.00 23.59 115 ASP D N 1
ATOM 4241 C CA . ASP D 1 122 ? -3.593 -21.386 -8.439 1.00 24.20 115 ASP D CA 1
ATOM 4242 C C . ASP D 1 122 ? -3.808 -20.029 -7.777 1.00 27.07 115 ASP D C 1
ATOM 4243 O O . ASP D 1 122 ? -2.852 -19.311 -7.482 1.00 26.41 115 ASP D O 1
ATOM 4248 N N . LEU D 1 123 ? -5.067 -19.677 -7.552 1.00 23.31 116 LEU D N 1
ATOM 4249 C CA . LEU D 1 123 ? -5.394 -18.412 -6.902 1.00 26.96 116 LEU D CA 1
ATOM 4250 C C . LEU D 1 123 ? -5.304 -18.520 -5.383 1.00 29.63 116 LEU D C 1
ATOM 4251 O O . LEU D 1 123 ? -4.817 -17.607 -4.713 1.00 25.64 116 LEU D O 1
ATOM 4256 N N . GLU D 1 124 ? -5.768 -19.644 -4.846 1.00 28.69 117 GLU D N 1
ATOM 4257 C CA . GLU D 1 124 ? -5.901 -19.806 -3.401 1.00 23.91 117 GLU D CA 1
ATOM 4258 C C . GLU D 1 124 ? -4.593 -20.167 -2.702 1.00 24.71 117 GLU D C 1
ATOM 4259 O O . GLU D 1 124 ? -4.338 -19.727 -1.584 1.00 25.29 117 GLU D O 1
ATOM 4265 N N . ALA D 1 125 ? -3.771 -20.972 -3.360 1.00 21.49 118 ALA D N 1
ATOM 4266 C CA . ALA D 1 125 ? -2.553 -21.484 -2.744 1.00 25.62 118 ALA D CA 1
ATOM 4267 C C . ALA D 1 125 ? -1.673 -20.385 -2.136 1.00 23.35 118 ALA D C 1
ATOM 4268 O O . ALA D 1 125 ? -1.343 -20.438 -0.950 1.00 20.96 118 ALA D O 1
ATOM 4270 N N . PRO D 1 126 ? -1.295 -19.380 -2.940 1.00 26.33 119 PRO D N 1
ATOM 4271 C CA . PRO D 1 126 ? -0.427 -18.324 -2.407 1.00 25.72 119 PRO D CA 1
ATOM 4272 C C . PRO D 1 126 ? -1.074 -17.595 -1.232 1.00 25.85 119 PRO D C 1
ATOM 4273 O O . PRO D 1 126 ? -0.381 -17.200 -0.295 1.00 23.90 119 PRO D O 1
ATOM 4277 N N . LEU D 1 127 ? -2.393 -17.430 -1.285 1.00 22.35 120 LEU D N 1
ATOM 4278 C CA . LEU D 1 127 ? -3.116 -16.704 -0.247 1.00 18.06 120 LEU D CA 1
ATOM 4279 C C . LEU D 1 127 ? -3.137 -17.480 1.065 1.00 25.10 120 LEU D C 1
ATOM 4280 O O . LEU D 1 127 ? -2.991 -16.895 2.141 1.00 20.20 120 LEU D O 1
ATOM 4285 N N . PHE D 1 128 ? -3.315 -18.795 0.974 1.00 16.05 121 PHE D N 1
ATOM 4286 C CA . PHE D 1 128 ? -3.293 -19.645 2.159 1.00 16.93 121 PHE D CA 1
ATOM 4287 C C . PHE D 1 128 ? -1.921 -19.636 2.824 1.00 24.98 121 PHE D C 1
ATOM 4288 O O . PHE D 1 128 ? -1.810 -19.636 4.052 1.00 24.99 121 PHE D O 1
ATOM 4296 N N . ILE D 1 129 ? -0.877 -19.636 2.005 1.00 16.92 122 ILE D N 1
ATOM 4297 C CA . ILE D 1 129 ? 0.483 -19.681 2.518 1.00 22.05 122 ILE D CA 1
ATOM 4298 C C . ILE D 1 129 ? 0.831 -18.397 3.269 1.00 25.66 122 ILE D C 1
ATOM 4299 O O . ILE D 1 129 ? 1.394 -18.444 4.363 1.00 21.51 122 ILE D O 1
ATOM 4304 N N . LYS D 1 130 ? 0.473 -17.252 2.695 1.00 20.88 123 LYS D N 1
ATOM 4305 C CA . LYS D 1 130 ? 0.729 -15.973 3.355 1.00 26.10 123 LYS D CA 1
ATOM 4306 C C . LYS D 1 130 ? -0.109 -15.833 4.618 1.00 25.97 123 LYS D C 1
ATOM 4307 O O . LYS D 1 130 ? 0.314 -15.215 5.597 1.00 24.26 123 LYS D O 1
ATOM 4313 N N . LEU D 1 131 ? -1.297 -16.424 4.589 1.00 22.36 124 LEU D N 1
ATOM 4314 C CA . LEU D 1 131 ? -2.246 -16.314 5.688 1.00 25.92 124 LEU D CA 1
ATOM 4315 C C . LEU D 1 131 ? -1.849 -17.169 6.888 1.00 27.45 124 LEU D C 1
ATOM 4316 O O . LEU D 1 131 ? -2.005 -16.749 8.033 1.00 21.88 124 LEU D O 1
ATOM 4321 N N . PHE D 1 132 ? -1.347 -18.371 6.621 1.00 21.18 125 PHE D N 1
ATOM 4322 C CA . PHE D 1 132 ? -1.058 -19.323 7.686 1.00 23.69 125 PHE D CA 1
ATOM 4323 C C . PHE D 1 132 ? 0.418 -19.371 8.058 1.00 22.60 125 PHE D C 1
ATOM 4324 O O . PHE D 1 132 ? 0.756 -19.769 9.163 1.00 20.89 125 PHE D O 1
ATOM 4332 N N . ASN D 1 133 ? 1.291 -18.969 7.140 1.00 24.05 126 ASN D N 1
ATOM 4333 C CA . ASN D 1 133 ? 2.730 -19.081 7.368 1.00 25.24 126 ASN D CA 1
ATOM 4334 C C . ASN D 1 133 ? 3.125 -20.456 7.905 1.00 21.82 126 ASN D C 1
ATOM 4335 O O . ASN D 1 133 ? 3.722 -20.556 8.977 1.00 24.10 126 ASN D O 1
ATOM 4340 N N . PRO D 1 134 ? 2.791 -21.524 7.165 1.00 19.92 127 PRO D N 1
ATOM 4341 C CA . PRO D 1 134 ? 3.051 -22.879 7.657 1.00 21.22 127 PRO D CA 1
ATOM 4342 C C . PRO D 1 134 ? 4.546 -23.176 7.710 1.00 14.42 127 PRO D C 1
ATOM 4343 O O . PRO D 1 134 ? 5.269 -22.824 6.783 1.00 19.14 127 PRO D O 1
ATOM 4347 N N . PRO D 1 135 ? 5.002 -23.830 8.788 1.00 16.42 128 PRO D N 1
ATOM 4348 C CA . PRO D 1 135 ? 6.416 -24.139 9.040 1.00 20.39 128 PRO D CA 1
ATOM 4349 C C . PRO D 1 135 ? 7.173 -24.711 7.836 1.00 27.87 128 PRO D C 1
ATOM 4350 O O . PRO D 1 135 ? 8.341 -24.378 7.642 1.00 24.39 128 PRO D O 1
ATOM 4354 N N . TRP D 1 136 ? 6.529 -25.563 7.044 1.00 23.93 129 TRP D N 1
ATOM 4355 C CA . TRP D 1 136 ? 7.229 -26.257 5.963 1.00 21.36 129 TRP D CA 1
ATOM 4356 C C . TRP D 1 136 ? 7.217 -25.483 4.647 1.00 23.07 129 TRP D C 1
ATOM 4357 O O . TRP D 1 136 ? 7.942 -25.830 3.716 1.00 27.84 129 TRP D O 1
ATOM 4368 N N . ASN D 1 137 ? 6.381 -24.453 4.564 1.00 21.52 130 ASN D N 1
ATOM 4369 C CA . ASN D 1 137 ? 6.362 -23.573 3.397 1.00 23.19 130 ASN D CA 1
ATOM 4370 C C . ASN D 1 137 ? 7.469 -22.525 3.501 1.00 26.68 130 ASN D C 1
ATOM 4371 O O . ASN D 1 137 ? 7.983 -22.256 4.589 1.00 27.47 130 ASN D O 1
ATOM 4376 N N . ILE D 1 138 ? 7.818 -21.923 2.371 1.00 30.25 131 ILE D N 1
ATOM 4377 C CA . ILE D 1 138 ? 8.918 -20.963 2.329 1.00 42.03 131 ILE D CA 1
ATOM 4378 C C . ILE D 1 138 ? 8.428 -19.519 2.372 1.00 39.64 131 ILE D C 1
ATOM 4379 O O . ILE D 1 138 ? 7.654 -19.089 1.519 1.00 52.61 131 ILE D O 1
#

Solvent-accessible surface area: 27083 Å² total

Organism: Enterobacteria phage T4 (NCBI:txid10665)

CATH classification: 3.40.1440.40

Sequence (515 aa):
HHKEIATEYSFIKYTELELDDNGSIKQLSIPNNKYNVIYAIAINDDELVYIGKTKNLRKRRINYYRTAINRKDKTTSDSTKSSALIHSALKEGSKVEFYARQCFNLSTNELGTTTIATIDLEAPLFIKLFNPPWNIQHHKEIATEYSFIKYTELELDDNGSIKQLSIPNKYNVIYAIAINDELVYIGKTKNLRKRRINYYRTAINRKDKDSTKSALIHSALKEGSKVEFYARQCFNLSTNELGTTIATIDLEAPLFIKLFNPPWNIHHHKEIATEYSFIKYTELELDDNGSIKQLSIPNKYNVIYAIAINDELVYIGKTKNLRKRRINYYRTAINRDSTKSALIHSALKEGSKVEFYARQCFNLSTNELGTTIATIDLEAPLFIKLFNPPWNIHHKEIATEYSFIKYTELELDDNGSIKQLSIPNKYNNVIYAIAINDELVYIGKTKNLRKRRINYYRTAINRKDKTSDSTKSALIHSALKEGSKVEFYARQCFNLSTNELGTTIATIDLEAPLFIKLFNPPWNI

InterPro domains:
  IPR000305 GIY-YIG endonuclease [PF01541] (35-102)
  IPR000305 GIY-YIG endonuclease [PS50164] (32-131)
  IPR000305 GIY-YIG endonuclease [SM00465] (33-135)
  IPR016413 Bacteriophage T4, DenA, endonuclease II [PIRSF004362] (2-136)
  IPR035901 GIY-YIG endonuclease superfamily [SSF82771] (35-134)
  IPR044556 Endonuclease II-like, GIY-YIG domain [cd10436] (34-132)
  IPR053748 Host DNA Degradation Endonuclease [G3DSA:3.40.1440.40] (1-136)

Foldseek 3Di:
DFVVCCVVQVWAWFDWWAADPVGATDDDDGDKAALWWKFKAKLRHTQDIDTGRIVNVVVVVLRCCLRVVPPVPVCPVSVVVSVSNVVVIIITMIIRHWAWDKDDPVGMTDRCCVVVRVVVCVVPVRNPDDD/DFVVCCVVQVWAWDDKWAADPVLATDQDDDDKAALWWKFKDWQRHTADIHTGGTVSVVVVCLRCVVVDPVDPNVSSVVVSVSNVVPIIITMIIDDWDWDKQDPVGMTDRCSVVVRVVVCVVPVHNNPD/DDFVVCCVVQVWAWDDKWAADPVLATDADDDDKAALWWKFKDKQRHTADIDTGGIVSVVVVCLRCVVVVVNVSSVVQSVSNVVVIIITMIIDHWDWDKQDPVGMTDRCSVVCRVVVCVVPVHNVPD/DAVVCCVVQVWAWFDKWAADPVLFTDQDDGDKAALWWKFKAKQRHTADIDTGGTVSVVVVCLRCCCVPPPVPDDNPVSVVVSVSNVVVIIITMIIDHWAWDKQDPVGMIDRCCVVVRVVVCVVPVHNVDD

Secondary structure (DSSP, 8-state):
---HHHHHTT-EEEEEE-B-TTS-B---------SEEEEEEETTEEEEEEEES-HHHHHHHHHHHHHTT--SS--HHHHHHHHHHHTT--EEEEEEE--EE--BTTB--EETHHHHHHHHHHHH--TT---/---HHHHHHTPEEEEE--B-TTSSBPPP-S----SEEEEEEETTEEEEEEEES-HHHHHHHHHHGGG-TT---HHHHHHHHHHHHT--EEEEEEE--EE--BTTB--EETHHHHHHHHHHHH--TT--/----HHHHHTTPEEEEE--B-TTS-BPPP-SPP--SEEEEEEETTEEEEEEEES-HHHHHHHHHHGGG---HHHHHHHHHHHTT--EEEEEEE--EE--BTTB--EEHHHHHHHHHHHHH--TT--/---HHHHHHT-EEEEE--B-TTSSBPP------EEEEEEEEETTEEEEEEEEEEHHHHHHHHHHGGG-SSTTS--HHHHHHHHHHHTT--EEEEEEE--EE---SS---EETHHHHHHHHHHHH--TT--

B-factor: mean 32.5, std 12.33, range [12.14, 95.4]

Nearest PDB structures (foldseek):
  2wsh-assembly1_D  TM=1.008E+00  e=2.604E-24  Tequatrovirus T4
  2wsh-assembly1_B  TM=9.662E-01  e=8.356E-23  Tequatrovirus T4
  2wsh-assembly1_C  TM=9.662E-01  e=2.018E-22  Tequatrovirus T4
  3or3-assembly1_B  TM=6.035E-01  e=5.855E-05  Helicobacter pylori 118
  2wsh-assembly1_C  TM=1.008E+00  e=7.250E-24  Tequatrovirus T4

Radius of gyration: 30.59 Å; Cα contacts (8 Å, |Δi|>4): 936; chains: 4; bounding box: 65×78×86 Å